Protein 5YGQ (pdb70)

Nearest PDB structures (foldseek):
  5ygq-assembly1_B  TM=1.003E+00  e=2.325E-77  Rhodopseudomonas palustris CGA009
  2zbw-assembly1_A  TM=7.488E-01  e=3.820E-41  Thermus thermophilus HB8
  5xhu-assembly1_A  TM=6.294E-01  e=6.646E-35  Bacillus subtilis
  6gar-assembly1_B  TM=6.213E-01  e=2.407E-32  Bacillus cereus ATCC 14579
  8c3m-assembly1_B  TM=6.252E-01  e=3.251E-32  Bacillus cereus ATCC 14579

Sequence (681 aa):
TETIKTDVLIVGAGPCGLFAVFELGLLDVKAHLVDILDKVGGQCAELYPEKPIYDIPGIPMVTGHGLTEALMEQIKPFNNPTFHLSEMVENVEKIGDPGFRVTTNAGKVFECTVLVVAAGGGSFLPKRPPVPGVEAYEGTSVHYAVRKMEDFRGKDILIVGGGDSALDWTLNLNPIAKSMTLVHRRDDFRGAPHSVEQMRQLVASGKLDLKIGQITELQGDNGQLTGATVKLNDNTTSQIKCDAMLPFFGLTMKLGPVANWGLDLENNLIPVDTGTFETNVPGIFAIGDINTYPGKLKLILSGFHEGALMAQKAVKYVYPDKRVVFQYTTSSTNLQKKLGVNETIKTDVLIVGAGPCGLFAVFELGLLDVKAHLVDILDKVGGQCAELYPEKPIYDIPGIPMVTGHGLTEALMEQIKPFNNPTFHLSEMVENVEKIGDPGFRVTTNAGKVFECTVLVVAAGGGSFLPKRPPVPGVEAYEGTSVHYAVRKMEDFRGKDILIVGGGDSALDWTLNLNPIAKSMTLVHRRDDFRGAPHSVEQMRQLVASGKLDLKIGQITELQGDNGQLTGATVKLNDNTTSQIKCDAMLPFFGLTMKLGPVANWGLDLENNLIPVDTGTFETNVPGIFAIGDINTYPGKLKLILSGFHEGALMAQKAVKYVYPDKRVVFQYTTSSTNLQKKLGVN

Secondary structure (DSSP, 8-state):
-PPEEEEEEEE--SHHHHHHHHHHHTTT--EEEE-SSSSSSHHHHHH-TTSEE--STT-S-EEHHHHHHHHHHHHTTS--EEE-S--EEEEEEEETTEEEEEETTS-EEEEEEEEE--TT-EEEEPPPTTT-S-GGGTTTB-SS-S-GGGGTT-EEEEE--SHHHHHHHHHHTTT-SEEEEEESSS---S-HHHHHHHHHHHHTTS-EEEEEEEEEEE-STT---EEEEEETTS-EEEEE-SEEEE---EEEE-GGGGGS----BTTBEE--TTT-B-SSTTEEE-GGGEE-TT----HHHHHHHHHHHHHHHHHHHSTTPPP----TTT-HHHHHHHT--/-PEEEEEEEE--SHHHHHHHHHHHTTT--EEEE-SSSSSSHHHHHT-TTSEE--BTTBS-EEHHHHHHHHHHHHTTS--EEE-S--EEEEEEEETTEEEEEETTS-EEEEEEEEE--TT-EEEEPPPS-TT-GGGBTTTB-S--S-GGGGTTSEEEEE--SHHHHHHHHHHTTT-SEEEEEESSS--SSTTHHHHHHHHHHHTTSSEEEEEEEEEEE-STT---EEEEEETTS-EEEEE-SEEEE---EEEE-GGGGGS----BTTBEE--TTT-B-SSTTEEE-GGGEE-TT----HHHHHHHHHHHHHHHHHHHSSSPPP----TTT-HHHHHHTT--

CATH classification: 3.50.50.60 (+1 more: 3.50.50.60)

InterPro domains:
  IPR022890 Ferredoxin--NADP reductase, type 2 [MF_01685] (6-332)
  IPR023753 FAD/NAD(P)-binding domain [PF07992] (8-294)
  IPR036188 FAD/NAD(P)-binding domain superfamily [G3DSA:3.50.50.60] (8-306)
  IPR036188 FAD/NAD(P)-binding domain superfamily [G3DSA:3.50.50.60] (128-249)
  IPR036188 FAD/NAD(P)-binding domain superfamily [SSF51905] (1-316)
  IPR050097 Ferredoxin--NADP reductase type 2 [PTHR48105] (6-317)

Solvent-accessible surface area: 30638 Å² total; per-residue (Å²): 180,158,51,50,147,20,35,0,0,0,16,8,0,13,16,13,0,0,0,0,4,1,8,0,3,16,33,47,3,124,5,30,0,2,16,46,6,95,75,24,0,7,51,1,10,52,98,49,43,146,113,42,5,23,18,0,2,3,25,37,111,20,32,0,87,22,0,5,92,20,0,52,93,7,1,142,60,21,130,19,54,49,22,63,70,16,20,6,72,76,20,87,89,88,30,146,19,6,1,93,0,29,6,84,78,59,67,22,0,43,8,39,0,0,0,0,9,15,18,37,7,16,12,52,54,96,107,5,121,11,100,5,115,44,79,14,45,45,93,2,6,20,51,69,45,140,126,84,123,52,6,157,44,73,4,0,0,0,8,3,7,35,71,58,0,0,61,58,0,33,74,0,18,109,26,16,148,50,5,7,0,0,21,113,115,82,53,18,203,16,55,113,132,14,24,105,64,0,81,97,31,48,92,67,73,130,7,77,42,41,36,3,75,10,63,94,26,53,28,121,148,7,78,4,90,4,0,16,0,63,42,91,112,113,68,89,30,114,7,133,0,34,3,3,2,1,28,58,39,68,47,63,127,41,26,14,5,59,103,20,72,18,88,52,96,138,92,36,1,26,17,77,35,6,29,1,20,15,99,40,69,0,4,0,0,0,2,28,2,1,29,14,118,36,32,23,93,14,30,3,0,0,2,3,0,0,0,2,0,0,41,60,0,2,108,51,21,79,102,145,119,213,37,103,83,65,88,3,12,79,13,96,68,14,28,169,50,14,56,62,190,226,46,50,164,18,37,0,0,0,17,9,0,12,15,12,1,0,0,0,4,1,9,0,4,17,35,57,4,138,7,29,0,2,16,46,5,97,79,24,1,6,52,2,8,48,95,49,42,146,97,42,4,20,13,0,2,3,26,54,86,20,31,0,89,22,0,6,96,20,1,50,118,7,0,166,58,24,117,22,55,52,23,63,70,15,23,6,77,68,20,98,90,97,29,147,18,6,1,96,0,23,7,80,79,58,65,29,0,55,8,38,0,0,0,0,9,15,15,36,5,16,9,58,60,95,94,3,114,8,97,59,12,124,66,16,55,68,75,2,2,31,53,43,18,204,139,64,112,78,9,153,43,65,6,0,0,0,7,5,8,30,73,59,0,0,61,56,0,35,71,0,24,124,19,13,143,45,4,9,0,0,44,131,136,83,107,15,196,25,65,106,136,21,5,86,81,0,98,124,26,46,93,62,70,133,4,68,40,44,38,3,86,12,56,88,24,52,27,120,149,12,82,2,82,4,0,15,0,88,47,92,102,112,60,77,29,118,6,136,0,51,2,1,0,3,28,76,38,64,35,47,122,39,28,19,5,56,114,17,69,18,88,50,99,140,93,38,1,28,18,76,28,7,30,2,19,14,101,34,71,0,3,0,0,0,2,30,2,1,28,15,104,39,30,21,90,14,27,4,0,0,2,2,0,0,0,2,0,0,41,47,0,7,118,48,22,73,104,155,119,203,56,78,98,66,93,5,18,82,14,97,71,9,32,162,46,13,65,56,200

Foldseek 3Di:
DDAAEFAEEEEAQALLSLLLLLLLLLLPGAYEYEALAQDGHPCLVAPWQPDWDCPPPPDRIDGSVRSRVVSCLSNVLRPYHYHYSKAWFEWDADDPGWIWIAIPVGHIYIHLFYEYAQALAHKDFDCDPLCPPDLQDPPFEDQDDDDLVSAAQWEEEEEDAEDVSLVCCLVNQVRYVAYEYEYQDPDHDYDVVSVVVVVVCVVVVSYHYAHFAWHDFDDDSSFGQWTWGQGPVSDIDIGGGRHYHYRHGIDHDNHNVVVHPAPDDPQAFEADPQAQAGPRPRYHYAANRHDDVPDDRDSNRSSVNSNRNSVRSSCSSPVVDDDDDDDPVPDVSSCVSSVND/DAAEFAEEEEAQALLSLLLLLLLLLLVGAYEYEALAQDGHPCQVAPWQPDWDCPPPPDRTDGSVRSRVVSCLSNVLRPYHYHYSKAWFEWDADDVGWIWIAIPVGHIHIHLFYEYAQALAHKDFDDAPAPPRVQLDPPFEDQDPPDLLVAAAFEEEEEDAEPVSLVCVLVNPPRYVAYEYEYQDPDHDPDDPSNVVVVVCCVVVRYHYAHFDWHHFDDPRSFGQWTWGQGPVRDIDIGGGRHYHYRPGIDHDNHNVVPHPAPDDPQAGEADPQAQAGPRPSYHYAANRHDDVPDDRDSNRSSVNSNRNSVRSSCSSPVVDDDDDDDPVPDVSSCVSSVND

Organism: Rhodopseudomonas palustris (strain ATCC BAA-98 / CGA009) (NCBI:txid258594)

Structure (mmCIF, N/CA/C/O backbone):
data_5YGQ
#
_entry.id   5YGQ
#
_cell.length_a   70.868
_cell.length_b   81.227
_cell.length_c   122.182
_cell.angle_alpha   90.00
_cell.angle_beta   90.00
_cell.angle_gamma   90.00
#
_symmetry.space_group_name_H-M   'P 21 21 21'
#
loop_
_entity.id
_entity.type
_entity.pdbx_description
1 polymer 'Ferredoxin--NADP reductase'
2 non-polymer 'FLAVIN-ADENINE DINUCLEOTIDE'
3 water water
#
loop_
_atom_site.group_PDB
_atom_site.id
_atom_site.type_symbol
_atom_site.label_atom_id
_atom_site.label_alt_id
_atom_site.label_comp_id
_atom_site.label_asym_id
_atom_site.label_entity_id
_atom_site.label_seq_id
_atom_site.pdbx_PDB_ins_code
_atom_site.Cartn_x
_atom_site.Cartn_y
_atom_site.Cartn_z
_atom_site.occupancy
_atom_site.B_iso_or_equiv
_atom_site.auth_seq_id
_atom_site.auth_comp_id
_atom_site.auth_asym_id
_atom_site.auth_atom_id
_atom_site.pdbx_PDB_model_num
ATOM 1 N N . THR A 1 2 ? 6.139 12.582 50.196 1.00 98.26 2 THR A N 1
ATOM 2 C CA . THR A 1 2 ? 4.714 12.483 50.695 1.00 97.37 2 THR A CA 1
ATOM 3 C C . THR A 1 2 ? 3.856 13.588 50.007 1.00 91.40 2 THR A C 1
ATOM 4 O O . THR A 1 2 ? 3.031 13.289 49.130 1.00 92.82 2 THR A O 1
ATOM 8 N N . GLU A 1 3 ? 4.083 14.854 50.385 1.00 85.28 3 GLU A N 1
ATOM 9 C CA . GLU A 1 3 ? 3.190 15.982 49.973 1.00 78.31 3 GLU A CA 1
ATOM 10 C C . GLU A 1 3 ? 3.320 16.241 48.459 1.00 64.74 3 GLU A C 1
ATOM 11 O O . GLU A 1 3 ? 4.424 16.206 47.922 1.00 58.85 3 GLU A O 1
ATOM 17 N N . THR A 1 4 ? 2.193 16.433 47.793 1.00 51.79 4 THR A N 1
ATOM 18 C CA . THR A 1 4 ? 2.202 16.652 46.395 1.00 52.12 4 THR A CA 1
ATOM 19 C C . THR A 1 4 ? 2.819 18.047 46.053 1.00 49.25 4 THR A C 1
ATOM 20 O O . THR A 1 4 ? 2.645 19.039 46.809 1.00 49.26 4 THR A O 1
ATOM 24 N N . ILE A 1 5 ? 3.565 18.092 44.942 1.00 43.54 5 ILE A N 1
ATOM 25 C CA . ILE A 1 5 ? 4.169 19.315 44.439 1.00 41.46 5 ILE A CA 1
ATOM 26 C C . ILE A 1 5 ? 3.186 19.940 43.471 1.00 40.56 5 ILE A C 1
ATOM 27 O O . ILE A 1 5 ? 2.825 19.331 42.479 1.00 39.22 5 ILE A O 1
ATOM 32 N N . LYS A 1 6 ? 2.731 21.143 43.804 1.00 43.83 6 LYS A N 1
ATOM 33 C CA . LYS A 1 6 ? 1.740 21.902 43.057 1.00 46.74 6 LYS A CA 1
ATOM 34 C C . LYS A 1 6 ? 2.465 22.832 42.116 1.00 44.96 6 LYS A C 1
ATOM 35 O O . LYS A 1 6 ? 3.421 23.499 42.503 1.00 43.04 6 LYS A O 1
ATOM 41 N N . THR A 1 7 ? 2.000 22.900 40.876 1.00 41.79 7 THR A N 1
ATOM 42 C CA . THR A 1 7 ? 2.598 23.789 39.892 1.00 39.39 7 THR A CA 1
ATOM 43 C C . THR A 1 7 ? 1.541 24.180 38.875 1.00 38.50 7 THR A C 1
ATOM 44 O O . THR A 1 7 ? 0.542 23.500 38.753 1.00 37.73 7 THR A O 1
ATOM 48 N N . ASP A 1 8 ? 1.759 25.276 38.147 1.00 35.77 8 ASP A N 1
ATOM 49 C CA . ASP A 1 8 ? 0.835 25.632 37.114 1.00 33.89 8 ASP A CA 1
ATOM 50 C C . ASP A 1 8 ? 0.932 24.642 36.009 1.00 33.30 8 ASP A C 1
ATOM 51 O O . ASP A 1 8 ? -0.066 24.167 35.551 1.00 34.28 8 ASP A O 1
ATOM 56 N N . VAL A 1 9 ? 2.165 24.333 35.597 1.00 32.83 9 VAL A N 1
ATOM 57 C CA . VAL A 1 9 ? 2.425 23.534 34.419 1.00 31.17 9 VAL A CA 1
ATOM 58 C C . VAL A 1 9 ? 3.459 22.467 34.764 1.00 29.99 9 VAL A C 1
ATOM 59 O O . VAL A 1 9 ? 4.463 22.776 35.383 1.00 30.71 9 VAL A O 1
ATOM 63 N N . LEU A 1 10 ? 3.195 21.239 34.350 1.00 28.76 10 LEU A N 1
ATOM 64 C CA . LEU A 1 10 ? 4.173 20.114 34.381 1.00 28.97 10 LEU A CA 1
ATOM 65 C C . LEU A 1 10 ? 4.505 19.797 32.952 1.00 28.40 10 LEU A C 1
ATOM 66 O O . LEU A 1 10 ? 3.581 19.666 32.139 1.00 26.89 10 LEU A O 1
ATOM 71 N N . ILE A 1 11 ? 5.811 19.758 32.644 1.00 28.58 11 ILE A N 1
ATOM 72 C CA . ILE A 1 11 ? 6.310 19.477 31.310 1.00 28.39 11 ILE A CA 1
ATOM 73 C C . ILE A 1 11 ? 7.000 18.137 31.346 1.00 28.76 11 ILE A C 1
ATOM 74 O O . ILE A 1 11 ? 7.918 17.959 32.121 1.00 29.47 11 ILE A O 1
ATOM 79 N N . VAL A 1 12 ? 6.569 17.229 30.467 1.00 28.66 12 VAL A N 1
ATOM 80 C CA . VAL A 1 12 ? 7.216 15.939 30.273 1.00 27.86 12 VAL A CA 1
ATOM 81 C C . VAL A 1 12 ? 8.293 16.064 29.216 1.00 27.46 12 VAL A C 1
ATOM 82 O O . VAL A 1 12 ? 7.977 16.254 28.062 1.00 28.53 12 VAL A O 1
ATOM 86 N N . GLY A 1 13 ? 9.566 16.034 29.639 1.00 26.39 13 GLY A N 1
ATOM 87 C CA . GLY A 1 13 ? 10.751 16.179 28.786 1.00 25.10 13 GLY A CA 1
ATOM 88 C C . GLY A 1 13 ? 11.453 17.520 28.997 1.00 25.82 13 GLY A C 1
ATOM 89 O O . GLY A 1 13 ? 10.813 18.547 29.219 1.00 24.06 13 GLY A O 1
ATOM 90 N N . ALA A 1 14 ? 12.778 17.498 28.888 1.00 26.32 14 ALA A N 1
ATOM 91 C CA . ALA A 1 14 ? 13.561 18.692 28.894 1.00 26.78 14 ALA A CA 1
ATOM 92 C C . ALA A 1 14 ? 14.450 18.728 27.683 1.00 27.14 14 ALA A C 1
ATOM 93 O O . ALA A 1 14 ? 15.603 19.202 27.734 1.00 27.05 14 ALA A O 1
ATOM 95 N N . GLY A 1 15 ? 13.915 18.219 26.575 1.00 28.31 15 GLY A N 1
ATOM 96 C CA . GLY A 1 15 ? 14.448 18.545 25.254 1.00 28.99 15 GLY A CA 1
ATOM 97 C C . GLY A 1 15 ? 14.342 20.037 24.898 1.00 29.06 15 GLY A C 1
ATOM 98 O O . GLY A 1 15 ? 13.690 20.823 25.625 1.00 29.98 15 GLY A O 1
ATOM 99 N N . PRO A 1 16 ? 14.971 20.439 23.785 1.00 28.57 16 PRO A N 1
ATOM 100 C CA . PRO A 1 16 ? 14.863 21.819 23.344 1.00 28.97 16 PRO A CA 1
ATOM 101 C C . PRO A 1 16 ? 13.468 22.375 23.345 1.00 29.49 16 PRO A C 1
ATOM 102 O O . PRO A 1 16 ? 13.284 23.552 23.727 1.00 31.38 16 PRO A O 1
ATOM 106 N N . CYS A 1 17 ? 12.469 21.579 23.002 1.00 28.03 17 CYS A N 1
ATOM 107 C CA . CYS A 1 17 ? 11.122 22.159 22.871 1.00 27.95 17 CYS A CA 1
ATOM 108 C C . CYS A 1 17 ? 10.452 22.334 24.256 1.00 27.32 17 CYS A C 1
ATOM 109 O O . CYS A 1 17 ? 9.738 23.315 24.477 1.00 26.71 17 CYS A O 1
ATOM 112 N N . GLY A 1 18 ? 10.694 21.386 25.175 1.00 26.06 18 GLY A N 1
ATOM 113 C CA . GLY A 1 18 ? 10.266 21.495 26.560 1.00 25.97 18 GLY A CA 1
ATOM 114 C C . GLY A 1 18 ? 10.925 22.652 27.262 1.00 28.44 18 GLY A C 1
ATOM 115 O O . GLY A 1 18 ? 10.274 23.403 28.019 1.00 29.22 18 GLY A O 1
ATOM 116 N N . LEU A 1 19 ? 12.217 22.842 27.013 1.00 29.35 19 LEU A N 1
ATOM 117 C CA . LEU A 1 19 ? 12.901 23.980 27.612 1.00 29.49 19 LEU A CA 1
ATOM 118 C C . LEU A 1 19 ? 12.349 25.305 27.103 1.00 28.45 19 LEU A C 1
ATOM 119 O O . LEU A 1 19 ? 12.066 26.188 27.894 1.00 30.24 19 LEU A O 1
ATOM 124 N N . PHE A 1 20 ? 12.158 25.449 25.811 1.00 26.48 20 PHE A N 1
ATOM 125 C CA . PHE A 1 20 ? 11.719 26.744 25.323 1.00 26.02 20 PHE A CA 1
ATOM 126 C C . PHE A 1 20 ? 10.321 27.056 25.820 1.00 26.84 20 PHE A C 1
ATOM 127 O O . PHE A 1 20 ? 10.009 28.193 26.060 1.00 27.91 20 PHE A O 1
ATOM 135 N N . ALA A 1 21 ? 9.521 26.053 26.094 1.00 25.84 21 ALA A N 1
ATOM 136 C CA . ALA A 1 21 ? 8.198 26.291 26.591 1.00 25.56 21 ALA A CA 1
ATOM 137 C C . ALA A 1 21 ? 8.185 27.029 27.934 1.00 25.97 21 ALA A C 1
ATOM 138 O O . ALA A 1 21 ? 7.296 27.846 28.160 1.00 27.22 21 ALA A O 1
ATOM 140 N N . VAL A 1 22 ? 9.204 26.806 28.758 1.00 26.00 22 VAL A N 1
ATOM 141 C CA . VAL A 1 22 ? 9.429 27.593 29.982 1.00 26.88 22 VAL A CA 1
ATOM 142 C C . VAL A 1 22 ? 9.479 29.057 29.681 1.00 28.81 22 VAL A C 1
ATOM 143 O O . VAL A 1 22 ? 8.856 29.848 30.401 1.00 35.44 22 VAL A O 1
ATOM 147 N N . PHE A 1 23 ? 10.172 29.446 28.626 1.00 28.58 23 PHE A N 1
ATOM 148 C CA . PHE A 1 23 ? 10.266 30.877 28.193 1.00 27.94 23 PHE A CA 1
ATOM 149 C C . PHE A 1 23 ? 8.933 31.506 27.878 1.00 27.40 23 PHE A C 1
ATOM 150 O O . PHE A 1 23 ? 8.567 32.609 28.338 1.00 28.68 23 PHE A O 1
ATOM 158 N N . GLU A 1 24 ? 8.213 30.851 27.013 1.00 26.55 24 GLU A N 1
ATOM 159 C CA . GLU A 1 24 ? 6.954 31.391 26.575 1.00 25.77 24 GLU A CA 1
ATOM 160 C C . GLU A 1 24 ? 5.931 31.366 27.668 1.00 27.29 24 GLU A C 1
ATOM 161 O O . GLU A 1 24 ? 5.112 32.295 27.739 1.00 28.02 24 GLU A O 1
ATOM 167 N N . LEU A 1 25 ? 5.965 30.325 28.555 1.00 27.20 25 LEU A N 1
ATOM 168 C CA . LEU A 1 25 ? 5.039 30.301 29.682 1.00 26.24 25 LEU A CA 1
ATOM 169 C C . LEU A 1 25 ? 5.440 31.441 30.638 1.00 27.49 25 LEU A C 1
ATOM 170 O O . LEU A 1 25 ? 4.575 32.107 31.197 1.00 27.40 25 LEU A O 1
ATOM 175 N N . GLY A 1 26 ? 6.743 31.640 30.826 1.00 28.73 26 GLY A N 1
ATOM 176 C CA . GLY A 1 26 ? 7.250 32.650 31.717 1.00 30.20 26 GLY A CA 1
ATOM 177 C C . GLY A 1 26 ? 6.907 34.068 31.330 1.00 31.94 26 GLY A C 1
ATOM 178 O O . GLY A 1 26 ? 6.626 34.895 32.170 1.00 34.94 26 GLY A O 1
ATOM 179 N N . LEU A 1 27 ? 6.880 34.366 30.048 1.00 33.92 27 LEU A N 1
ATOM 180 C CA . LEU A 1 27 ? 6.451 35.723 29.605 1.00 33.18 27 LEU A CA 1
ATOM 181 C C . LEU A 1 27 ? 5.031 36.046 30.025 1.00 35.34 27 LEU A C 1
ATOM 182 O O . LEU A 1 27 ? 4.621 37.225 30.011 1.00 34.79 27 LEU A O 1
ATOM 187 N N . LEU A 1 28 ? 4.281 34.998 30.388 1.00 32.73 28 LEU A N 1
ATOM 188 C CA . LEU A 1 28 ? 2.921 35.142 30.810 1.00 32.44 28 LEU A CA 1
ATOM 189 C C . LEU A 1 28 ? 2.694 34.764 32.271 1.00 32.42 28 LEU A C 1
ATOM 190 O O . LEU A 1 28 ? 1.556 34.486 32.656 1.00 32.00 28 LEU A O 1
ATOM 195 N N . ASP A 1 29 ? 3.775 34.780 33.053 1.00 32.36 29 ASP A N 1
ATOM 196 C CA . ASP A 1 29 ? 3.774 34.489 34.487 1.00 32.70 29 ASP A CA 1
ATOM 197 C C . ASP A 1 29 ? 3.281 33.100 34.856 1.00 31.79 29 ASP A C 1
ATOM 198 O O . ASP A 1 29 ? 2.664 32.906 35.904 1.00 29.58 29 ASP A O 1
ATOM 203 N N . VAL A 1 30 ? 3.510 32.144 33.969 1.00 32.13 30 VAL A N 1
ATOM 204 C CA . VAL A 1 30 ? 3.133 30.742 34.206 1.00 31.84 30 VAL A CA 1
ATOM 205 C C . VAL A 1 30 ? 4.383 29.994 34.584 1.00 32.99 30 VAL A C 1
ATOM 206 O O . VAL A 1 30 ? 5.368 30.018 33.841 1.00 34.90 30 VAL A O 1
ATOM 210 N N . LYS A 1 31 ? 4.391 29.366 35.744 1.00 34.93 31 LYS A N 1
ATOM 211 C CA . LYS A 1 31 ? 5.602 28.659 36.182 1.00 38.56 31 LYS A CA 1
ATOM 212 C C . LYS A 1 31 ? 5.545 27.177 35.785 1.00 36.57 31 LYS A C 1
ATOM 213 O O . LYS A 1 31 ? 4.486 26.673 35.478 1.00 33.81 31 LYS A O 1
ATOM 219 N N . ALA A 1 32 ? 6.703 26.523 35.734 1.00 36.75 32 ALA A N 1
ATOM 220 C CA . ALA A 1 32 ? 6.786 25.146 35.270 1.00 34.14 32 ALA A CA 1
ATOM 221 C C . ALA A 1 32 ? 7.765 24.247 36.037 1.00 32.90 32 ALA A C 1
ATOM 222 O O . ALA A 1 32 ? 8.839 24.672 36.457 1.00 33.03 32 ALA A O 1
ATOM 224 N N . HIS A 1 33 ? 7.375 23.001 36.205 1.00 31.69 33 HIS A N 1
ATOM 225 C CA . HIS A 1 33 ? 8.329 21.956 36.606 1.00 34.16 33 HIS A CA 1
ATOM 226 C C . HIS A 1 33 ? 8.583 21.136 35.378 1.00 31.07 33 HIS A C 1
ATOM 227 O O . HIS A 1 33 ? 7.704 20.977 34.570 1.00 31.08 33 HIS A O 1
ATOM 234 N N . LEU A 1 34 ? 9.791 20.669 35.197 1.00 30.12 34 LEU A N 1
ATOM 235 C CA . LEU A 1 34 ? 10.057 19.725 34.114 1.00 30.12 34 LEU A CA 1
ATOM 236 C C . LEU A 1 34 ? 10.584 18.409 34.697 1.00 29.87 34 LEU A C 1
ATOM 237 O O . LEU A 1 34 ? 11.290 18.416 35.684 1.00 28.04 34 LEU A O 1
ATOM 242 N N . VAL A 1 35 ? 10.249 17.305 34.048 1.00 32.21 35 VAL A N 1
ATOM 243 C CA . VAL A 1 35 ? 10.684 15.970 34.473 1.00 34.15 35 VAL A CA 1
ATOM 244 C C . VAL A 1 35 ? 11.257 15.252 33.269 1.00 34.12 35 VAL A C 1
ATOM 245 O O . VAL A 1 35 ? 10.604 15.169 32.270 1.00 34.97 35 VAL A O 1
ATOM 249 N N . ASP A 1 36 ? 12.466 14.716 33.383 1.00 34.75 36 ASP A N 1
ATOM 250 C CA . ASP A 1 36 ? 13.035 13.860 32.352 1.00 35.05 36 ASP A CA 1
ATOM 251 C C . ASP A 1 36 ? 13.692 12.663 33.030 1.00 34.80 36 ASP A C 1
ATOM 252 O O . ASP A 1 36 ? 14.365 12.792 34.018 1.00 33.04 36 ASP A O 1
ATOM 257 N N . ILE A 1 37 ? 13.493 11.492 32.452 1.00 36.77 37 ILE A N 1
ATOM 258 C CA . ILE A 1 37 ? 14.230 10.265 32.832 1.00 37.83 37 ILE A CA 1
ATOM 259 C C . ILE A 1 37 ? 15.749 10.326 32.553 1.00 39.50 37 ILE A C 1
ATOM 260 O O . ILE A 1 37 ? 16.504 9.597 33.200 1.00 39.45 37 ILE A O 1
ATOM 265 N N . LEU A 1 38 ? 16.192 11.163 31.606 1.00 38.19 38 LEU A N 1
ATOM 266 C CA . LEU A 1 38 ? 17.627 11.383 31.416 1.00 38.82 38 LEU A CA 1
ATOM 267 C C . LEU A 1 38 ? 18.221 12.111 32.585 1.00 39.70 38 LEU A C 1
ATOM 268 O O . LEU A 1 38 ? 17.570 12.904 33.243 1.00 39.26 38 LEU A O 1
ATOM 273 N N . ASP A 1 39 ? 19.516 11.955 32.763 1.00 44.21 39 ASP A N 1
ATOM 274 C CA . ASP A 1 39 ? 20.190 12.619 33.891 1.00 46.41 39 ASP A CA 1
ATOM 275 C C . ASP A 1 39 ? 20.671 14.018 33.530 1.00 44.12 39 ASP A C 1
ATOM 276 O O . ASP A 1 39 ? 21.514 14.570 34.209 1.00 43.91 39 ASP A O 1
ATOM 281 N N . LYS A 1 40 ? 20.203 14.564 32.408 1.00 42.44 40 LYS A N 1
ATOM 282 C CA . LYS A 1 40 ? 20.628 15.864 31.964 1.00 38.54 40 LYS A CA 1
ATOM 283 C C . LYS A 1 40 ? 19.505 16.470 31.128 1.00 38.80 40 LYS A C 1
ATOM 284 O O . LYS A 1 40 ? 18.697 15.771 30.515 1.00 39.14 40 LYS A O 1
ATOM 290 N N . VAL A 1 41 ? 19.483 17.789 31.096 1.00 37.76 41 VAL A N 1
ATOM 291 C CA . VAL A 1 41 ? 18.629 18.558 30.193 1.00 34.65 41 VAL A CA 1
ATOM 292 C C . VAL A 1 41 ? 19.147 18.523 28.801 1.00 32.65 41 VAL A C 1
ATOM 293 O O . VAL A 1 41 ? 20.366 18.294 28.577 1.00 35.21 41 VAL A O 1
ATOM 297 N N . GLY A 1 42 ? 18.238 18.780 27.860 1.00 29.19 42 GLY A N 1
ATOM 298 C CA . GLY A 1 42 ? 18.572 18.901 26.456 1.00 27.00 42 GLY A CA 1
ATOM 299 C C . GLY A 1 42 ? 18.118 17.801 25.544 1.00 27.74 42 GLY A C 1
ATOM 300 O O . GLY A 1 42 ? 18.370 17.867 24.373 1.00 26.78 42 GLY A O 1
ATOM 301 N N . GLY A 1 43 ? 17.588 16.694 26.086 1.00 30.87 43 GLY A N 1
ATOM 302 C CA . GLY A 1 43 ? 17.047 15.605 25.288 1.00 29.73 43 GLY A CA 1
ATOM 303 C C . GLY A 1 43 ? 18.016 15.114 24.232 1.00 31.49 43 GLY A C 1
ATOM 304 O O . GLY A 1 43 ? 19.196 14.966 24.490 1.00 32.67 43 GLY A O 1
ATOM 305 N N . GLN A 1 44 ? 17.504 14.918 23.024 1.00 33.89 44 GLN A N 1
ATOM 306 C CA . GLN A 1 44 ? 18.285 14.356 21.933 1.00 34.12 44 GLN A CA 1
ATOM 307 C C . GLN A 1 44 ? 19.524 15.185 21.677 1.00 35.12 44 GLN A C 1
ATOM 308 O O . GLN A 1 44 ? 20.600 14.598 21.407 1.00 32.52 44 GLN A O 1
ATOM 314 N N . CYS A 1 45 ? 19.389 16.540 21.733 1.00 34.02 45 CYS A N 1
ATOM 315 C CA . CYS A 1 45 ? 20.518 17.383 21.372 1.00 34.34 45 CYS A CA 1
ATOM 316 C C . CYS A 1 45 ? 21.667 17.085 22.329 1.00 35.77 45 CYS A C 1
ATOM 317 O O . CYS A 1 45 ? 22.830 16.928 21.931 1.00 32.58 45 CYS A O 1
ATOM 320 N N . ALA A 1 46 ? 21.312 16.963 23.593 1.00 39.96 46 ALA A N 1
ATOM 321 C CA . ALA A 1 46 ? 22.299 16.675 24.636 1.00 42.67 46 ALA A CA 1
ATOM 322 C C . ALA A 1 46 ? 22.723 15.188 24.721 1.00 41.89 46 ALA A C 1
ATOM 323 O O . ALA A 1 46 ? 23.870 14.911 25.045 1.00 46.50 46 ALA A O 1
ATOM 325 N N . GLU A 1 47 ? 21.853 14.244 24.418 1.00 42.26 47 GLU A N 1
ATOM 326 C CA . GLU A 1 47 ? 22.209 12.786 24.570 1.00 41.64 47 GLU A CA 1
ATOM 327 C C . GLU A 1 47 ? 22.823 12.149 23.360 1.00 39.07 47 GLU A C 1
ATOM 328 O O . GLU A 1 47 ? 23.763 11.407 23.472 1.00 38.53 47 GLU A O 1
ATOM 334 N N . LEU A 1 48 ? 22.305 12.498 22.196 1.00 39.86 48 LEU A N 1
ATOM 335 C CA . LEU A 1 48 ? 22.691 11.905 20.912 1.00 40.01 48 LEU A CA 1
ATOM 336 C C . LEU A 1 48 ? 23.644 12.739 20.056 1.00 39.42 48 LEU A C 1
ATOM 337 O O . LEU A 1 48 ? 24.378 12.157 19.282 1.00 39.45 48 LEU A O 1
ATOM 342 N N . TYR A 1 49 ? 23.580 14.083 20.103 1.00 39.36 49 TYR A N 1
ATOM 343 C CA . TYR A 1 49 ? 24.496 14.896 19.291 1.00 38.69 49 TYR A CA 1
ATOM 344 C C . TYR A 1 49 ? 25.047 16.199 19.903 1.00 39.79 49 TYR A C 1
ATOM 345 O O . TYR A 1 49 ? 25.175 17.226 19.219 1.00 38.18 49 TYR A O 1
ATOM 354 N N . PRO A 1 50 ? 25.542 16.100 21.138 1.00 40.27 50 PRO A N 1
ATOM 355 C CA . PRO A 1 50 ? 26.025 17.266 21.824 1.00 40.32 50 PRO A CA 1
ATOM 356 C C . PRO A 1 50 ? 27.143 17.987 21.106 1.00 42.48 50 PRO A C 1
ATOM 357 O O . PRO A 1 50 ? 27.197 19.269 21.160 1.00 39.90 50 PRO A O 1
ATOM 361 N N . GLU A 1 51 ? 28.036 17.207 20.480 1.00 42.00 51 GLU A N 1
ATOM 362 C CA . GLU A 1 51 ? 29.251 17.769 19.866 1.00 45.47 51 GLU A CA 1
ATOM 363 C C . GLU A 1 51 ? 29.103 18.038 18.371 1.00 43.01 51 GLU A C 1
ATOM 364 O O . GLU A 1 51 ? 30.012 18.586 17.772 1.00 40.79 51 GLU A O 1
ATOM 370 N N . LYS A 1 52 ? 27.931 17.743 17.819 1.00 41.66 52 LYS A N 1
ATOM 371 C CA . LYS A 1 52 ? 27.666 17.962 16.408 1.00 43.45 52 LYS A CA 1
ATOM 372 C C . LYS A 1 52 ? 27.071 19.365 16.139 1.00 43.23 52 LYS A C 1
ATOM 373 O O . LYS A 1 52 ? 26.243 19.856 16.882 1.00 42.65 52 LYS A O 1
ATOM 379 N N . PRO A 1 53 ? 27.509 20.018 15.062 1.00 42.50 53 PRO A N 1
ATOM 380 C CA . PRO A 1 53 ? 26.948 21.276 14.617 1.00 42.66 53 PRO A CA 1
ATOM 381 C C . PRO A 1 53 ? 25.553 21.156 14.046 1.00 41.44 53 PRO A C 1
ATOM 382 O O . PRO A 1 53 ? 25.334 20.291 13.227 1.00 40.70 53 PRO A O 1
ATOM 386 N N . ILE A 1 54 ? 24.634 22.040 14.486 1.00 38.60 54 ILE A N 1
ATOM 387 C CA . ILE A 1 54 ? 23.271 22.193 13.903 1.00 35.14 54 ILE A CA 1
ATOM 388 C C . ILE A 1 54 ? 23.291 23.474 13.065 1.00 35.02 54 ILE A C 1
ATOM 389 O O . ILE A 1 54 ? 23.887 24.422 13.480 1.00 36.32 54 ILE A O 1
ATOM 394 N N . TYR A 1 55 ? 22.626 23.503 11.920 1.00 34.25 55 TYR A N 1
ATOM 395 C CA . TYR A 1 55 ? 22.639 24.645 11.028 1.00 33.80 55 TYR A CA 1
ATOM 396 C C . TYR A 1 55 ? 21.282 25.311 10.790 1.00 32.92 55 TYR A C 1
ATOM 397 O O . TYR A 1 55 ? 21.217 26.387 10.123 1.00 32.42 55 TYR A O 1
ATOM 406 N N . ASP A 1 56 ? 20.201 24.749 11.351 1.00 30.63 56 ASP A N 1
ATOM 407 C CA . ASP A 1 56 ? 18.850 25.267 11.078 1.00 29.18 56 ASP A CA 1
ATOM 408 C C . ASP A 1 56 ? 18.077 25.682 12.300 1.00 27.53 56 ASP A C 1
ATOM 409 O O . ASP A 1 56 ? 16.848 25.578 12.352 1.00 25.18 56 ASP A O 1
ATOM 414 N N . ILE A 1 57 ? 18.810 26.168 13.302 1.00 28.16 57 ILE A N 1
ATOM 415 C CA . ILE A 1 57 ? 18.177 27.021 14.314 1.00 26.97 57 ILE A CA 1
ATOM 416 C C . ILE A 1 57 ? 18.101 28.447 13.712 1.00 26.37 57 ILE A C 1
ATOM 417 O O . ILE A 1 57 ? 19.138 29.071 13.453 1.00 25.65 57 ILE A O 1
ATOM 422 N N . PRO A 1 58 ? 16.895 28.952 13.500 1.00 25.26 58 PRO A N 1
ATOM 423 C CA . PRO A 1 58 ? 16.824 30.260 12.847 1.00 26.86 58 PRO A CA 1
ATOM 424 C C . PRO A 1 58 ? 17.622 31.310 13.572 1.00 28.07 58 PRO A C 1
ATOM 425 O O . PRO A 1 58 ? 17.446 31.439 14.795 1.00 29.14 58 PRO A O 1
ATOM 429 N N . GLY A 1 59 ? 18.490 32.009 12.847 1.00 28.61 59 GLY A N 1
ATOM 430 C CA . GLY A 1 59 ? 19.263 33.131 13.363 1.00 30.27 59 GLY A CA 1
ATOM 431 C C . GLY A 1 59 ? 20.623 32.794 13.937 1.00 31.49 59 GLY A C 1
ATOM 432 O O . GLY A 1 59 ? 21.338 33.708 14.389 1.00 29.10 59 GLY A O 1
ATOM 433 N N . ILE A 1 60 ? 20.947 31.475 14.002 1.00 32.66 60 ILE A N 1
ATOM 434 C CA . ILE A 1 60 ? 22.249 30.999 14.472 1.00 32.95 60 ILE A CA 1
ATOM 435 C C . ILE A 1 60 ? 22.878 30.238 13.314 1.00 33.99 60 ILE A C 1
ATOM 436 O O . ILE A 1 60 ? 22.505 29.125 13.059 1.00 35.17 60 ILE A O 1
ATOM 441 N N . PRO A 1 61 ? 23.873 30.810 12.655 1.00 35.09 61 PRO A N 1
ATOM 442 C CA . PRO A 1 61 ? 24.586 30.148 11.585 1.00 34.71 61 PRO A CA 1
ATOM 443 C C . PRO A 1 61 ? 25.023 28.743 11.899 1.00 37.81 61 PRO A C 1
ATOM 444 O O . PRO A 1 61 ? 24.945 27.863 11.020 1.00 37.84 61 PRO A O 1
ATOM 448 N N . MET A 1 62 ? 25.497 28.511 13.113 1.00 38.53 62 MET A N 1
ATOM 449 C CA . MET A 1 62 ? 25.901 27.175 13.524 1.00 40.29 62 MET A CA 1
ATOM 450 C C . MET A 1 62 ? 26.015 27.118 15.070 1.00 38.46 62 MET A C 1
ATOM 451 O O . MET A 1 62 ? 26.645 27.958 15.711 1.00 36.61 62 MET A O 1
ATOM 456 N N . VAL A 1 63 ? 25.332 26.153 15.650 1.00 37.50 63 VAL A N 1
ATOM 457 C CA . VAL A 1 63 ? 25.410 25.887 17.083 1.00 38.98 63 VAL A CA 1
ATOM 458 C C . VAL A 1 63 ? 25.401 24.401 17.287 1.00 36.90 63 VAL A C 1
ATOM 459 O O . VAL A 1 63 ? 24.859 23.624 16.512 1.00 38.07 63 VAL A O 1
ATOM 463 N N . THR A 1 64 ? 26.035 23.993 18.343 1.00 38.16 64 THR A N 1
ATOM 464 C CA . THR A 1 64 ? 26.194 22.586 18.626 1.00 38.00 64 THR A CA 1
ATOM 465 C C . THR A 1 64 ? 24.991 22.128 19.472 1.00 38.77 64 THR A C 1
ATOM 466 O O . THR A 1 64 ? 24.262 22.963 20.107 1.00 36.31 64 THR A O 1
ATOM 470 N N . GLY A 1 65 ? 24.760 20.816 19.489 1.00 37.92 65 GLY A N 1
ATOM 471 C CA . GLY A 1 65 ? 23.725 20.228 20.375 1.00 35.54 65 GLY A CA 1
ATOM 472 C C . GLY A 1 65 ? 23.806 20.693 21.821 1.00 34.13 65 GLY A C 1
ATOM 473 O O . GLY A 1 65 ? 22.803 21.009 22.468 1.00 35.57 65 GLY A O 1
ATOM 474 N N . HIS A 1 66 ? 25.022 20.722 22.317 1.00 34.30 66 HIS A N 1
ATOM 475 C CA . HIS A 1 66 ? 25.338 21.206 23.662 1.00 35.50 66 HIS A CA 1
ATOM 476 C C . HIS A 1 66 ? 25.213 22.693 23.808 1.00 35.28 66 HIS A C 1
ATOM 477 O O . HIS A 1 66 ? 24.685 23.183 24.797 1.00 35.65 66 HIS A O 1
ATOM 484 N N . GLY A 1 67 ? 25.631 23.418 22.784 1.00 36.84 67 GLY A N 1
ATOM 485 C CA . GLY A 1 67 ? 25.579 24.878 22.765 1.00 34.87 67 GLY A CA 1
ATOM 486 C C . GLY A 1 67 ? 24.133 25.349 22.766 1.00 35.45 67 GLY A C 1
ATOM 487 O O . GLY A 1 67 ? 23.781 26.310 23.457 1.00 36.98 67 GLY A O 1
ATOM 488 N N . LEU A 1 68 ? 23.277 24.659 22.006 1.00 34.22 68 LEU A N 1
ATOM 489 C CA . LEU A 1 68 ? 21.887 25.018 21.963 1.00 33.55 68 LEU A CA 1
ATOM 490 C C . LEU A 1 68 ? 21.253 24.798 23.291 1.00 32.29 68 LEU A C 1
ATOM 491 O O . LEU A 1 68 ? 20.552 25.684 23.755 1.00 30.97 68 LEU A O 1
ATOM 496 N N . THR A 1 69 ? 21.531 23.637 23.904 1.00 31.21 69 THR A N 1
ATOM 497 C CA . THR A 1 69 ? 21.055 23.300 25.240 1.00 33.13 69 THR A CA 1
ATOM 498 C C . THR A 1 69 ? 21.487 24.324 26.259 1.00 33.45 69 THR A C 1
ATOM 499 O O . THR A 1 69 ? 20.682 24.811 27.065 1.00 32.17 69 THR A O 1
ATOM 503 N N . GLU A 1 70 ? 22.754 24.713 26.179 1.00 35.40 70 GLU A N 1
ATOM 504 C CA . GLU A 1 70 ? 23.276 25.710 27.097 1.00 37.23 70 GLU A CA 1
ATOM 505 C C . GLU A 1 70 ? 22.627 27.088 26.853 1.00 35.62 70 GLU A C 1
ATOM 506 O O . GLU A 1 70 ? 22.258 27.749 27.829 1.00 32.98 70 GLU A O 1
ATOM 512 N N . ALA A 1 71 ? 22.402 27.451 25.568 1.00 33.61 71 ALA A N 1
ATOM 513 C CA . ALA A 1 71 ? 21.749 28.733 25.232 1.00 32.67 71 ALA A CA 1
ATOM 514 C C . ALA A 1 71 ? 20.295 28.774 25.714 1.00 33.78 71 ALA A C 1
ATOM 515 O O . ALA A 1 71 ? 19.833 29.783 26.263 1.00 36.07 71 ALA A O 1
ATOM 517 N N . LEU A 1 72 ? 19.556 27.679 25.548 1.00 33.71 72 LEU A N 1
ATOM 518 C CA . LEU A 1 72 ? 18.187 27.648 26.027 1.00 32.67 72 LEU A CA 1
ATOM 519 C C . LEU A 1 72 ? 18.130 27.778 27.537 1.00 32.93 72 LEU A C 1
ATOM 520 O O . LEU A 1 72 ? 17.251 28.477 28.026 1.00 34.07 72 LEU A O 1
ATOM 525 N N . MET A 1 73 ? 19.072 27.180 28.252 1.00 32.55 73 MET A N 1
ATOM 526 C CA . MET A 1 73 ? 19.047 27.251 29.711 1.00 31.98 73 MET A CA 1
ATOM 527 C C . MET A 1 73 ? 19.327 28.659 30.123 1.00 31.62 73 MET A C 1
ATOM 528 O O . MET A 1 73 ? 18.663 29.175 30.990 1.00 31.97 73 MET A O 1
ATOM 533 N N . GLU A 1 74 ? 20.232 29.343 29.467 1.00 33.94 74 GLU A N 1
ATOM 534 C CA . GLU A 1 74 ? 20.301 30.807 29.673 1.00 35.72 74 GLU A CA 1
ATOM 535 C C . GLU A 1 74 ? 18.975 31.540 29.492 1.00 34.20 74 GLU A C 1
ATOM 536 O O . GLU A 1 74 ? 18.545 32.316 30.337 1.00 38.47 74 GLU A O 1
ATOM 542 N N . GLN A 1 75 ? 18.340 31.337 28.366 1.00 32.02 75 GLN A N 1
ATOM 543 C CA . GLN A 1 75 ? 17.135 32.100 27.997 1.00 30.34 75 GLN A CA 1
ATOM 544 C C . GLN A 1 75 ? 16.034 31.910 29.014 1.00 28.95 75 GLN A C 1
ATOM 545 O O . GLN A 1 75 ? 15.289 32.798 29.253 1.00 28.10 75 GLN A O 1
ATOM 551 N N . ILE A 1 76 ? 15.930 30.716 29.596 1.00 29.67 76 ILE A N 1
ATOM 552 C CA . ILE A 1 76 ? 14.840 30.424 30.501 1.00 30.00 76 ILE A CA 1
ATOM 553 C C . ILE A 1 76 ? 15.150 30.655 31.949 1.00 32.11 76 ILE A C 1
ATOM 554 O O . ILE A 1 76 ? 14.266 30.623 32.740 1.00 32.49 76 ILE A O 1
ATOM 559 N N . LYS A 1 77 ? 16.411 30.843 32.285 1.00 35.70 77 LYS A N 1
ATOM 560 C CA . LYS A 1 77 ? 16.889 31.184 33.624 1.00 39.27 77 LYS A CA 1
ATOM 561 C C . LYS A 1 77 ? 16.106 32.250 34.393 1.00 37.97 77 LYS A C 1
ATOM 562 O O . LYS A 1 77 ? 16.007 32.141 35.581 1.00 40.92 77 LYS A O 1
ATOM 568 N N . PRO A 1 78 ? 15.601 33.301 33.737 1.00 35.06 78 PRO A N 1
ATOM 569 C CA . PRO A 1 78 ? 14.838 34.295 34.492 1.00 34.65 78 PRO A CA 1
ATOM 570 C C . PRO A 1 78 ? 13.516 33.819 35.140 1.00 33.85 78 PRO A C 1
ATOM 571 O O . PRO A 1 78 ? 13.049 34.312 36.111 1.00 32.92 78 PRO A O 1
ATOM 575 N N . PHE A 1 79 ? 12.920 32.818 34.547 1.00 37.71 79 PHE A N 1
ATOM 576 C CA . PHE A 1 79 ? 11.675 32.153 35.034 1.00 38.19 79 PHE A CA 1
ATOM 577 C C . PHE A 1 79 ? 12.422 31.127 35.815 1.00 36.95 79 PHE A C 1
ATOM 578 O O . PHE A 1 79 ? 13.586 30.958 35.541 1.00 43.36 79 PHE A O 1
ATOM 586 N N A ASN A 1 80 ? 11.906 30.547 36.874 0.50 36.53 80 ASN A N 1
ATOM 587 N N B ASN A 1 80 ? 11.867 30.530 36.829 0.50 36.92 80 ASN A N 1
ATOM 588 C CA A ASN A 1 80 ? 12.844 29.703 37.717 0.50 37.08 80 ASN A CA 1
ATOM 589 C CA B ASN A 1 80 ? 12.760 29.743 37.692 0.50 38.09 80 ASN A CA 1
ATOM 590 C C A ASN A 1 80 ? 12.327 28.297 37.619 0.50 36.68 80 ASN A C 1
ATOM 591 C C B ASN A 1 80 ? 12.296 28.311 37.615 0.50 37.25 80 ASN A C 1
ATOM 592 O O A ASN A 1 80 ? 11.690 27.821 38.549 0.50 37.82 80 ASN A O 1
ATOM 593 O O B ASN A 1 80 ? 11.685 27.821 38.551 0.50 38.40 80 ASN A O 1
ATOM 602 N N . PRO A 1 81 ? 12.546 27.649 36.463 1.00 36.38 81 PRO A N 1
ATOM 603 C CA . PRO A 1 81 ? 12.014 26.280 36.291 1.00 35.19 81 PRO A CA 1
ATOM 604 C C . PRO A 1 81 ? 12.628 25.342 37.283 1.00 33.58 81 PRO A C 1
ATOM 605 O O . PRO A 1 81 ? 13.786 25.495 37.615 1.00 33.25 81 PRO A O 1
ATOM 609 N N . THR A 1 82 ? 11.844 24.378 37.724 1.00 34.85 82 THR A N 1
ATOM 610 C CA . THR A 1 82 ? 12.341 23.304 38.598 1.00 36.65 82 THR A CA 1
ATOM 611 C C . THR A 1 82 ? 12.425 22.005 37.764 1.00 36.20 82 THR A C 1
ATOM 612 O O . THR A 1 82 ? 11.434 21.577 37.183 1.00 36.14 82 THR A O 1
ATOM 616 N N . PHE A 1 83 ? 13.639 21.456 37.658 1.00 37.67 83 PHE A N 1
ATOM 617 C CA . PHE A 1 83 ? 13.910 20.206 36.962 1.00 37.78 83 PHE A CA 1
ATOM 618 C C . PHE A 1 83 ? 13.950 19.017 37.935 1.00 37.28 83 PHE A C 1
ATOM 619 O O . PHE A 1 83 ? 14.515 19.114 38.998 1.00 36.94 83 PHE A O 1
ATOM 627 N N . HIS A 1 84 ? 13.381 17.894 37.515 1.00 36.70 84 HIS A N 1
ATOM 628 C CA . HIS A 1 84 ? 13.527 16.600 38.160 1.00 35.19 84 HIS A CA 1
ATOM 629 C C . HIS A 1 84 ? 14.089 15.605 37.191 1.00 34.01 84 HIS A C 1
ATOM 630 O O . HIS A 1 84 ? 13.359 14.972 36.451 1.00 36.27 84 HIS A O 1
ATOM 637 N N . LEU A 1 85 ? 15.392 15.453 37.211 1.00 33.14 85 LEU A N 1
ATOM 638 C CA . LEU A 1 85 ? 16.068 14.555 36.298 1.00 33.75 85 LEU A CA 1
ATOM 639 C C . LEU A 1 85 ? 16.155 13.124 36.846 1.00 36.16 85 LEU A C 1
ATOM 640 O O . LEU A 1 85 ? 15.751 12.837 37.980 1.00 33.05 85 LEU A O 1
ATOM 645 N N . SER A 1 86 ? 16.575 12.208 35.952 1.00 39.11 86 SER A N 1
ATOM 646 C CA . SER A 1 86 ? 16.653 10.786 36.232 1.00 39.40 86 SER A CA 1
ATOM 647 C C . SER A 1 86 ? 15.351 10.304 36.813 1.00 41.97 86 SER A C 1
ATOM 648 O O . SER A 1 86 ? 15.360 9.495 37.719 1.00 47.31 86 SER A O 1
ATOM 651 N N . GLU A 1 87 ? 14.229 10.794 36.297 1.00 40.27 87 GLU A N 1
ATOM 652 C CA . GLU A 1 87 ? 12.905 10.464 36.815 1.00 40.23 87 GLU A CA 1
ATOM 653 C C . GLU A 1 87 ? 11.912 10.405 35.664 1.00 40.18 87 GLU A C 1
ATOM 654 O O . GLU A 1 87 ? 11.990 11.173 34.706 1.00 45.81 87 GLU A O 1
ATOM 660 N N . MET A 1 88 ? 10.933 9.568 35.811 1.00 40.20 88 MET A N 1
ATOM 661 C CA . MET A 1 88 ? 10.086 9.218 34.737 1.00 42.80 88 MET A CA 1
ATOM 662 C C . MET A 1 88 ? 8.669 9.520 35.159 1.00 43.87 88 MET A C 1
ATOM 663 O O . MET A 1 88 ? 8.251 9.152 36.256 1.00 45.36 88 MET A O 1
ATOM 668 N N . VAL A 1 89 ? 7.922 10.105 34.239 1.00 41.96 89 VAL A N 1
ATOM 669 C CA . VAL A 1 89 ? 6.534 10.359 34.431 1.00 40.45 89 VAL A CA 1
ATOM 670 C C . VAL A 1 89 ? 5.812 9.112 34.011 1.00 40.49 89 VAL A C 1
ATOM 671 O O . VAL A 1 89 ? 5.966 8.640 32.880 1.00 39.92 89 VAL A O 1
ATOM 675 N N . GLU A 1 90 ? 5.052 8.534 34.942 1.00 41.69 90 GLU A N 1
ATOM 676 C CA . GLU A 1 90 ? 4.396 7.246 34.713 1.00 41.14 90 GLU A CA 1
ATOM 677 C C . GLU A 1 90 ? 2.903 7.317 34.477 1.00 40.99 90 GLU A C 1
ATOM 678 O O . GLU A 1 90 ? 2.369 6.693 33.560 1.00 44.22 90 GLU A O 1
ATOM 684 N N . ASN A 1 91 ? 2.192 8.067 35.300 1.00 44.45 91 ASN A N 1
ATOM 685 C CA . ASN A 1 91 ? 0.763 8.123 35.214 1.00 45.99 91 ASN A CA 1
ATOM 686 C C . ASN A 1 91 ? 0.265 9.540 35.205 1.00 46.05 91 ASN A C 1
ATOM 687 O O . ASN A 1 91 ? 0.856 10.390 35.864 1.00 43.62 91 ASN A O 1
ATOM 692 N N . VAL A 1 92 ? -0.840 9.782 34.489 1.00 43.32 92 VAL A N 1
ATOM 693 C CA . VAL A 1 92 ? -1.511 11.044 34.546 1.00 42.18 92 VAL A CA 1
ATOM 694 C C . VAL A 1 92 ? -2.959 10.771 34.751 1.00 43.95 92 VAL A C 1
ATOM 695 O O . VAL A 1 92 ? -3.508 9.860 34.149 1.00 44.20 92 VAL A O 1
ATOM 699 N N . GLU A 1 93 ? -3.589 11.618 35.550 1.00 44.87 93 GLU A N 1
ATOM 700 C CA . GLU A 1 93 ? -4.963 11.455 35.893 1.00 48.98 93 GLU A CA 1
ATOM 701 C C . GLU A 1 93 ? -5.619 12.852 35.960 1.00 48.53 93 GLU A C 1
ATOM 702 O O . GLU A 1 93 ? -5.123 13.710 36.642 1.00 47.18 93 GLU A O 1
ATOM 708 N N . LYS A 1 94 ? -6.730 13.033 35.246 1.00 49.95 94 LYS A N 1
ATOM 709 C CA . LYS A 1 94 ? -7.520 14.254 35.281 1.00 50.72 94 LYS A CA 1
ATOM 710 C C . LYS A 1 94 ? -8.246 14.351 36.639 1.00 47.93 94 LYS A C 1
ATOM 711 O O . LYS A 1 94 ? -8.923 13.426 37.063 1.00 50.53 94 LYS A O 1
ATOM 717 N N . ILE A 1 95 ? -8.048 15.470 37.325 1.00 45.46 95 ILE A N 1
ATOM 718 C CA . ILE A 1 95 ? -8.703 15.777 38.583 1.00 42.64 95 ILE A CA 1
ATOM 719 C C . ILE A 1 95 ? -9.324 17.153 38.698 1.00 42.70 95 ILE A C 1
ATOM 720 O O . ILE A 1 95 ? -9.994 17.392 39.664 1.00 48.07 95 ILE A O 1
ATOM 725 N N . GLY A 1 96 ? -9.058 18.083 37.783 1.00 42.98 96 GLY A N 1
ATOM 726 C CA . GLY A 1 96 ? -9.752 19.379 37.717 1.00 40.82 96 GLY A CA 1
ATOM 727 C C . GLY A 1 96 ? -10.341 19.610 36.328 1.00 43.09 96 GLY A C 1
ATOM 728 O O . GLY A 1 96 ? -10.436 18.670 35.489 1.00 40.72 96 GLY A O 1
ATOM 729 N N . ASP A 1 97 ? -10.660 20.880 36.043 1.00 45.62 97 ASP A N 1
ATOM 730 C CA . ASP A 1 97 ? -11.238 21.307 34.758 1.00 46.18 97 ASP A CA 1
ATOM 731 C C . ASP A 1 97 ? -10.531 22.499 34.178 1.00 42.72 97 ASP A C 1
ATOM 732 O O . ASP A 1 97 ? -11.152 23.536 34.012 1.00 44.87 97 ASP A O 1
ATOM 737 N N . PRO A 1 98 ? -9.265 22.393 33.804 1.00 39.78 98 PRO A N 1
ATOM 738 C CA . PRO A 1 98 ? -8.485 21.178 33.791 1.00 38.32 98 PRO A CA 1
ATOM 739 C C . PRO A 1 98 ? -7.612 21.105 35.000 1.00 38.02 98 PRO A C 1
ATOM 740 O O . PRO A 1 98 ? -7.550 22.049 35.747 1.00 41.66 98 PRO A O 1
ATOM 744 N N . GLY A 1 99 ? -6.976 19.958 35.212 1.00 37.46 99 GLY A N 1
ATOM 745 C CA . GLY A 1 99 ? -6.093 19.746 36.350 1.00 37.81 99 GLY A CA 1
ATOM 746 C C . GLY A 1 99 ? -5.681 18.295 36.368 1.00 38.65 99 GLY A C 1
ATOM 747 O O . GLY A 1 99 ? -6.451 17.442 35.967 1.00 41.28 99 GLY A O 1
ATOM 748 N N . PHE A 1 100 ? -4.445 18.004 36.743 1.00 38.01 100 PHE A N 1
ATOM 749 C CA . PHE A 1 100 ? -3.909 16.699 36.565 1.00 36.97 100 PHE A CA 1
ATOM 750 C C . PHE A 1 100 ? -3.059 16.346 37.722 1.00 38.44 100 PHE A C 1
ATOM 751 O O . PHE A 1 100 ? -2.342 17.200 38.263 1.00 37.54 100 PHE A O 1
ATOM 759 N N . ARG A 1 101 ? -3.151 15.068 38.083 1.00 38.32 101 ARG A N 1
ATOM 760 C CA . ARG A 1 101 ? -2.309 14.471 39.055 1.00 42.48 101 ARG A CA 1
ATOM 761 C C . ARG A 1 101 ? -1.417 13.547 38.214 1.00 40.26 101 ARG A C 1
ATOM 762 O O . ARG A 1 101 ? -1.922 12.727 37.451 1.00 40.34 101 ARG A O 1
ATOM 770 N N . VAL A 1 102 ? -0.108 13.659 38.447 1.00 36.83 102 VAL A N 1
ATOM 771 C CA . VAL A 1 102 ? 0.917 13.122 37.644 1.00 36.93 102 VAL A CA 1
ATOM 772 C C . VAL A 1 102 ? 1.912 12.564 38.619 1.00 37.07 102 VAL A C 1
ATOM 773 O O . VAL A 1 102 ? 2.394 13.297 39.480 1.00 36.69 102 VAL A O 1
ATOM 777 N N . THR A 1 103 ? 2.236 11.271 38.480 1.00 38.01 103 THR A N 1
ATOM 778 C CA . THR A 1 103 ? 3.043 10.549 39.476 1.00 36.76 103 THR A CA 1
ATOM 779 C C . THR A 1 103 ? 4.258 10.005 38.738 1.00 35.15 103 THR A C 1
ATOM 780 O O . THR A 1 103 ? 4.139 9.547 37.619 1.00 32.92 103 THR A O 1
ATOM 784 N N . THR A 1 104 ? 5.446 10.170 39.317 1.00 36.65 104 THR A N 1
ATOM 785 C CA . THR A 1 104 ? 6.680 9.665 38.742 1.00 37.17 104 THR A CA 1
ATOM 786 C C . THR A 1 104 ? 6.990 8.213 39.208 1.00 40.19 104 THR A C 1
ATOM 787 O O . THR A 1 104 ? 6.435 7.753 40.177 1.00 38.27 104 THR A O 1
ATOM 791 N N . ASN A 1 105 ? 7.951 7.575 38.546 1.00 41.45 105 ASN A N 1
ATOM 792 C CA . ASN A 1 105 ? 8.368 6.204 38.853 1.00 44.68 105 ASN A CA 1
ATOM 793 C C . ASN A 1 105 ? 8.960 6.031 40.244 1.00 46.32 105 ASN A C 1
ATOM 794 O O . ASN A 1 105 ? 9.031 4.915 40.751 1.00 41.81 105 ASN A O 1
ATOM 799 N N . ALA A 1 106 ? 9.383 7.144 40.847 1.00 46.88 106 ALA A N 1
ATOM 800 C CA . ALA A 1 106 ? 9.867 7.143 42.213 1.00 46.60 106 ALA A CA 1
ATOM 801 C C . ALA A 1 106 ? 8.764 7.646 43.135 1.00 47.03 106 ALA A C 1
ATOM 802 O O . ALA A 1 106 ? 9.047 8.176 44.198 1.00 51.30 106 ALA A O 1
ATOM 804 N N . GLY A 1 107 ? 7.501 7.449 42.779 1.00 46.91 107 GLY A N 1
ATOM 805 C CA . GLY A 1 107 ? 6.392 7.878 43.651 1.00 45.93 107 GLY A CA 1
ATOM 806 C C . GLY A 1 107 ? 6.251 9.363 43.985 1.00 46.93 107 GLY A C 1
ATOM 807 O O . GLY A 1 107 ? 5.437 9.720 44.823 1.00 48.52 107 GLY A O 1
ATOM 808 N N . LYS A 1 108 ? 6.995 10.245 43.316 1.00 46.10 108 LYS A N 1
ATOM 809 C CA . LYS A 1 108 ? 6.750 11.713 43.415 1.00 43.67 108 LYS A CA 1
ATOM 810 C C . LYS A 1 108 ? 5.423 12.078 42.756 1.00 41.90 108 LYS A C 1
ATOM 811 O O . LYS A 1 108 ? 5.076 11.475 41.740 1.00 43.94 108 LYS A O 1
ATOM 817 N N . VAL A 1 109 ? 4.691 13.022 43.316 1.00 38.56 109 VAL A N 1
ATOM 818 C CA . VAL A 1 109 ? 3.381 13.369 42.804 1.00 39.67 109 VAL A CA 1
ATOM 819 C C . VAL A 1 109 ? 3.261 14.875 42.502 1.00 41.14 109 VAL A C 1
ATOM 820 O O . VAL A 1 109 ? 3.642 15.694 43.331 1.00 45.93 109 VAL A O 1
ATOM 824 N N . PHE A 1 110 ? 2.703 15.234 41.334 1.00 37.56 110 PHE A N 1
ATOM 825 C CA . PHE A 1 110 ? 2.530 16.606 40.967 1.00 35.31 110 PHE A CA 1
ATOM 826 C C . PHE A 1 110 ? 1.082 16.831 40.792 1.00 35.41 110 PHE A C 1
ATOM 827 O O . PHE A 1 110 ? 0.355 15.942 40.341 1.00 33.96 110 PHE A O 1
ATOM 835 N N . GLU A 1 111 ? 0.653 18.040 41.133 1.00 35.42 111 GLU A N 1
ATOM 836 C CA . GLU A 1 111 ? -0.670 18.486 40.751 1.00 37.86 111 GLU A CA 1
ATOM 837 C C . GLU A 1 111 ? -0.480 19.749 39.977 1.00 36.66 111 GLU A C 1
ATOM 838 O O . GLU A 1 111 ? 0.247 20.628 40.444 1.00 40.54 111 GLU A O 1
ATOM 844 N N . CYS A 1 112 ? -1.055 19.803 38.782 1.00 32.72 112 CYS A N 1
ATOM 845 C CA . CYS A 1 112 ? -0.845 20.907 37.913 1.00 33.23 112 CYS A CA 1
ATOM 846 C C . CYS A 1 112 ? -2.137 21.197 37.223 1.00 32.76 112 CYS A C 1
ATOM 847 O O . CYS A 1 112 ? -3.031 20.370 37.213 1.00 32.35 112 CYS A O 1
ATOM 850 N N . THR A 1 113 ? -2.277 22.422 36.741 1.00 31.78 113 THR A N 1
ATOM 851 C CA . THR A 1 113 ? -3.490 22.880 36.055 1.00 31.75 113 THR A CA 1
ATOM 852 C C . THR A 1 113 ? -3.396 22.383 34.617 1.00 31.64 113 THR A C 1
ATOM 853 O O . THR A 1 113 ? -4.370 21.862 34.043 1.00 33.49 113 THR A O 1
ATOM 857 N N . VAL A 1 114 ? -2.187 22.475 34.074 1.00 29.60 114 VAL A N 1
ATOM 858 C CA . VAL A 1 114 ? -1.942 22.144 32.679 1.00 29.86 114 VAL A CA 1
ATOM 859 C C . VAL A 1 114 ? -0.798 21.186 32.569 1.00 28.43 114 VAL A C 1
ATOM 860 O O . VAL A 1 114 ? 0.244 21.370 33.286 1.00 27.83 114 VAL A O 1
ATOM 864 N N . LEU A 1 115 ? -0.963 20.218 31.662 1.00 26.36 115 LEU A N 1
ATOM 865 C CA . LEU A 1 115 ? 0.119 19.277 31.350 1.00 26.41 115 LEU A CA 1
ATOM 866 C C . LEU A 1 115 ? 0.622 19.533 29.946 1.00 25.20 115 LEU A C 1
ATOM 867 O O . LEU A 1 115 ? -0.185 19.692 29.040 1.00 24.12 115 LEU A O 1
ATOM 872 N N . VAL A 1 116 ? 1.944 19.611 29.781 1.00 24.95 116 VAL A N 1
ATOM 873 C CA . VAL A 1 116 ? 2.551 19.795 28.470 1.00 25.10 116 VAL A CA 1
ATOM 874 C C . VAL A 1 116 ? 3.422 18.579 28.186 1.00 25.93 116 VAL A C 1
ATOM 875 O O . VAL A 1 116 ? 4.473 18.397 28.859 1.00 25.49 116 VAL A O 1
ATOM 879 N N . VAL A 1 117 ? 2.989 17.753 27.210 1.00 23.92 117 VAL A N 1
ATOM 880 C CA . VAL A 1 117 ? 3.787 16.589 26.822 1.00 25.10 117 VAL A CA 1
ATOM 881 C C . VAL A 1 117 ? 4.827 17.053 25.825 1.00 24.42 117 VAL A C 1
ATOM 882 O O . VAL A 1 117 ? 4.496 17.347 24.683 1.00 24.53 117 VAL A O 1
ATOM 886 N N . ALA A 1 118 ? 6.076 17.120 26.246 1.00 24.78 118 ALA A N 1
ATOM 887 C CA . ALA A 1 118 ? 7.189 17.342 25.330 1.00 25.41 118 ALA A CA 1
ATOM 888 C C . ALA A 1 118 ? 8.122 16.155 25.255 1.00 25.81 118 ALA A C 1
ATOM 889 O O . ALA A 1 118 ? 9.352 16.310 25.256 1.00 26.88 118 ALA A O 1
ATOM 891 N N . ALA A 1 119 ? 7.527 14.951 25.109 1.00 26.61 119 ALA A N 1
ATOM 892 C CA . ALA A 1 119 ? 8.264 13.654 25.216 1.00 27.95 119 ALA A CA 1
ATOM 893 C C . ALA A 1 119 ? 9.147 13.273 24.011 1.00 29.42 119 ALA A C 1
ATOM 894 O O . ALA A 1 119 ? 9.922 12.330 24.093 1.00 31.32 119 ALA A O 1
ATOM 896 N N . GLY A 1 120 ? 9.018 14.000 22.914 1.00 29.89 120 GLY A N 1
ATOM 897 C CA . GLY A 1 120 ? 9.902 13.887 21.836 1.00 31.37 120 GLY A CA 1
ATOM 898 C C . GLY A 1 120 ? 9.829 12.575 21.113 1.00 30.39 120 GLY A C 1
ATOM 899 O O . GLY A 1 120 ? 8.755 12.152 20.669 1.00 31.60 120 GLY A O 1
ATOM 900 N N . GLY A 1 121 ? 10.986 11.961 20.984 1.00 30.19 121 GLY A N 1
ATOM 901 C CA . GLY A 1 121 ? 11.110 10.606 20.386 1.00 33.53 121 GLY A CA 1
ATOM 902 C C . GLY A 1 121 ? 10.638 9.520 21.294 1.00 32.35 121 GLY A C 1
ATOM 903 O O . GLY A 1 121 ? 10.485 8.371 20.877 1.00 36.76 121 GLY A O 1
ATOM 904 N N . GLY A 1 122 ? 10.341 9.894 22.525 1.00 31.74 122 GLY A N 1
ATOM 905 C CA . GLY A 1 122 ? 9.938 8.959 23.556 1.00 31.75 122 GLY A CA 1
ATOM 906 C C . GLY A 1 122 ? 10.930 9.008 24.703 1.00 31.34 122 GLY A C 1
ATOM 907 O O . GLY A 1 122 ? 11.929 9.744 24.645 1.00 31.70 122 GLY A O 1
ATOM 908 N N . SER A 1 123 ? 10.610 8.291 25.773 1.00 31.36 123 SER A N 1
ATOM 909 C CA . SER A 1 123 ? 11.540 8.120 26.915 1.00 33.46 123 SER A CA 1
ATOM 910 C C . SER A 1 123 ? 12.803 7.403 26.498 1.00 32.02 123 SER A C 1
ATOM 911 O O . SER A 1 123 ? 12.773 6.379 25.781 1.00 30.58 123 SER A O 1
ATOM 914 N N . PHE A 1 124 ? 13.915 7.966 26.926 1.00 31.71 124 PHE A N 1
ATOM 915 C CA . PHE A 1 124 ? 15.203 7.321 26.767 1.00 32.25 124 PHE A CA 1
ATOM 916 C C . PHE A 1 124 ? 15.278 6.188 27.801 1.00 33.88 124 PHE A C 1
ATOM 917 O O . PHE A 1 124 ? 15.094 6.434 29.020 1.00 32.13 124 PHE A O 1
ATOM 925 N N . LEU A 1 125 ? 15.619 4.993 27.330 1.00 34.35 125 LEU A N 1
ATOM 926 C CA . LEU A 1 125 ? 15.750 3.811 28.187 1.00 36.55 125 LEU A CA 1
ATOM 927 C C . LEU A 1 125 ? 16.936 2.932 27.791 1.00 37.80 125 LEU A C 1
ATOM 928 O O . LEU A 1 125 ? 17.338 2.923 26.632 1.00 39.72 125 LEU A O 1
ATOM 933 N N . PRO A 1 126 ? 17.510 2.188 28.748 1.00 41.39 126 PRO A N 1
ATOM 934 C CA . PRO A 1 126 ? 18.635 1.233 28.550 1.00 41.25 126 PRO A CA 1
ATOM 935 C C . PRO A 1 126 ? 18.357 0.226 27.502 1.00 38.91 126 PRO A C 1
ATOM 936 O O . PRO A 1 126 ? 17.264 -0.290 27.482 1.00 36.84 126 PRO A O 1
ATOM 940 N N . LYS A 1 127 ? 19.257 0.035 26.547 1.00 41.63 127 LYS A N 1
ATOM 941 C CA . LYS A 1 127 ? 18.974 -0.980 25.561 1.00 47.05 127 LYS A CA 1
ATOM 942 C C . LYS A 1 127 ? 19.378 -2.360 26.037 1.00 48.63 127 LYS A C 1
ATOM 943 O O . LYS A 1 127 ? 20.294 -2.542 26.859 1.00 45.06 127 LYS A O 1
ATOM 949 N N . ARG A 1 128 ? 18.555 -3.318 25.602 1.00 57.68 128 ARG A N 1
ATOM 950 C CA . ARG A 1 128 ? 18.771 -4.755 25.828 1.00 60.74 128 ARG A CA 1
ATOM 951 C C . ARG A 1 128 ? 20.034 -5.104 25.133 1.00 61.64 128 ARG A C 1
ATOM 952 O O . ARG A 1 128 ? 20.245 -4.618 23.983 1.00 64.97 128 ARG A O 1
ATOM 960 N N . PRO A 1 129 ? 20.903 -5.869 25.818 1.00 58.23 129 PRO A N 1
ATOM 961 C CA . PRO A 1 129 ? 21.947 -6.530 25.061 1.00 58.21 129 PRO A CA 1
ATOM 962 C C . PRO A 1 129 ? 21.371 -7.824 24.436 1.00 61.63 129 PRO A C 1
ATOM 963 O O . PRO A 1 129 ? 20.478 -8.470 25.046 1.00 60.21 129 PRO A O 1
ATOM 967 N N . PRO A 1 130 ? 21.889 -8.216 23.243 1.00 63.11 130 PRO A N 1
ATOM 968 C CA . PRO A 1 130 ? 21.577 -9.540 22.652 1.00 62.28 130 PRO A CA 1
ATOM 969 C C . PRO A 1 130 ? 22.198 -10.834 23.322 1.00 61.19 130 PRO A C 1
ATOM 970 O O . PRO A 1 130 ? 22.979 -11.512 22.699 1.00 60.59 130 PRO A O 1
ATOM 974 N N . VAL A 1 131 ? 21.859 -11.200 24.553 1.00 66.05 131 VAL A N 1
ATOM 975 C CA . VAL A 1 131 ? 22.512 -12.422 25.171 1.00 74.76 131 VAL A CA 1
ATOM 976 C C . VAL A 1 131 ? 22.166 -13.928 24.722 1.00 84.36 131 VAL A C 1
ATOM 977 O O . VAL A 1 131 ? 23.084 -14.737 24.690 1.00 90.12 131 VAL A O 1
ATOM 981 N N . PRO A 1 132 ? 20.940 -14.366 24.419 1.00 99.39 132 PRO A N 1
ATOM 982 C CA . PRO A 1 132 ? 19.728 -13.615 24.573 1.00 106.38 132 PRO A CA 1
ATOM 983 C C . PRO A 1 132 ? 19.621 -13.209 26.025 1.00 110.38 132 PRO A C 1
ATOM 984 O O . PRO A 1 132 ? 19.790 -14.058 26.914 1.00 113.45 132 PRO A O 1
ATOM 988 N N . GLY A 1 133 ? 19.378 -11.918 26.242 1.00 111.19 133 GLY A N 1
ATOM 989 C CA . GLY A 1 133 ? 19.302 -11.326 27.570 1.00 107.05 133 GLY A CA 1
ATOM 990 C C . GLY A 1 133 ? 17.868 -11.019 27.985 1.00 110.68 133 GLY A C 1
ATOM 991 O O . GLY A 1 133 ? 17.679 -10.343 29.001 1.00 121.50 133 GLY A O 1
ATOM 992 N N . VAL A 1 134 ? 16.867 -11.539 27.231 1.00 106.51 134 VAL A N 1
ATOM 993 C CA . VAL A 1 134 ? 15.403 -11.281 27.443 1.00 93.82 134 VAL A CA 1
ATOM 994 C C . VAL A 1 134 ? 14.977 -12.210 28.579 1.00 83.70 134 VAL A C 1
ATOM 995 O O . VAL A 1 134 ? 14.517 -13.339 28.344 1.00 89.55 134 VAL A O 1
ATOM 999 N N . GLU A 1 135 ? 15.237 -11.771 29.815 1.00 71.01 135 GLU A N 1
ATOM 1000 C CA . GLU A 1 135 ? 15.667 -12.717 30.796 1.00 69.85 135 GLU A CA 1
ATOM 1001 C C . GLU A 1 135 ? 14.915 -12.868 32.095 1.00 66.92 135 GLU A C 1
ATOM 1002 O O . GLU A 1 135 ? 14.415 -11.914 32.710 1.00 59.42 135 GLU A O 1
ATOM 1008 N N . ALA A 1 136 ? 14.887 -14.134 32.482 1.00 63.45 136 ALA A N 1
ATOM 1009 C CA . ALA A 1 136 ? 14.629 -14.569 33.845 1.00 72.00 136 ALA A CA 1
ATOM 1010 C C . ALA A 1 136 ? 15.301 -13.688 34.907 1.00 73.62 136 ALA A C 1
ATOM 1011 O O . ALA A 1 136 ? 14.715 -13.410 35.968 1.00 73.44 136 ALA A O 1
ATOM 1013 N N . TYR A 1 137 ? 16.509 -13.207 34.589 1.00 75.46 137 TYR A N 1
ATOM 1014 C CA . TYR A 1 137 ? 17.368 -12.569 35.568 1.00 70.26 137 TYR A CA 1
ATOM 1015 C C . TYR A 1 137 ? 17.040 -11.129 35.803 1.00 67.55 137 TYR A C 1
ATOM 1016 O O . TYR A 1 137 ? 17.574 -10.564 36.739 1.00 66.06 137 TYR A O 1
ATOM 1025 N N . GLU A 1 138 ? 16.142 -10.554 34.999 1.00 65.85 138 GLU A N 1
ATOM 1026 C CA . GLU A 1 138 ? 15.907 -9.093 34.994 1.00 61.35 138 GLU A CA 1
ATOM 1027 C C . GLU A 1 138 ? 15.346 -8.413 36.236 1.00 64.39 138 GLU A C 1
ATOM 1028 O O . GLU A 1 138 ? 15.621 -7.237 36.467 1.00 63.34 138 GLU A O 1
ATOM 1034 N N . GLY A 1 139 ? 14.503 -9.084 36.996 1.00 68.21 139 GLY A N 1
ATOM 1035 C CA . GLY A 1 139 ? 13.965 -8.440 38.192 1.00 74.49 139 GLY A CA 1
ATOM 1036 C C . GLY A 1 139 ? 15.023 -8.299 39.272 1.00 77.16 139 GLY A C 1
ATOM 1037 O O . GLY A 1 139 ? 15.071 -7.294 40.002 1.00 76.35 139 GLY A O 1
ATOM 1038 N N . THR A 1 140 ? 15.888 -9.312 39.325 1.00 79.84 140 THR A N 1
ATOM 1039 C CA . THR A 1 140 ? 16.598 -9.703 40.536 1.00 76.94 140 THR A CA 1
ATOM 1040 C C . THR A 1 140 ? 18.167 -9.693 40.446 1.00 72.07 140 THR A C 1
ATOM 1041 O O . THR A 1 140 ? 18.837 -9.213 41.371 1.00 70.08 140 THR A O 1
ATOM 1045 N N . SER A 1 141 ? 18.753 -10.142 39.336 1.00 70.74 141 SER A N 1
ATOM 1046 C CA . SER A 1 141 ? 20.239 -10.121 39.174 1.00 68.64 141 SER A CA 1
ATOM 1047 C C . SER A 1 141 ? 20.812 -9.509 37.857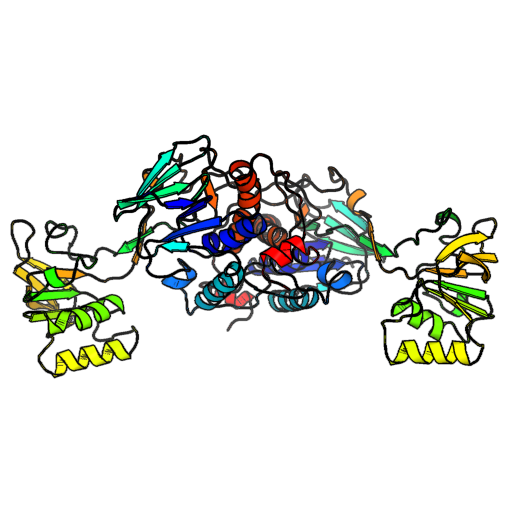 1.00 66.65 141 SER A C 1
ATOM 1048 O O . SER A 1 141 ? 22.016 -9.372 37.766 1.00 65.53 141 SER A O 1
ATOM 1051 N N . VAL A 1 142 ? 19.977 -9.192 36.849 1.00 66.42 142 VAL A N 1
ATOM 1052 C CA . VAL A 1 142 ? 20.347 -8.315 35.702 1.00 61.86 142 VAL A CA 1
ATOM 1053 C C . VAL A 1 142 ? 19.676 -6.953 35.930 1.00 62.18 142 VAL A C 1
ATOM 1054 O O . VAL A 1 142 ? 18.458 -6.840 36.087 1.00 65.96 142 VAL A O 1
ATOM 1058 N N . HIS A 1 143 ? 20.489 -5.922 36.001 1.00 62.14 143 HIS A N 1
ATOM 1059 C CA . HIS A 1 143 ? 20.010 -4.597 36.322 1.00 60.54 143 HIS A CA 1
ATOM 1060 C C . HIS A 1 143 ? 20.513 -3.657 35.245 1.00 56.36 143 HIS A C 1
ATOM 1061 O O . HIS A 1 143 ? 21.610 -3.811 34.738 1.00 53.11 143 HIS A O 1
ATOM 1068 N N . TYR A 1 144 ? 19.691 -2.682 34.898 1.00 55.32 144 TYR A N 1
ATOM 1069 C CA . TYR A 1 144 ? 20.056 -1.638 33.962 1.00 51.72 144 TYR A CA 1
ATOM 1070 C C . TYR A 1 144 ? 20.345 -0.323 34.674 1.00 57.48 144 TYR A C 1
ATOM 1071 O O . TYR A 1 144 ? 20.870 0.637 34.068 1.00 55.63 144 TYR A O 1
ATOM 1080 N N . ALA A 1 145 ? 20.040 -0.296 35.968 1.00 64.41 145 ALA A N 1
ATOM 1081 C CA . ALA A 1 145 ? 20.325 0.860 36.797 1.00 71.77 145 ALA A CA 1
ATOM 1082 C C . ALA A 1 145 ? 20.647 0.374 38.200 1.00 74.30 145 ALA A C 1
ATOM 1083 O O . ALA A 1 145 ? 20.333 -0.783 38.584 1.00 67.93 145 ALA A O 1
ATOM 1085 N N . VAL A 1 146 ? 21.332 1.257 38.927 1.00 80.47 146 VAL A N 1
ATOM 1086 C CA . VAL A 1 146 ? 21.720 0.979 40.306 1.00 88.52 146 VAL A CA 1
ATOM 1087 C C . VAL A 1 146 ? 20.573 1.208 41.270 1.00 94.19 146 VAL A C 1
ATOM 1088 O O . VAL A 1 146 ? 19.887 2.238 41.207 1.00 90.43 146 VAL A O 1
ATOM 1092 N N . ARG A 1 147 ? 20.410 0.273 42.198 1.00 99.41 147 ARG A N 1
ATOM 1093 C CA . ARG A 1 147 ? 19.403 0.447 43.227 1.00 99.98 147 ARG A CA 1
ATOM 1094 C C . ARG A 1 147 ? 19.987 1.434 44.292 1.00 97.31 147 ARG A C 1
ATOM 1095 O O . ARG A 1 147 ? 19.954 2.644 44.080 1.00 90.94 147 ARG A O 1
ATOM 1103 N N . LYS A 1 148 ? 20.495 0.950 45.423 1.00 102.26 148 LYS A N 1
ATOM 1104 C CA . LYS A 1 148 ? 21.478 1.686 46.221 1.00 104.35 148 LYS A CA 1
ATOM 1105 C C . LYS A 1 148 ? 22.713 0.778 46.093 1.00 107.09 148 LYS A C 1
ATOM 1106 O O . LYS A 1 148 ? 22.572 -0.439 45.833 1.00 114.70 148 LYS A O 1
ATOM 1112 N N . MET A 1 149 ? 23.908 1.339 46.263 1.00 102.34 149 MET A N 1
ATOM 1113 C CA . MET A 1 149 ? 25.154 0.554 46.105 1.00 100.80 149 MET A CA 1
ATOM 1114 C C . MET A 1 149 ? 25.395 -0.514 47.178 1.00 102.79 149 MET A C 1
ATOM 1115 O O . MET A 1 149 ? 26.213 -1.379 46.948 1.00 100.68 149 MET A O 1
ATOM 1120 N N . GLU A 1 150 ? 24.714 -0.448 48.329 1.00 106.08 150 GLU A N 1
ATOM 1121 C CA . GLU A 1 150 ? 24.779 -1.524 49.360 1.00 112.11 150 GLU A CA 1
ATOM 1122 C C . GLU A 1 150 ? 24.364 -2.879 48.800 1.00 103.38 150 GLU A C 1
ATOM 1123 O O . GLU A 1 150 ? 24.849 -3.894 49.278 1.00 101.38 150 GLU A O 1
ATOM 1129 N N . ASP A 1 151 ? 23.423 -2.863 47.840 1.00 97.35 151 ASP A N 1
ATOM 1130 C CA . ASP A 1 151 ? 22.928 -4.059 47.147 1.00 93.30 151 ASP A CA 1
ATOM 1131 C C . ASP A 1 151 ? 24.080 -4.905 46.572 1.00 86.01 151 ASP A C 1
ATOM 1132 O O . ASP A 1 151 ? 23.932 -6.140 46.455 1.00 84.15 151 ASP A O 1
ATOM 1137 N N . PHE A 1 152 ? 25.179 -4.226 46.174 1.00 79.58 152 PHE A N 1
ATOM 1138 C CA . PHE A 1 152 ? 26.395 -4.843 45.567 1.00 78.77 152 PHE A CA 1
ATOM 1139 C C . PHE A 1 152 ? 27.701 -4.978 46.429 1.00 77.96 152 PHE A C 1
ATOM 1140 O O . PHE A 1 152 ? 28.762 -5.375 45.894 1.00 79.18 152 PHE A O 1
ATOM 1148 N N . ARG A 1 153 ? 27.650 -4.694 47.736 1.00 77.25 153 ARG A N 1
ATOM 1149 C CA . ARG A 1 153 ? 28.763 -5.070 48.641 1.00 74.25 153 ARG A CA 1
ATOM 1150 C C . ARG A 1 153 ? 29.132 -6.508 48.475 1.00 70.40 153 ARG A C 1
ATOM 1151 O O . ARG A 1 153 ? 28.242 -7.356 48.421 1.00 69.38 153 ARG A O 1
ATOM 1159 N N . GLY A 1 154 ? 30.434 -6.782 48.357 1.00 68.43 154 GLY A N 1
ATOM 1160 C CA . GLY A 1 154 ? 30.924 -8.166 48.384 1.00 66.70 154 GLY A CA 1
ATOM 1161 C C . GLY A 1 154 ? 30.169 -9.113 47.457 1.00 60.99 154 GLY A C 1
ATOM 1162 O O . GLY A 1 154 ? 29.944 -10.259 47.783 1.00 63.84 154 GLY A O 1
ATOM 1163 N N . LYS A 1 155 ? 29.772 -8.614 46.301 1.00 63.94 155 LYS A N 1
ATOM 1164 C CA . LYS A 1 155 ? 29.145 -9.408 45.254 1.00 67.51 155 LYS A CA 1
ATOM 1165 C C . LYS A 1 155 ? 30.223 -9.542 44.167 1.00 65.81 155 LYS A C 1
ATOM 1166 O O . LYS A 1 155 ? 31.131 -8.687 44.098 1.00 57.33 155 LYS A O 1
ATOM 1172 N N . ASP A 1 156 ? 30.140 -10.631 43.383 1.00 63.11 156 ASP A N 1
ATOM 1173 C CA . ASP A 1 156 ? 30.869 -10.780 42.129 1.00 63.55 156 ASP A CA 1
ATOM 1174 C C . ASP A 1 156 ? 30.040 -10.128 40.983 1.00 61.95 156 ASP A C 1
ATOM 1175 O O . ASP A 1 156 ? 28.903 -10.518 40.714 1.00 62.19 156 ASP A O 1
ATOM 1180 N N . ILE A 1 157 ? 30.624 -9.133 40.330 1.00 56.27 157 ILE A N 1
ATOM 1181 C CA . ILE A 1 157 ? 29.886 -8.246 39.447 1.00 54.42 157 ILE A CA 1
ATOM 1182 C C . ILE A 1 157 ? 30.455 -8.407 38.033 1.00 51.25 157 ILE A C 1
ATOM 1183 O O . ILE A 1 157 ? 31.671 -8.370 37.831 1.00 47.86 157 ILE A O 1
ATOM 1188 N N . LEU A 1 158 ? 29.550 -8.665 37.097 1.00 49.41 158 LEU A N 1
ATOM 1189 C CA . LEU A 1 158 ? 29.807 -8.681 35.668 1.00 45.54 158 LEU A CA 1
ATOM 1190 C C . LEU A 1 158 ? 29.239 -7.374 35.059 1.00 45.73 158 LEU A C 1
ATOM 1191 O O . LEU A 1 158 ? 28.037 -7.136 35.129 1.00 47.44 158 LEU A O 1
ATOM 1196 N N . ILE A 1 159 ? 30.086 -6.488 34.555 1.00 43.41 159 ILE A N 1
ATOM 1197 C CA . ILE A 1 159 ? 29.599 -5.286 33.878 1.00 42.47 159 ILE A CA 1
ATOM 1198 C C . ILE A 1 159 ? 29.906 -5.449 32.435 1.00 40.73 159 ILE A C 1
ATOM 1199 O O . ILE A 1 159 ? 31.014 -5.870 32.115 1.00 40.53 159 ILE A O 1
ATOM 1204 N N . VAL A 1 160 ? 28.919 -5.198 31.584 1.00 39.59 160 VAL A N 1
ATOM 1205 C CA . VAL A 1 160 ? 29.097 -5.282 30.144 1.00 40.43 160 VAL A CA 1
ATOM 1206 C C . VAL A 1 160 ? 28.886 -3.946 29.496 1.00 41.78 160 VAL A C 1
ATOM 1207 O O . VAL A 1 160 ? 27.848 -3.301 29.678 1.00 40.28 160 VAL A O 1
ATOM 1211 N N . GLY A 1 161 ? 29.890 -3.532 28.738 1.00 46.04 161 GLY A N 1
ATOM 1212 C CA . GLY A 1 161 ? 29.840 -2.284 28.003 1.00 46.71 161 GLY A CA 1
ATOM 1213 C C . GLY A 1 161 ? 31.161 -1.543 28.019 1.00 51.25 161 GLY A C 1
ATOM 1214 O O . GLY A 1 161 ? 32.127 -1.975 28.677 1.00 55.04 161 GLY A O 1
ATOM 1215 N N . GLY A 1 162 ? 31.205 -0.417 27.296 1.00 52.10 162 GLY A N 1
ATOM 1216 C CA . GLY A 1 162 ? 32.429 0.324 27.171 1.00 53.79 162 GLY A CA 1
ATOM 1217 C C . GLY A 1 162 ? 32.362 1.801 27.000 1.00 55.14 162 GLY A C 1
ATOM 1218 O O . GLY A 1 162 ? 33.357 2.384 26.560 1.00 59.02 162 GLY A O 1
ATOM 1219 N N . GLY A 1 163 ? 31.213 2.400 27.324 1.00 57.30 163 GLY A N 1
ATOM 1220 C CA . GLY A 1 163 ? 31.022 3.857 27.293 1.00 57.65 163 GLY A CA 1
ATOM 1221 C C . GLY A 1 163 ? 31.155 4.363 28.713 1.00 59.90 163 GLY A C 1
ATOM 1222 O O . GLY A 1 163 ? 31.479 3.590 29.646 1.00 58.62 163 GLY A O 1
ATOM 1223 N N . ASP A 1 164 ? 30.882 5.648 28.878 1.00 59.10 164 ASP A N 1
ATOM 1224 C CA . ASP A 1 164 ? 30.976 6.320 30.176 1.00 59.97 164 ASP A CA 1
ATOM 1225 C C . ASP A 1 164 ? 30.236 5.605 31.297 1.00 57.77 164 ASP A C 1
ATOM 1226 O O . ASP A 1 164 ? 30.766 5.491 32.417 1.00 57.40 164 ASP A O 1
ATOM 1231 N N . SER A 1 165 ? 28.992 5.194 31.056 1.00 55.38 165 SER A N 1
ATOM 1232 C CA . SER A 1 165 ? 28.223 4.610 32.162 1.00 58.34 165 SER A CA 1
ATOM 1233 C C . SER A 1 165 ? 28.904 3.367 32.693 1.00 55.63 165 SER A C 1
ATOM 1234 O O . SER A 1 165 ? 29.108 3.270 33.888 1.00 51.10 165 SER A O 1
ATOM 1237 N N . ALA A 1 166 ? 29.208 2.426 31.786 1.00 54.90 166 ALA A N 1
ATOM 1238 C CA . ALA A 1 166 ? 29.877 1.135 32.134 1.00 54.31 166 ALA A CA 1
ATOM 1239 C C . ALA A 1 166 ? 31.119 1.397 32.978 1.00 54.50 166 ALA A C 1
ATOM 1240 O O . ALA A 1 166 ? 31.303 0.854 34.054 1.00 54.14 166 ALA A O 1
ATOM 1242 N N . LEU A 1 167 ? 31.930 2.313 32.473 1.00 57.25 167 LEU A N 1
ATOM 1243 C CA . LEU A 1 167 ? 33.167 2.702 33.120 1.00 59.80 167 LEU A CA 1
ATOM 1244 C C . LEU A 1 167 ? 32.887 3.387 34.457 1.00 58.95 167 LEU A C 1
ATOM 1245 O O . LEU A 1 167 ? 33.482 2.998 35.457 1.00 61.24 167 LEU A O 1
ATOM 1250 N N . ASP A 1 168 ? 31.950 4.335 34.498 1.00 55.86 168 ASP A N 1
ATOM 1251 C CA . ASP A 1 168 ? 31.594 4.955 35.793 1.00 57.39 168 ASP A CA 1
ATOM 1252 C C . ASP A 1 168 ? 31.189 3.886 36.831 1.00 53.37 168 ASP A C 1
ATOM 1253 O O . ASP A 1 168 ? 31.675 3.918 37.938 1.00 54.55 168 ASP A O 1
ATOM 1258 N N . TRP A 1 169 ? 30.371 2.926 36.456 1.00 55.87 169 TRP A N 1
ATOM 1259 C CA . TRP A 1 169 ? 29.877 1.928 37.426 1.00 62.50 169 TRP A CA 1
ATOM 1260 C C . TRP A 1 169 ? 30.917 0.914 37.836 1.00 60.72 169 TRP A C 1
ATOM 1261 O O . TRP A 1 169 ? 30.912 0.508 38.974 1.00 64.75 169 TRP A O 1
ATOM 1272 N N . THR A 1 170 ? 31.820 0.542 36.931 1.00 61.98 170 THR A N 1
ATOM 1273 C CA . THR A 1 170 ? 32.938 -0.347 37.275 1.00 64.52 170 THR A CA 1
ATOM 1274 C C . THR A 1 170 ? 33.769 0.302 38.381 1.00 63.30 170 THR A C 1
ATOM 1275 O O . THR A 1 170 ? 33.988 -0.309 39.435 1.00 58.25 170 THR A O 1
ATOM 1279 N N . LEU A 1 171 ? 34.216 1.543 38.104 1.00 66.05 171 LEU A N 1
ATOM 1280 C CA . LEU A 1 171 ? 35.076 2.348 39.011 1.00 68.57 171 LEU A CA 1
ATOM 1281 C C . LEU A 1 171 ? 34.393 2.634 40.340 1.00 66.98 171 LEU A C 1
ATOM 1282 O O . LEU A 1 171 ? 35.036 2.547 41.366 1.00 64.41 171 LEU A O 1
ATOM 1287 N N . ASN A 1 172 ? 33.094 2.966 40.319 1.00 69.23 172 ASN A N 1
ATOM 1288 C CA . ASN A 1 172 ? 32.350 3.256 41.563 1.00 69.22 172 ASN A CA 1
ATOM 1289 C C . ASN A 1 172 ? 32.028 1.977 42.353 1.00 67.48 172 ASN A C 1
ATOM 1290 O O . ASN A 1 172 ? 32.002 2.020 43.575 1.00 67.91 172 ASN A O 1
ATOM 1295 N N . LEU A 1 173 ? 31.824 0.843 41.668 1.00 65.23 173 LEU A N 1
ATOM 1296 C CA . LEU A 1 173 ? 31.498 -0.411 42.354 1.00 62.58 173 LEU A CA 1
ATOM 1297 C C . LEU A 1 173 ? 32.699 -1.270 42.688 1.00 61.46 173 LEU A C 1
ATOM 1298 O O . LEU A 1 173 ? 32.556 -2.230 43.454 1.00 60.38 173 LEU A O 1
ATOM 1303 N N . ASN A 1 174 ? 33.871 -0.951 42.150 1.00 59.23 174 ASN A N 1
ATOM 1304 C CA . ASN A 1 174 ? 35.033 -1.834 42.378 1.00 62.40 174 ASN A CA 1
ATOM 1305 C C . ASN A 1 174 ? 35.581 -1.893 43.811 1.00 62.37 174 ASN A C 1
ATOM 1306 O O . ASN A 1 174 ? 36.025 -2.996 44.210 1.00 60.07 174 ASN A O 1
ATOM 1311 N N . PRO A 1 175 ? 35.617 -0.730 44.544 1.00 64.38 175 PRO A N 1
ATOM 1312 C CA . PRO A 1 175 ? 36.140 -0.781 45.924 1.00 64.64 175 PRO A CA 1
ATOM 1313 C C . PRO A 1 175 ? 35.334 -1.732 46.808 1.00 66.19 175 PRO A C 1
ATOM 1314 O O . PRO A 1 175 ? 35.938 -2.492 47.569 1.00 62.16 175 PRO A O 1
ATOM 1318 N N . ILE A 1 176 ? 34.005 -1.750 46.648 1.00 67.72 176 ILE A N 1
ATOM 1319 C CA . ILE A 1 176 ? 33.117 -2.636 47.446 1.00 64.12 176 ILE A CA 1
ATOM 1320 C C . ILE A 1 176 ? 32.915 -4.059 46.925 1.00 64.35 176 ILE A C 1
ATOM 1321 O O . ILE A 1 176 ? 32.403 -4.914 47.676 1.00 61.96 176 ILE A O 1
ATOM 1326 N N . ALA A 1 177 ? 33.225 -4.313 45.652 1.00 61.40 177 ALA A N 1
ATOM 1327 C CA . ALA A 1 177 ? 32.853 -5.583 45.082 1.00 60.60 177 ALA A CA 1
ATOM 1328 C C . ALA A 1 177 ? 33.756 -6.640 45.694 1.00 59.71 177 ALA A C 1
ATOM 1329 O O . ALA A 1 177 ? 34.893 -6.368 46.041 1.00 56.97 177 ALA A O 1
ATOM 1331 N N . LYS A 1 178 ? 33.237 -7.855 45.807 1.00 62.43 178 LYS A N 1
ATOM 1332 C CA . LYS A 1 178 ? 34.066 -9.023 46.108 1.00 62.19 178 LYS A CA 1
ATOM 1333 C C . LYS A 1 178 ? 35.029 -9.262 44.921 1.00 60.98 178 LYS A C 1
ATOM 1334 O O . LYS A 1 178 ? 36.228 -9.368 45.115 1.00 60.21 178 LYS A O 1
ATOM 1340 N N . SER A 1 179 ? 34.467 -9.403 43.715 1.00 59.36 179 SER A N 1
ATOM 1341 C CA . SER A 1 179 ? 35.213 -9.445 42.419 1.00 56.45 179 SER A CA 1
ATOM 1342 C C . SER A 1 179 ? 34.397 -8.744 41.310 1.00 52.57 179 SER A C 1
ATOM 1343 O O . SER A 1 179 ? 33.220 -8.442 41.495 1.00 47.91 179 SER A O 1
ATOM 1346 N N . MET A 1 180 ? 35.059 -8.454 40.193 1.00 49.14 180 MET A N 1
ATOM 1347 C CA . MET A 1 180 ? 34.456 -7.779 39.058 1.00 49.77 180 MET A CA 1
ATOM 1348 C C . MET A 1 180 ? 35.124 -8.207 37.717 1.00 48.55 180 MET A C 1
ATOM 1349 O O . MET A 1 180 ? 36.359 -8.270 37.609 1.00 47.67 180 MET A O 1
ATOM 1354 N N . THR A 1 181 ? 34.287 -8.453 36.722 1.00 42.47 181 THR A N 1
ATOM 1355 C CA . THR A 1 181 ? 34.696 -8.585 35.361 1.00 42.89 181 THR A CA 1
ATOM 1356 C C . THR A 1 181 ? 34.050 -7.511 34.502 1.00 39.80 181 THR A C 1
ATOM 1357 O O . THR A 1 181 ? 32.871 -7.274 34.573 1.00 37.25 181 THR A O 1
ATOM 1361 N N . LEU A 1 182 ? 34.838 -6.882 33.670 1.00 39.83 182 LEU A N 1
ATOM 1362 C CA . LEU A 1 182 ? 34.324 -6.019 32.646 1.00 40.83 182 LEU A CA 1
ATOM 1363 C C . LEU A 1 182 ? 34.459 -6.707 31.293 1.00 41.17 182 LEU A C 1
ATOM 1364 O O . LEU A 1 182 ? 35.523 -7.177 30.954 1.00 45.85 182 LEU A O 1
ATOM 1369 N N . VAL A 1 183 ? 33.389 -6.770 30.526 1.00 43.77 183 VAL A N 1
ATOM 1370 C CA . VAL A 1 183 ? 33.428 -7.283 29.131 1.00 46.76 183 VAL A CA 1
ATOM 1371 C C . VAL A 1 183 ? 32.861 -6.229 28.151 1.00 46.83 183 VAL A C 1
ATOM 1372 O O . VAL A 1 183 ? 31.795 -5.644 28.355 1.00 42.91 183 VAL A O 1
ATOM 1376 N N . HIS A 1 184 ? 33.658 -5.970 27.122 1.00 49.79 184 HIS A N 1
ATOM 1377 C CA . HIS A 1 184 ? 33.292 -5.120 25.992 1.00 54.55 184 HIS A CA 1
ATOM 1378 C C . HIS A 1 184 ? 33.795 -5.807 24.711 1.00 56.20 184 HIS A C 1
ATOM 1379 O O . HIS A 1 184 ? 34.779 -6.584 24.763 1.00 50.88 184 HIS A O 1
ATOM 1386 N N . ARG A 1 185 ? 33.057 -5.607 23.613 1.00 61.18 185 ARG A N 1
ATOM 1387 C CA . ARG A 1 185 ? 33.378 -6.221 22.277 1.00 65.82 185 ARG A CA 1
ATOM 1388 C C . ARG A 1 185 ? 34.729 -5.838 21.689 1.00 65.14 185 ARG A C 1
ATOM 1389 O O . ARG A 1 185 ? 35.293 -6.645 20.962 1.00 63.10 185 ARG A O 1
ATOM 1397 N N . ARG A 1 186 ? 35.246 -4.647 22.031 1.00 65.33 186 ARG A N 1
ATOM 1398 C CA . ARG A 1 186 ? 36.560 -4.203 21.594 1.00 67.16 186 ARG A CA 1
ATOM 1399 C C . ARG A 1 186 ? 37.404 -3.636 22.733 1.00 61.82 186 ARG A C 1
ATOM 1400 O O . ARG A 1 186 ? 36.876 -3.036 23.641 1.00 57.25 186 ARG A O 1
ATOM 1408 N N . ASP A 1 187 ? 38.727 -3.783 22.632 1.00 64.16 187 ASP A N 1
ATOM 1409 C CA . ASP A 1 187 ? 39.682 -3.293 23.632 1.00 66.78 187 ASP A CA 1
ATOM 1410 C C . ASP A 1 187 ? 40.014 -1.838 23.343 1.00 66.19 187 ASP A C 1
ATOM 1411 O O . ASP A 1 187 ? 41.175 -1.429 23.288 1.00 67.39 187 ASP A O 1
ATOM 1416 N N . ASP A 1 188 ? 38.964 -1.046 23.211 1.00 68.30 188 ASP A N 1
ATOM 1417 C CA . ASP A 1 188 ? 39.091 0.346 22.824 1.00 67.84 188 ASP A CA 1
ATOM 1418 C C . ASP A 1 188 ? 37.992 1.057 23.546 1.00 67.01 188 ASP A C 1
ATOM 1419 O O . ASP A 1 188 ? 36.825 0.699 23.389 1.00 68.52 188 ASP A O 1
ATOM 1424 N N . PHE A 1 189 ? 38.352 2.082 24.301 1.00 71.23 189 PHE A N 1
ATOM 1425 C CA . PHE A 1 189 ? 37.381 2.790 25.106 1.00 72.59 189 PHE A CA 1
ATOM 1426 C C . PHE A 1 189 ? 37.352 4.267 24.702 1.00 75.18 189 PHE A C 1
ATOM 1427 O O . PHE A 1 189 ? 38.340 5.010 24.830 1.00 73.74 189 PHE A O 1
ATOM 1435 N N . ARG A 1 190 ? 36.176 4.638 24.184 1.00 77.16 190 ARG A N 1
ATOM 1436 C CA . ARG A 1 190 ? 35.907 5.862 23.451 1.00 77.06 190 ARG A CA 1
ATOM 1437 C C . ARG A 1 190 ? 35.297 6.931 24.393 1.00 77.41 190 ARG A C 1
ATOM 1438 O O . ARG A 1 190 ? 35.281 8.097 24.029 1.00 78.29 190 ARG A O 1
ATOM 1446 N N . GLY A 1 191 ? 34.820 6.557 25.592 1.00 79.39 191 GLY A N 1
ATOM 1447 C CA . GLY A 1 191 ? 34.321 7.528 26.580 1.00 77.75 191 GLY A CA 1
ATOM 1448 C C . GLY A 1 191 ? 35.453 8.357 27.153 1.00 78.34 191 GLY A C 1
ATOM 1449 O O . GLY A 1 191 ? 36.603 8.200 26.733 1.00 72.78 191 GLY A O 1
ATOM 1450 N N . ALA A 1 192 ? 35.119 9.216 28.131 1.00 82.74 192 ALA A N 1
ATOM 1451 C CA . ALA A 1 192 ? 36.023 10.255 28.685 1.00 82.37 192 ALA A CA 1
ATOM 1452 C C . ALA A 1 192 ? 37.320 9.602 29.203 1.00 85.96 192 ALA A C 1
ATOM 1453 O O . ALA A 1 192 ? 37.241 8.660 30.022 1.00 78.73 192 ALA A O 1
ATOM 1455 N N . PRO A 1 193 ? 38.502 10.038 28.659 1.00 87.42 193 PRO A N 1
ATOM 1456 C CA . PRO A 1 193 ? 39.800 9.300 28.831 1.00 87.29 193 PRO A CA 1
ATOM 1457 C C . PRO A 1 193 ? 40.380 9.211 30.297 1.00 82.36 193 PRO A C 1
ATOM 1458 O O . PRO A 1 193 ? 41.252 8.364 30.580 1.00 69.12 193 PRO A O 1
ATOM 1462 N N . HIS A 1 194 ? 39.889 10.059 31.204 1.00 79.57 194 HIS A N 1
ATOM 1463 C CA . HIS A 1 194 ? 40.185 9.892 32.626 1.00 79.18 194 HIS A CA 1
ATOM 1464 C C . HIS A 1 194 ? 39.616 8.572 33.172 1.00 68.36 194 HIS A C 1
ATOM 1465 O O . HIS A 1 194 ? 40.278 7.884 33.933 1.00 59.45 194 HIS A O 1
ATOM 1472 N N . SER A 1 195 ? 38.388 8.248 32.774 1.00 63.57 195 SER A N 1
ATOM 1473 C CA . SER A 1 195 ? 37.703 7.013 33.193 1.00 64.52 195 SER A CA 1
ATOM 1474 C C . SER A 1 195 ? 38.432 5.749 32.670 1.00 61.77 195 SER A C 1
ATOM 1475 O O . SER A 1 195 ? 38.739 4.792 33.430 1.00 52.37 195 SER A O 1
ATOM 1478 N N . VAL A 1 196 ? 38.684 5.800 31.360 1.00 59.86 196 VAL A N 1
ATOM 1479 C CA . VAL A 1 196 ? 39.374 4.757 30.617 1.00 61.34 196 VAL A CA 1
ATOM 1480 C C . VAL A 1 196 ? 40.686 4.357 31.301 1.00 61.92 196 VAL A C 1
ATOM 1481 O O . VAL A 1 196 ? 40.993 3.158 31.419 1.00 72.53 196 VAL A O 1
ATOM 1485 N N . GLU A 1 197 ? 41.430 5.335 31.789 1.00 57.98 197 GLU A N 1
ATOM 1486 C CA . GLU A 1 197 ? 42.728 5.081 32.371 1.00 59.70 197 GLU A CA 1
ATOM 1487 C C . GLU A 1 197 ? 42.716 4.616 33.830 1.00 56.98 197 GLU A C 1
ATOM 1488 O O . GLU A 1 197 ? 43.601 3.844 34.211 1.00 55.21 197 GLU A O 1
ATOM 1494 N N . GLN A 1 198 ? 41.761 5.090 34.630 1.00 55.81 198 GLN A N 1
ATOM 1495 C CA . GLN A 1 198 ? 41.548 4.580 35.980 1.00 56.45 198 GLN A CA 1
ATOM 1496 C C . GLN A 1 198 ? 41.097 3.132 35.924 1.00 59.64 198 GLN A C 1
ATOM 1497 O O . GLN A 1 198 ? 41.441 2.332 36.805 1.00 55.60 198 GLN A O 1
ATOM 1503 N N . MET A 1 199 ? 40.296 2.817 34.889 1.00 59.64 199 MET A N 1
ATOM 1504 C CA . MET A 1 199 ? 39.841 1.454 34.646 1.00 57.71 199 MET A CA 1
ATOM 1505 C C . MET A 1 199 ? 41.044 0.537 34.370 1.00 58.10 199 MET A C 1
ATOM 1506 O O . MET A 1 199 ? 41.167 -0.540 34.992 1.00 60.70 199 MET A O 1
ATOM 1511 N N . ARG A 1 200 ? 41.927 0.970 33.455 1.00 56.06 200 ARG A N 1
ATOM 1512 C CA . ARG A 1 200 ? 43.138 0.208 33.086 1.00 52.56 200 ARG A CA 1
ATOM 1513 C C . ARG A 1 200 ? 44.112 0.113 34.232 1.00 51.36 200 ARG A C 1
ATOM 1514 O O . ARG A 1 200 ? 44.908 -0.823 34.240 1.00 50.48 200 ARG A O 1
ATOM 1522 N N . GLN A 1 201 ? 44.104 1.117 35.127 1.00 50.98 201 GLN A N 1
ATOM 1523 C CA . GLN A 1 201 ? 44.779 1.020 36.435 1.00 53.32 201 GLN A CA 1
ATOM 1524 C C . GLN A 1 201 ? 44.256 -0.156 37.282 1.00 53.72 201 GLN A C 1
ATOM 1525 O O . GLN A 1 201 ? 45.078 -0.905 37.856 1.00 55.63 201 GLN A O 1
ATOM 1531 N N . LEU A 1 202 ? 42.939 -0.334 37.325 1.00 50.70 202 LEU A N 1
ATOM 1532 C CA . LEU A 1 202 ? 42.328 -1.471 38.003 1.00 57.07 202 LEU A CA 1
ATOM 1533 C C . LEU A 1 202 ? 42.680 -2.859 37.388 1.00 62.93 202 LEU A C 1
ATOM 1534 O O . LEU A 1 202 ? 43.017 -3.807 38.147 1.00 66.52 202 LEU A O 1
ATOM 1539 N N . VAL A 1 203 ? 42.640 -2.972 36.043 1.00 61.77 203 VAL A N 1
ATOM 1540 C CA . VAL A 1 203 ? 43.129 -4.189 35.329 1.00 59.25 203 VAL A CA 1
ATOM 1541 C C . VAL A 1 203 ? 44.601 -4.518 35.710 1.00 57.43 203 VAL A C 1
ATOM 1542 O O . VAL A 1 203 ? 44.905 -5.616 36.229 1.00 56.09 203 VAL A O 1
ATOM 1546 N N . ALA A 1 204 ? 45.482 -3.541 35.474 1.00 52.09 204 ALA A N 1
ATOM 1547 C CA . ALA A 1 204 ? 46.905 -3.661 35.743 1.00 50.40 204 ALA A CA 1
ATOM 1548 C C . ALA A 1 204 ? 47.242 -3.931 37.229 1.00 50.59 204 ALA A C 1
ATOM 1549 O O . ALA A 1 204 ? 48.214 -4.637 37.541 1.00 53.43 204 ALA A O 1
ATOM 1551 N N . SER A 1 205 ? 46.417 -3.443 38.145 1.00 51.12 205 SER A N 1
ATOM 1552 C CA . SER A 1 205 ? 46.631 -3.719 39.574 1.00 52.96 205 SER A CA 1
ATOM 1553 C C . SER A 1 205 ? 46.042 -5.095 40.048 1.00 54.31 205 SER A C 1
ATOM 1554 O O . SER A 1 205 ? 46.026 -5.361 41.223 1.00 55.91 205 SER A O 1
ATOM 1557 N N . GLY A 1 206 ? 45.581 -5.959 39.149 1.00 56.61 206 GLY A N 1
ATOM 1558 C CA . GLY A 1 206 ? 44.911 -7.199 39.570 1.00 61.23 206 GLY A CA 1
ATOM 1559 C C . GLY A 1 206 ? 43.519 -7.073 40.219 1.00 63.16 206 GLY A C 1
ATOM 1560 O O . GLY A 1 206 ? 42.956 -8.078 40.678 1.00 62.38 206 GLY A O 1
ATOM 1561 N N . LYS A 1 207 ? 42.926 -5.867 40.215 1.00 63.72 207 LYS A N 1
ATOM 1562 C CA . LYS A 1 207 ? 41.603 -5.634 40.825 1.00 63.49 207 LYS A CA 1
ATOM 1563 C C . LYS A 1 207 ? 40.419 -5.842 39.859 1.00 58.98 207 LYS A C 1
ATOM 1564 O O . LYS A 1 207 ? 39.268 -5.935 40.292 1.00 57.86 207 LYS A O 1
ATOM 1570 N N . LEU A 1 208 ? 40.688 -5.861 38.560 1.00 55.54 208 LEU A N 1
ATOM 1571 C CA . LEU A 1 208 ? 39.626 -5.992 37.537 1.00 52.52 208 LEU A CA 1
ATOM 1572 C C . LEU A 1 208 ? 40.030 -7.009 36.479 1.00 48.78 208 LEU A C 1
ATOM 1573 O O . LEU A 1 208 ? 41.137 -6.940 35.987 1.00 46.69 208 LEU A O 1
ATOM 1578 N N . ASP A 1 209 ? 39.159 -7.972 36.189 1.00 47.63 209 ASP A N 1
ATOM 1579 C CA . ASP A 1 209 ? 39.277 -8.852 35.023 1.00 48.30 209 ASP A CA 1
ATOM 1580 C C . ASP A 1 209 ? 38.692 -8.217 33.779 1.00 44.78 209 ASP A C 1
ATOM 1581 O O . ASP A 1 209 ? 37.541 -7.879 33.774 1.00 42.10 209 ASP A O 1
ATOM 1586 N N . LEU A 1 210 ? 39.481 -8.109 32.711 1.00 45.45 210 LEU A N 1
ATOM 1587 C CA . LEU A 1 210 ? 38.991 -7.627 31.420 1.00 47.08 210 LEU A CA 1
ATOM 1588 C C . LEU A 1 210 ? 38.881 -8.753 30.399 1.00 45.99 210 LEU A C 1
ATOM 1589 O O . LEU A 1 210 ? 39.806 -9.527 30.239 1.00 48.70 210 LEU A O 1
ATOM 1594 N N . LYS A 1 211 ? 37.764 -8.837 29.700 1.00 46.55 211 LYS A N 1
ATOM 1595 C CA . LYS A 1 211 ? 37.577 -9.879 28.709 1.00 51.04 211 LYS A CA 1
ATOM 1596 C C . LYS A 1 211 ? 37.011 -9.189 27.495 1.00 55.74 211 LYS A C 1
ATOM 1597 O O . LYS A 1 211 ? 36.018 -8.498 27.581 1.00 54.43 211 LYS A O 1
ATOM 1603 N N . ILE A 1 212 ? 37.665 -9.365 26.361 1.00 59.96 212 ILE A N 1
ATOM 1604 C CA . ILE A 1 212 ? 37.228 -8.727 25.142 1.00 63.88 212 ILE A CA 1
ATOM 1605 C C . ILE A 1 212 ? 36.352 -9.705 24.332 1.00 65.73 212 ILE A C 1
ATOM 1606 O O . ILE A 1 212 ? 36.838 -10.742 23.868 1.00 64.47 212 ILE A O 1
ATOM 1611 N N . GLY A 1 213 ? 35.067 -9.353 24.183 1.00 66.86 213 GLY A N 1
ATOM 1612 C CA . GLY A 1 213 ? 34.122 -10.156 23.427 1.00 64.82 213 GLY A CA 1
ATOM 1613 C C . GLY A 1 213 ? 32.672 -9.862 23.735 1.00 64.66 213 GLY A C 1
ATOM 1614 O O . GLY A 1 213 ? 32.314 -8.709 23.998 1.00 61.44 213 GLY A O 1
ATOM 1615 N N . GLN A 1 214 ? 31.858 -10.921 23.692 1.00 65.67 214 GLN A N 1
ATOM 1616 C CA . GLN A 1 214 ? 30.385 -10.854 23.835 1.00 71.19 214 GLN A CA 1
ATOM 1617 C C . GLN A 1 214 ? 29.854 -12.013 24.690 1.00 66.86 214 GLN A C 1
ATOM 1618 O O . GLN A 1 214 ? 30.313 -13.153 24.592 1.00 71.96 214 GLN A O 1
ATOM 1624 N N . ILE A 1 215 ? 28.871 -11.723 25.521 1.00 65.93 215 ILE A N 1
ATOM 1625 C CA . ILE A 1 215 ? 28.319 -12.724 26.431 1.00 67.40 215 ILE A CA 1
ATOM 1626 C C . ILE A 1 215 ? 27.373 -13.620 25.624 1.00 67.40 215 ILE A C 1
ATOM 1627 O O . ILE A 1 215 ? 26.475 -13.076 24.977 1.00 69.26 215 ILE A O 1
ATOM 1632 N N . THR A 1 216 ? 27.568 -14.952 25.636 1.00 65.82 216 THR A N 1
ATOM 1633 C CA . THR A 1 216 ? 26.717 -15.879 24.828 1.00 67.11 216 THR A CA 1
ATOM 1634 C C . THR A 1 216 ? 25.693 -16.713 25.622 1.00 66.88 216 THR A C 1
ATOM 1635 O O . THR A 1 216 ? 24.725 -17.194 25.044 1.00 66.55 216 THR A O 1
ATOM 1639 N N . GLU A 1 217 ? 25.887 -16.844 26.930 1.00 67.85 217 GLU A N 1
ATOM 1640 C CA . GLU A 1 217 ? 25.117 -17.762 27.756 1.00 71.74 217 GLU A CA 1
ATOM 1641 C C . GLU A 1 217 ? 25.182 -17.286 29.183 1.00 65.93 217 GLU A C 1
ATOM 1642 O O . GLU A 1 217 ? 26.183 -16.693 29.590 1.00 57.11 217 GLU A O 1
ATOM 1648 N N . LEU A 1 218 ? 24.104 -17.530 29.926 1.00 67.20 218 LEU A N 1
ATOM 1649 C CA . LEU A 1 218 ? 24.063 -17.223 31.375 1.00 66.24 218 LEU A CA 1
ATOM 1650 C C . LEU A 1 218 ? 23.821 -18.466 32.244 1.00 60.63 218 LEU A C 1
ATOM 1651 O O . LEU A 1 218 ? 23.216 -19.435 31.754 1.00 57.09 218 LEU A O 1
ATOM 1656 N N . GLN A 1 219 ? 24.347 -18.434 33.486 1.00 58.08 219 GLN A N 1
ATOM 1657 C CA . GLN A 1 219 ? 24.211 -19.519 34.477 1.00 62.56 219 GLN A CA 1
ATOM 1658 C C . GLN A 1 219 ? 23.386 -19.075 35.666 1.00 65.77 219 GLN A C 1
ATOM 1659 O O . GLN A 1 219 ? 23.744 -18.093 36.345 1.00 59.51 219 GLN A O 1
ATOM 1665 N N . GLY A 1 220 ? 22.328 -19.832 35.969 1.00 72.01 220 GLY A N 1
ATOM 1666 C CA . GLY A 1 220 ? 21.491 -19.569 37.159 1.00 76.84 220 GLY A CA 1
ATOM 1667 C C . GLY A 1 220 ? 20.027 -19.964 37.027 1.00 77.11 220 GLY A C 1
ATOM 1668 O O . GLY A 1 220 ? 19.347 -19.539 36.102 1.00 82.29 220 GLY A O 1
ATOM 1669 N N . ASP A 1 221 ? 19.532 -20.762 37.966 1.00 83.26 221 ASP A N 1
ATOM 1670 C CA . ASP A 1 221 ? 18.082 -21.044 38.085 1.00 88.97 221 ASP A CA 1
ATOM 1671 C C . ASP A 1 221 ? 17.425 -19.939 38.937 1.00 89.85 221 ASP A C 1
ATOM 1672 O O . ASP A 1 221 ? 18.126 -19.089 39.527 1.00 88.92 221 ASP A O 1
ATOM 1677 N N . ASN A 1 222 ? 16.089 -19.938 38.987 1.00 88.39 222 ASN A N 1
ATOM 1678 C CA . ASN A 1 222 ? 15.294 -18.938 39.786 1.00 86.11 222 ASN A CA 1
ATOM 1679 C C . ASN A 1 222 ? 15.569 -17.427 39.480 1.00 82.30 222 ASN A C 1
ATOM 1680 O O . ASN A 1 222 ? 15.292 -16.544 40.318 1.00 78.75 222 ASN A O 1
ATOM 1685 N N . GLY A 1 223 ? 16.081 -17.127 38.279 1.00 79.46 223 GLY A N 1
ATOM 1686 C CA . GLY A 1 223 ? 16.509 -15.752 37.906 1.00 78.44 223 GLY A CA 1
ATOM 1687 C C . GLY A 1 223 ? 17.665 -15.127 38.702 1.00 76.12 223 GLY A C 1
ATOM 1688 O O . GLY A 1 223 ? 17.775 -13.881 38.766 1.00 71.17 223 GLY A O 1
ATOM 1689 N N . GLN A 1 224 ? 18.524 -15.974 39.298 1.00 75.05 224 GLN A N 1
ATOM 1690 C CA . GLN A 1 224 ? 19.680 -15.522 40.094 1.00 72.10 224 GLN A CA 1
ATOM 1691 C C . GLN A 1 224 ? 20.949 -16.020 39.424 1.00 72.09 224 GLN A C 1
ATOM 1692 O O . GLN A 1 224 ? 21.124 -17.239 39.222 1.00 77.54 224 GLN A O 1
ATOM 1698 N N . LEU A 1 225 ? 21.826 -15.065 39.091 1.00 67.54 225 LEU A N 1
ATOM 1699 C CA . LEU A 1 225 ? 23.096 -15.347 38.402 1.00 65.20 225 LEU A CA 1
ATOM 1700 C C . LEU A 1 225 ? 24.124 -15.978 39.324 1.00 64.67 225 LEU A C 1
ATOM 1701 O O . LEU A 1 225 ? 24.229 -15.640 40.514 1.00 65.89 225 LEU A O 1
ATOM 1706 N N . THR A 1 226 ? 24.846 -16.915 38.734 1.00 66.54 226 THR A N 1
ATOM 1707 C CA . THR A 1 226 ? 26.063 -17.501 39.316 1.00 69.74 226 THR A CA 1
ATOM 1708 C C . THR A 1 226 ? 27.261 -17.421 38.366 1.00 66.15 226 THR A C 1
ATOM 1709 O O . THR A 1 226 ? 28.394 -17.454 38.827 1.00 68.82 226 THR A O 1
ATOM 1713 N N . GLY A 1 227 ? 27.033 -17.318 37.061 1.00 61.80 227 GLY A N 1
ATOM 1714 C CA . GLY A 1 227 ? 28.119 -17.067 36.139 1.00 57.66 227 GLY A CA 1
ATOM 1715 C C . GLY A 1 227 ? 27.626 -16.771 34.752 1.00 53.94 227 GLY A C 1
ATOM 1716 O O . GLY A 1 227 ? 26.430 -16.613 34.532 1.00 51.27 227 GLY A O 1
ATOM 1717 N N . ALA A 1 228 ? 28.566 -16.714 33.819 1.00 51.13 228 ALA A N 1
ATOM 1718 C CA . ALA A 1 228 ? 28.274 -16.281 32.476 1.00 52.72 228 ALA A CA 1
ATOM 1719 C C . ALA A 1 228 ? 29.387 -16.781 31.592 1.00 52.39 228 ALA A C 1
ATOM 1720 O O . ALA A 1 228 ? 30.552 -16.885 32.088 1.00 48.41 228 ALA A O 1
ATOM 1722 N N . THR A 1 229 ? 29.036 -17.077 30.317 1.00 51.96 229 THR A N 1
ATOM 1723 C CA . THR A 1 229 ? 30.022 -17.456 29.284 1.00 56.76 229 THR A CA 1
ATOM 1724 C C . THR A 1 229 ? 30.245 -16.285 28.336 1.00 58.59 229 THR A C 1
ATOM 1725 O O . THR A 1 229 ? 29.292 -15.697 27.810 1.00 61.69 229 THR A O 1
ATOM 1729 N N . VAL A 1 230 ? 31.517 -15.940 28.153 1.00 60.34 230 VAL A N 1
ATOM 1730 C CA . VAL A 1 230 ? 31.937 -14.963 27.153 1.00 61.15 230 VAL A CA 1
ATOM 1731 C C . VAL A 1 230 ? 32.669 -15.688 26.029 1.00 64.97 230 VAL A C 1
ATOM 1732 O O . VAL A 1 230 ? 33.459 -16.585 26.268 1.00 59.20 230 VAL A O 1
ATOM 1736 N N . LYS A 1 231 ? 32.374 -15.263 24.808 1.00 66.89 231 LYS A N 1
ATOM 1737 C CA . LYS A 1 231 ? 33.115 -15.644 23.652 1.00 68.36 231 LYS A CA 1
ATOM 1738 C C . LYS A 1 231 ? 34.044 -14.515 23.284 1.00 62.15 231 LYS A C 1
ATOM 1739 O O . LYS A 1 231 ? 33.589 -13.428 22.911 1.00 59.52 231 LYS A O 1
ATOM 1745 N N . LEU A 1 232 ? 35.334 -14.827 23.316 1.00 61.75 232 LEU A N 1
ATOM 1746 C CA . LEU A 1 232 ? 36.403 -13.906 22.967 1.00 66.87 232 LEU A CA 1
ATOM 1747 C C . LEU A 1 232 ? 36.536 -13.789 21.431 1.00 67.33 232 LEU A C 1
ATOM 1748 O O . LEU A 1 232 ? 35.972 -14.562 20.682 1.00 61.49 232 LEU A O 1
ATOM 1753 N N . ASN A 1 233 ? 37.327 -12.839 20.956 1.00 72.90 233 ASN A N 1
ATOM 1754 C CA . ASN A 1 233 ? 37.423 -12.589 19.504 1.00 76.30 233 ASN A CA 1
ATOM 1755 C C . ASN A 1 233 ? 38.245 -13.663 18.701 1.00 78.83 233 ASN A C 1
ATOM 1756 O O . ASN A 1 233 ? 38.549 -13.485 17.527 1.00 69.59 233 ASN A O 1
ATOM 1761 N N . ASP A 1 234 ? 38.573 -14.766 19.382 1.00 82.43 234 ASP A N 1
ATOM 1762 C CA . ASP A 1 234 ? 39.240 -15.918 18.825 1.00 82.59 234 ASP A CA 1
ATOM 1763 C C . ASP A 1 234 ? 38.303 -17.094 18.709 1.00 83.09 234 ASP A C 1
ATOM 1764 O O . ASP A 1 234 ? 38.758 -18.222 18.623 1.00 83.32 234 ASP A O 1
ATOM 1769 N N . ASN A 1 235 ? 37.000 -16.829 18.776 1.00 83.70 235 ASN A N 1
ATOM 1770 C CA . ASN A 1 235 ? 35.964 -17.836 19.081 1.00 84.01 235 ASN A CA 1
ATOM 1771 C C . ASN A 1 235 ? 36.229 -18.735 20.312 1.00 78.68 235 ASN A C 1
ATOM 1772 O O . ASN A 1 235 ? 35.578 -19.763 20.485 1.00 68.13 235 ASN A O 1
ATOM 1777 N N . THR A 1 236 ? 37.118 -18.291 21.197 1.00 80.91 236 THR A N 1
ATOM 1778 C CA . THR A 1 236 ? 37.456 -19.031 22.403 1.00 83.94 236 THR A CA 1
ATOM 1779 C C . THR A 1 236 ? 36.414 -18.601 23.424 1.00 81.43 236 THR A C 1
ATOM 1780 O O . THR A 1 236 ? 36.034 -17.437 23.429 1.00 80.08 236 THR A O 1
ATOM 1784 N N . THR A 1 237 ? 35.936 -19.527 24.257 1.00 77.19 237 THR A N 1
ATOM 1785 C CA . THR A 1 237 ? 35.057 -19.137 25.362 1.00 74.10 237 THR A CA 1
ATOM 1786 C C . THR A 1 237 ? 35.795 -19.143 26.686 1.00 72.08 237 THR A C 1
ATOM 1787 O O . THR A 1 237 ? 36.927 -19.603 26.773 1.00 69.99 237 THR A O 1
ATOM 1791 N N . SER A 1 238 ? 35.140 -18.611 27.711 1.00 69.78 238 SER A N 1
ATOM 1792 C CA . SER A 1 238 ? 35.763 -18.461 29.014 1.00 68.49 238 SER A CA 1
ATOM 1793 C C . SER A 1 238 ? 34.632 -18.236 30.030 1.00 67.08 238 SER A C 1
ATOM 1794 O O . SER A 1 238 ? 33.605 -17.684 29.673 1.00 66.46 238 SER A O 1
ATOM 1797 N N . GLN A 1 239 ? 34.808 -18.699 31.269 1.00 66.58 239 GLN A N 1
ATOM 1798 C CA . GLN A 1 239 ? 33.778 -18.615 32.314 1.00 61.97 239 GLN A CA 1
ATOM 1799 C C . GLN A 1 239 ? 34.033 -17.444 33.317 1.00 59.31 239 GLN A C 1
ATOM 1800 O O . GLN A 1 239 ? 35.171 -17.075 33.582 1.00 55.64 239 GLN A O 1
ATOM 1806 N N . ILE A 1 240 ? 32.948 -16.834 33.809 1.00 54.33 240 ILE A N 1
ATOM 1807 C CA . ILE A 1 240 ? 33.018 -15.657 34.671 1.00 50.52 240 ILE A CA 1
ATOM 1808 C C . ILE A 1 240 ? 32.083 -15.957 35.822 1.00 49.13 240 ILE A C 1
ATOM 1809 O O . ILE A 1 240 ? 30.975 -16.414 35.610 1.00 45.65 240 ILE A O 1
ATOM 1814 N N . LYS A 1 241 ? 32.547 -15.699 37.039 1.00 55.74 241 LYS A N 1
ATOM 1815 C CA . LYS A 1 241 ? 31.724 -15.795 38.275 1.00 62.03 241 LYS A CA 1
ATOM 1816 C C . LYS A 1 241 ? 31.052 -14.428 38.543 1.00 63.94 241 LYS A C 1
ATOM 1817 O O . LYS A 1 241 ? 31.743 -13.378 38.637 1.00 63.00 241 LYS A O 1
ATOM 1823 N N . CYS A 1 242 ? 29.720 -14.444 38.669 1.00 62.11 242 CYS A N 1
ATOM 1824 C CA . CYS A 1 242 ? 28.953 -13.213 38.866 1.00 60.36 242 CYS A CA 1
ATOM 1825 C C . CYS A 1 242 ? 27.647 -13.507 39.584 1.00 60.12 242 CYS A C 1
ATOM 1826 O O . CYS A 1 242 ? 26.889 -14.389 39.180 1.00 57.77 242 CYS A O 1
ATOM 1829 N N . ASP A 1 243 ? 27.438 -12.766 40.669 1.00 62.93 243 ASP A N 1
ATOM 1830 C CA . ASP A 1 243 ? 26.138 -12.604 41.320 1.00 66.90 243 ASP A CA 1
ATOM 1831 C C . ASP A 1 243 ? 25.215 -11.597 40.581 1.00 65.90 243 ASP A C 1
ATOM 1832 O O . ASP A 1 243 ? 23.991 -11.647 40.719 1.00 66.91 243 ASP A O 1
ATOM 1837 N N . ALA A 1 244 ? 25.795 -10.655 39.844 1.00 61.65 244 ALA A N 1
ATOM 1838 C CA . ALA A 1 244 ? 25.035 -9.578 39.215 1.00 58.62 244 ALA A CA 1
ATOM 1839 C C . ALA A 1 244 ? 25.713 -9.164 37.892 1.00 60.48 244 ALA A C 1
ATOM 1840 O O . ALA A 1 244 ? 26.953 -9.047 37.828 1.00 58.56 244 ALA A O 1
ATOM 1842 N N . MET A 1 245 ? 24.882 -9.036 36.850 1.00 61.03 245 MET A N 1
ATOM 1843 C CA . MET A 1 245 ? 25.265 -8.573 35.518 1.00 57.26 245 MET A CA 1
ATOM 1844 C C . MET A 1 245 ? 24.575 -7.234 35.269 1.00 55.03 245 MET A C 1
ATOM 1845 O O . MET A 1 245 ? 23.356 -7.151 35.345 1.00 57.90 245 MET A O 1
ATOM 1850 N N . LEU A 1 246 ? 25.353 -6.203 34.950 1.00 50.02 246 LEU A N 1
ATOM 1851 C CA . LEU A 1 246 ? 24.839 -4.865 34.711 1.00 45.80 246 LEU A CA 1
ATOM 1852 C C . LEU A 1 246 ? 25.209 -4.465 33.279 1.00 42.66 246 LEU A C 1
ATOM 1853 O O . LEU A 1 246 ? 26.363 -4.093 33.043 1.00 43.41 246 LEU A O 1
ATOM 1858 N N . PRO A 1 247 ? 24.259 -4.571 32.307 1.00 40.67 247 PRO A N 1
ATOM 1859 C CA . PRO A 1 247 ? 24.522 -4.086 30.942 1.00 41.28 247 PRO A CA 1
ATOM 1860 C C . PRO A 1 247 ? 24.348 -2.565 30.822 1.00 41.74 247 PRO A C 1
ATOM 1861 O O . PRO A 1 247 ? 23.355 -2.019 31.276 1.00 42.09 247 PRO A O 1
ATOM 1865 N N . PHE A 1 248 ? 25.332 -1.918 30.215 1.00 43.23 248 PHE A N 1
ATOM 1866 C CA . PHE A 1 248 ? 25.271 -0.488 29.854 1.00 44.72 248 PHE A CA 1
ATOM 1867 C C . PHE A 1 248 ? 25.692 -0.341 28.395 1.00 46.67 248 PHE A C 1
ATOM 1868 O O . PHE A 1 248 ? 26.813 0.046 28.082 1.00 47.22 248 PHE A O 1
ATOM 1876 N N . PHE A 1 249 ? 24.764 -0.715 27.522 1.00 49.15 249 PHE A N 1
ATOM 1877 C CA . PHE A 1 249 ? 24.892 -0.676 26.055 1.00 51.65 249 PHE A CA 1
ATOM 1878 C C . PHE A 1 249 ? 24.384 0.637 25.488 1.00 51.23 249 PHE A C 1
ATOM 1879 O O . PHE A 1 249 ? 24.219 0.755 24.294 1.00 58.93 249 PHE A O 1
ATOM 1887 N N . GLY A 1 250 ? 24.126 1.611 26.330 1.00 51.10 250 GLY A N 1
ATOM 1888 C CA . GLY A 1 250 ? 23.516 2.838 25.902 1.00 54.25 250 GLY A CA 1
ATOM 1889 C C . GLY A 1 250 ? 21.984 2.909 25.942 1.00 56.19 250 GLY A C 1
ATOM 1890 O O . GLY A 1 250 ? 21.298 1.971 26.419 1.00 50.38 250 GLY A O 1
ATOM 1891 N N . LEU A 1 251 ? 21.483 4.071 25.479 1.00 51.54 251 LEU A N 1
ATOM 1892 C CA . LEU A 1 251 ? 20.110 4.442 25.599 1.00 47.74 251 LEU A CA 1
ATOM 1893 C C . LEU A 1 251 ? 19.458 4.374 24.256 1.00 48.91 251 LEU A C 1
ATOM 1894 O O . LEU A 1 251 ? 20.105 4.315 23.229 1.00 51.01 251 LEU A O 1
ATOM 1899 N N . THR A 1 252 ? 18.140 4.271 24.295 1.00 50.83 252 THR A N 1
ATOM 1900 C CA . THR A 1 252 ? 17.303 4.186 23.113 1.00 46.66 252 THR A CA 1
ATOM 1901 C C . THR A 1 252 ? 15.943 4.762 23.461 1.00 42.19 252 THR A C 1
ATOM 1902 O O . THR A 1 252 ? 15.575 4.803 24.613 1.00 45.43 252 THR A O 1
ATOM 1906 N N . MET A 1 253 ? 15.211 5.232 22.487 1.00 40.15 253 MET A N 1
ATOM 1907 C CA . MET A 1 253 ? 13.974 5.928 22.751 1.00 40.08 253 MET A CA 1
ATOM 1908 C C . MET A 1 253 ? 12.865 4.991 22.380 1.00 36.61 253 MET A C 1
ATOM 1909 O O . MET A 1 253 ? 12.788 4.566 21.227 1.00 31.77 253 MET A O 1
ATOM 1914 N N . LYS A 1 254 ? 11.969 4.784 23.343 1.00 35.81 254 LYS A N 1
ATOM 1915 C CA . LYS A 1 254 ? 10.756 4.051 23.135 1.00 37.22 254 LYS A CA 1
ATOM 1916 C C . LYS A 1 254 ? 9.602 4.966 23.528 1.00 36.18 254 LYS A C 1
ATOM 1917 O O . LYS A 1 254 ? 9.785 5.889 24.330 1.00 37.70 254 LYS A O 1
ATOM 1923 N N . LEU A 1 255 ? 8.416 4.711 22.983 1.00 33.97 255 LEU A N 1
ATOM 1924 C CA . LEU A 1 255 ? 7.239 5.521 23.298 1.00 33.94 255 LEU A CA 1
ATOM 1925 C C . LEU A 1 255 ? 7.003 5.665 24.799 1.00 35.63 255 LEU A C 1
ATOM 1926 O O . LEU A 1 255 ? 6.727 6.757 25.284 1.00 36.65 255 LEU A O 1
ATOM 1931 N N . GLY A 1 256 ? 7.152 4.532 25.521 1.00 35.62 256 GLY A N 1
ATOM 1932 C CA . GLY A 1 256 ? 7.024 4.479 26.970 1.00 31.37 256 GLY A CA 1
ATOM 1933 C C . GLY A 1 256 ? 5.649 4.891 27.467 1.00 30.29 256 GLY A C 1
ATOM 1934 O O . GLY A 1 256 ? 4.646 4.684 26.782 1.00 28.76 256 GLY A O 1
ATOM 1935 N N . PRO A 1 257 ? 5.600 5.491 28.662 1.00 30.02 257 PRO A N 1
ATOM 1936 C CA . PRO A 1 257 ? 4.389 5.855 29.395 1.00 30.23 257 PRO A CA 1
ATOM 1937 C C . PRO A 1 257 ? 3.347 6.709 28.674 1.00 33.34 257 PRO A C 1
ATOM 1938 O O . PRO A 1 257 ? 2.166 6.648 29.038 1.00 37.94 257 PRO A O 1
ATOM 1942 N N . VAL A 1 258 ? 3.745 7.462 27.639 1.00 31.96 258 VAL A N 1
ATOM 1943 C CA . VAL A 1 258 ? 2.799 8.185 26.830 1.00 32.10 258 VAL A CA 1
ATOM 1944 C C . VAL A 1 258 ? 1.645 7.296 26.306 1.00 34.03 258 VAL A C 1
ATOM 1945 O O . VAL A 1 258 ? 0.472 7.739 26.167 1.00 35.04 258 VAL A O 1
ATOM 1949 N N . ALA A 1 259 ? 1.985 6.035 26.014 1.00 36.11 259 ALA A N 1
ATOM 1950 C CA . ALA A 1 259 ? 0.999 4.979 25.629 1.00 36.09 259 ALA A CA 1
ATOM 1951 C C . ALA A 1 259 ? -0.082 4.628 26.707 1.00 34.43 259 ALA A C 1
ATOM 1952 O O . ALA A 1 259 ? -1.202 4.249 26.338 1.00 31.33 259 ALA A O 1
ATOM 1954 N N . ASN A 1 260 ? 0.162 4.966 27.973 1.00 32.80 260 ASN A N 1
ATOM 1955 C CA . ASN A 1 260 ? -0.757 4.567 29.016 1.00 35.19 260 ASN A CA 1
ATOM 1956 C C . ASN A 1 260 ? -1.621 5.672 29.639 1.00 36.79 260 ASN A C 1
ATOM 1957 O O . ASN A 1 260 ? -2.035 5.517 30.817 1.00 37.51 260 ASN A O 1
ATOM 1962 N N . TRP A 1 261 ? -1.869 6.756 28.898 1.00 35.60 261 TRP A N 1
ATOM 1963 C CA . TRP A 1 261 ? -2.510 7.946 29.449 1.00 35.88 261 TRP A CA 1
ATOM 1964 C C . TRP A 1 261 ? -3.804 8.216 28.727 1.00 39.41 261 TRP A C 1
ATOM 1965 O O . TRP A 1 261 ? -4.303 9.343 28.706 1.00 39.48 261 TRP A O 1
ATOM 1976 N N . GLY A 1 262 ? -4.340 7.180 28.089 1.00 41.03 262 GLY A N 1
ATOM 1977 C CA . GLY A 1 262 ? -5.568 7.324 27.355 1.00 41.61 262 GLY A CA 1
ATOM 1978 C C . GLY A 1 262 ? -5.586 8.368 26.272 1.00 39.63 262 GLY A C 1
ATOM 1979 O O . GLY A 1 262 ? -6.653 8.779 25.927 1.00 41.88 262 GLY A O 1
ATOM 1980 N N . LEU A 1 263 ? -4.455 8.810 25.724 1.00 40.36 263 LEU A N 1
ATOM 1981 C CA . LEU A 1 263 ? -4.510 9.779 24.615 1.00 39.35 263 LEU A CA 1
ATOM 1982 C C . LEU A 1 263 ? -4.788 8.990 23.324 1.00 41.91 263 LEU A C 1
ATOM 1983 O O . LEU A 1 263 ? -4.268 7.857 23.111 1.00 44.54 263 LEU A O 1
ATOM 1988 N N . ASP A 1 264 ? -5.608 9.574 22.468 1.00 41.19 264 ASP A N 1
ATOM 1989 C CA . ASP A 1 264 ? -5.868 9.038 21.135 1.00 41.67 264 ASP A CA 1
ATOM 1990 C C . ASP A 1 264 ? -4.674 9.210 20.190 1.00 41.76 264 ASP A C 1
ATOM 1991 O O . ASP A 1 264 ? -4.657 10.151 19.422 1.00 48.86 264 ASP A O 1
ATOM 1996 N N . LEU A 1 265 ? -3.703 8.310 20.231 1.00 39.02 265 LEU A N 1
ATOM 1997 C CA . LEU A 1 265 ? -2.506 8.359 19.380 1.00 36.93 265 LEU A CA 1
ATOM 1998 C C . LEU A 1 265 ? -2.747 8.002 17.890 1.00 38.63 265 LEU A C 1
ATOM 1999 O O . LEU A 1 265 ? -3.680 7.302 17.527 1.00 35.26 265 LEU A O 1
ATOM 2004 N N . GLU A 1 266 ? -1.901 8.551 17.023 1.00 40.36 266 GLU A N 1
ATOM 2005 C CA . GLU A 1 266 ? -1.912 8.186 15.612 1.00 40.04 266 GLU A CA 1
ATOM 2006 C C . GLU A 1 266 ? -0.489 7.993 15.178 1.00 38.70 266 GLU A C 1
ATOM 2007 O O . GLU A 1 266 ? 0.299 8.938 15.257 1.00 39.03 266 GLU A O 1
ATOM 2013 N N . ASN A 1 267 ? -0.139 6.754 14.822 1.00 36.30 267 ASN A N 1
ATOM 2014 C CA . ASN A 1 267 ? 1.245 6.366 14.570 1.00 36.83 267 ASN A CA 1
ATOM 2015 C C . ASN A 1 267 ? 2.215 6.799 15.683 1.00 35.54 267 ASN A C 1
ATOM 2016 O O . ASN A 1 267 ? 3.297 7.274 15.407 1.00 36.64 267 ASN A O 1
ATOM 2021 N N . ASN A 1 268 ? 1.804 6.620 16.938 1.00 35.59 268 ASN A N 1
ATOM 2022 C CA . ASN A 1 268 ? 2.604 6.894 18.171 1.00 33.40 268 ASN A CA 1
ATOM 2023 C C . ASN A 1 268 ? 2.925 8.363 18.354 1.00 33.14 268 ASN A C 1
ATOM 2024 O O . ASN A 1 268 ? 3.917 8.740 18.991 1.00 31.54 268 ASN A O 1
ATOM 2029 N N . LEU A 1 269 ? 2.067 9.182 17.748 1.00 31.65 269 LEU A N 1
ATOM 2030 C CA . LEU A 1 269 ? 2.175 10.607 17.845 1.00 31.23 269 LEU A CA 1
ATOM 2031 C C . LEU A 1 269 ? 0.831 11.175 18.372 1.00 30.55 269 LEU A C 1
ATOM 2032 O O . LEU A 1 269 ? -0.227 10.600 18.144 1.00 27.97 269 LEU A O 1
ATOM 2037 N N . ILE A 1 270 ? 0.908 12.273 19.138 1.00 31.08 270 ILE A N 1
ATOM 2038 C CA . ILE A 1 270 ? -0.302 12.811 19.722 1.00 31.92 270 ILE A CA 1
ATOM 2039 C C . ILE A 1 270 ? -0.870 13.841 18.741 1.00 32.36 270 ILE A C 1
ATOM 2040 O O . ILE A 1 270 ? -0.220 14.866 18.533 1.00 32.65 270 ILE A O 1
ATOM 2045 N N . PRO A 1 271 ? -2.065 13.601 18.178 1.00 30.23 271 PRO A N 1
ATOM 2046 C CA . PRO A 1 271 ? -2.701 14.627 17.381 1.00 30.67 271 PRO A CA 1
ATOM 2047 C C . PRO A 1 271 ? -3.066 15.869 18.181 1.00 31.48 271 PRO A C 1
ATOM 2048 O O . PRO A 1 271 ? -3.337 15.834 19.346 1.00 30.96 271 PRO A O 1
ATOM 2052 N N . VAL A 1 272 ? -3.057 16.992 17.493 1.00 35.32 272 VAL A N 1
ATOM 2053 C CA . VAL A 1 272 ? -3.004 18.307 18.167 1.00 35.59 272 VAL A CA 1
ATOM 2054 C C . VAL A 1 272 ? -3.612 19.390 17.266 1.00 33.60 272 VAL A C 1
ATOM 2055 O O . VAL A 1 272 ? -3.501 19.372 16.040 1.00 29.48 272 VAL A O 1
ATOM 2059 N N . ASP A 1 273 ? -4.301 20.305 17.920 1.00 35.64 273 ASP A N 1
ATOM 2060 C CA . ASP A 1 273 ? -4.909 21.502 17.281 1.00 35.18 273 ASP A CA 1
ATOM 2061 C C . ASP A 1 273 ? -3.780 22.394 16.842 1.00 34.23 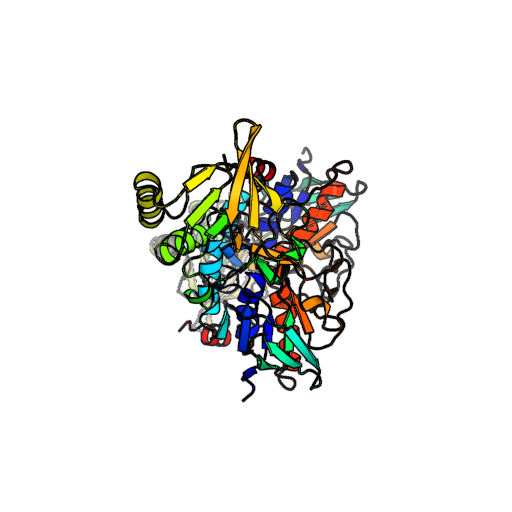273 ASP A C 1
ATOM 2062 O O . ASP A 1 273 ? -2.839 22.626 17.619 1.00 31.84 273 ASP A O 1
ATOM 2067 N N . THR A 1 274 ? -3.881 22.932 15.633 1.00 31.68 274 THR A N 1
ATOM 2068 C CA . THR A 1 274 ? -2.827 23.727 15.088 1.00 31.87 274 THR A CA 1
ATOM 2069 C C . THR A 1 274 ? -2.726 25.190 15.571 1.00 30.79 274 THR A C 1
ATOM 2070 O O . THR A 1 274 ? -1.828 25.942 15.172 1.00 30.33 274 THR A O 1
ATOM 2074 N N . GLY A 1 275 ? -3.699 25.610 16.341 1.00 28.15 275 GLY A N 1
ATOM 2075 C CA . GLY A 1 275 ? -3.792 26.967 16.855 1.00 27.40 275 GLY A CA 1
ATOM 2076 C C . GLY A 1 275 ? -3.340 27.114 18.262 1.00 27.56 275 GLY A C 1
ATOM 2077 O O . GLY A 1 275 ? -2.953 28.204 18.656 1.00 24.10 275 GLY A O 1
ATOM 2078 N N . THR A 1 276 ? -3.409 25.997 19.007 1.00 27.70 276 THR A N 1
ATOM 2079 C CA . THR A 1 276 ? -3.098 25.950 20.441 1.00 29.11 276 THR A CA 1
ATOM 2080 C C . THR A 1 276 ? -2.196 24.767 20.886 1.00 29.55 276 THR A C 1
ATOM 2081 O O . THR A 1 276 ? -1.807 24.701 22.025 1.00 27.07 276 THR A O 1
ATOM 2085 N N . PHE A 1 277 ? -1.953 23.814 19.975 1.00 28.66 277 PHE A N 1
ATOM 2086 C CA . PHE A 1 277 ? -1.210 22.633 20.272 1.00 29.12 277 PHE A CA 1
ATOM 2087 C C . PHE A 1 277 ? -1.717 21.859 21.476 1.00 29.56 277 PHE A C 1
ATOM 2088 O O . PHE A 1 277 ? -1.002 21.148 22.185 1.00 28.88 277 PHE A O 1
ATOM 2096 N N . GLU A 1 278 ? -3.022 21.939 21.609 1.00 30.50 278 GLU A N 1
ATOM 2097 C CA . GLU A 1 278 ? -3.720 21.200 22.604 1.00 32.65 278 GLU A CA 1
ATOM 2098 C C . GLU A 1 278 ? -4.166 19.866 21.982 1.00 30.92 278 GLU A C 1
ATOM 2099 O O . GLU A 1 278 ? -4.450 19.771 20.781 1.00 28.11 278 GLU A O 1
ATOM 2105 N N . THR A 1 279 ? -4.318 18.909 22.854 1.00 30.23 279 THR A N 1
ATOM 2106 C CA . THR A 1 279 ? -4.849 17.631 22.491 1.00 33.00 279 THR A CA 1
ATOM 2107 C C . THR A 1 279 ? -6.368 17.625 22.571 1.00 35.29 279 THR A C 1
ATOM 2108 O O . THR A 1 279 ? -6.977 18.596 22.907 1.00 35.92 279 THR A O 1
ATOM 2112 N N . ASN A 1 280 ? -6.932 16.475 22.231 1.00 39.24 280 ASN A N 1
ATOM 2113 C CA . ASN A 1 280 ? -8.230 15.919 22.685 1.00 40.03 280 ASN A CA 1
ATOM 2114 C C . ASN A 1 280 ? -8.685 16.150 24.128 1.00 38.44 280 ASN A C 1
ATOM 2115 O O . ASN A 1 280 ? -9.869 16.050 24.395 1.00 38.96 280 ASN A O 1
ATOM 2120 N N . VAL A 1 281 ? -7.745 16.197 25.060 1.00 35.88 281 VAL A N 1
ATOM 2121 C CA . VAL A 1 281 ? -8.062 16.327 26.465 1.00 36.24 281 VAL A CA 1
ATOM 2122 C C . VAL A 1 281 ? -7.731 17.759 26.866 1.00 36.74 281 VAL A C 1
ATOM 2123 O O . VAL A 1 281 ? -6.566 18.152 26.895 1.00 37.68 281 VAL A O 1
ATOM 2127 N N . PRO A 1 282 ? -8.750 18.577 27.092 1.00 37.16 282 PRO A N 1
ATOM 2128 C CA . PRO A 1 282 ? -8.431 19.980 27.461 1.00 35.79 282 PRO A CA 1
ATOM 2129 C C . PRO A 1 282 ? -7.506 20.064 28.671 1.00 33.73 282 PRO A C 1
ATOM 2130 O O . PRO A 1 282 ? -7.657 19.317 29.639 1.00 32.52 282 PRO A O 1
ATOM 2134 N N . GLY A 1 283 ? -6.475 20.896 28.539 1.00 32.60 283 GLY A N 1
ATOM 2135 C CA . GLY A 1 283 ? -5.441 21.048 29.561 1.00 31.42 283 GLY A CA 1
ATOM 2136 C C . GLY A 1 283 ? -4.208 20.265 29.311 1.00 30.20 283 GLY A C 1
ATOM 2137 O O . GLY A 1 283 ? -3.224 20.420 30.040 1.00 30.12 283 GLY A O 1
ATOM 2138 N N . ILE A 1 284 ? -4.273 19.369 28.319 1.00 30.66 284 ILE A N 1
ATOM 2139 C CA . ILE A 1 284 ? -3.125 18.613 27.894 1.00 29.36 284 ILE A CA 1
ATOM 2140 C C . ILE A 1 284 ? -2.747 19.091 26.529 1.00 28.27 284 ILE A C 1
ATOM 2141 O O . ILE A 1 284 ? -3.573 19.065 25.601 1.00 26.62 284 ILE A O 1
ATOM 2146 N N . PHE A 1 285 ? -1.480 19.482 26.424 1.00 26.94 285 PHE A N 1
ATOM 2147 C CA . PHE A 1 285 ? -0.883 19.948 25.199 1.00 28.35 285 PHE A CA 1
ATOM 2148 C C . PHE A 1 285 ? 0.254 19.037 24.841 1.00 27.31 285 PHE A C 1
ATOM 2149 O O . PHE A 1 285 ? 0.743 18.260 25.703 1.00 29.10 285 PHE A O 1
ATOM 2157 N N . ALA A 1 286 ? 0.676 19.122 23.580 1.00 24.90 286 ALA A N 1
ATOM 2158 C CA . ALA A 1 286 ? 1.800 18.372 23.134 1.00 23.96 286 ALA A CA 1
ATOM 2159 C C . ALA A 1 286 ? 2.524 19.191 22.128 1.00 23.76 286 ALA A C 1
ATOM 2160 O O . ALA A 1 286 ? 1.916 19.654 21.146 1.00 22.18 286 ALA A O 1
ATOM 2162 N N . ILE A 1 287 ? 3.813 19.372 22.385 1.00 22.82 287 ILE A N 1
ATOM 2163 C CA . ILE A 1 287 ? 4.638 20.154 21.533 1.00 23.56 287 ILE A CA 1
ATOM 2164 C C . ILE A 1 287 ? 5.912 19.353 21.277 1.00 23.33 287 ILE A C 1
ATOM 2165 O O . ILE A 1 287 ? 6.270 18.472 22.059 1.00 26.65 287 ILE A O 1
ATOM 2170 N N . GLY A 1 288 ? 6.584 19.673 20.183 1.00 22.57 288 GLY A N 1
ATOM 2171 C CA . GLY A 1 288 ? 7.800 19.021 19.815 1.00 23.78 288 GLY A CA 1
ATOM 2172 C C . GLY A 1 288 ? 7.544 17.724 19.020 1.00 24.67 288 GLY A C 1
ATOM 2173 O O . GLY A 1 288 ? 6.449 17.498 18.498 1.00 24.00 288 GLY A O 1
ATOM 2174 N N . ASP A 1 289 ? 8.575 16.913 18.936 1.00 25.35 289 ASP A N 1
ATOM 2175 C CA . ASP A 1 289 ? 8.521 15.747 18.079 1.00 28.51 289 ASP A CA 1
ATOM 2176 C C . ASP A 1 289 ? 7.493 14.715 18.496 1.00 26.94 289 ASP A C 1
ATOM 2177 O O . ASP A 1 289 ? 7.266 13.829 17.734 1.00 28.32 289 ASP A O 1
ATOM 2182 N N . ILE A 1 290 ? 6.855 14.849 19.644 1.00 26.33 290 ILE A N 1
ATOM 2183 C CA . ILE A 1 290 ? 5.823 13.872 20.088 1.00 25.57 290 ILE A CA 1
ATOM 2184 C C . ILE A 1 290 ? 4.536 14.073 19.413 1.00 25.50 290 ILE A C 1
ATOM 2185 O O . ILE A 1 290 ? 3.661 13.222 19.504 1.00 29.49 290 ILE A O 1
ATOM 2190 N N . ASN A 1 291 ? 4.381 15.135 18.649 1.00 26.59 291 ASN A N 1
ATOM 2191 C CA . ASN A 1 291 ? 3.033 15.490 18.188 1.00 26.25 291 ASN A CA 1
ATOM 2192 C C . ASN A 1 291 ? 2.794 15.221 16.695 1.00 26.47 291 ASN A C 1
ATOM 2193 O O . ASN A 1 291 ? 3.691 14.729 15.971 1.00 25.70 291 ASN A O 1
ATOM 2198 N N . THR A 1 292 ? 1.553 15.454 16.264 1.00 25.59 292 THR A N 1
ATOM 2199 C CA . THR A 1 292 ? 1.275 15.465 14.863 1.00 25.50 292 THR A CA 1
ATOM 2200 C C . THR A 1 292 ? 0.094 16.356 14.481 1.00 25.67 292 THR A C 1
ATOM 2201 O O . THR A 1 292 ? -0.804 16.629 15.283 1.00 26.61 292 THR A O 1
ATOM 2205 N N . TYR A 1 293 ? 0.143 16.765 13.230 1.00 25.10 293 TYR A N 1
ATOM 2206 C CA . TYR A 1 293 ? -0.860 17.527 12.605 1.00 26.28 293 TYR A CA 1
ATOM 2207 C C . TYR A 1 293 ? -0.502 17.599 11.123 1.00 27.12 293 TYR A C 1
ATOM 2208 O O . TYR A 1 293 ? 0.664 17.338 10.722 1.00 26.03 293 TYR A O 1
ATOM 2217 N N . PRO A 1 294 ? -1.476 17.954 10.308 1.00 28.16 294 PRO A N 1
ATOM 2218 C CA . PRO A 1 294 ? -1.096 18.040 8.843 1.00 29.59 294 PRO A CA 1
ATOM 2219 C C . PRO A 1 294 ? 0.039 19.084 8.588 1.00 29.38 294 PRO A C 1
ATOM 2220 O O . PRO A 1 294 ? -0.106 20.274 8.942 1.00 28.61 294 PRO A O 1
ATOM 2224 N N . GLY A 1 295 ? 1.141 18.581 8.025 1.00 29.45 295 GLY A N 1
ATOM 2225 C CA . GLY A 1 295 ? 2.377 19.320 7.699 1.00 30.53 295 GLY A CA 1
ATOM 2226 C C . GLY A 1 295 ? 3.533 19.224 8.696 1.00 31.16 295 GLY A C 1
ATOM 2227 O O . GLY A 1 295 ? 4.617 19.780 8.430 1.00 31.67 295 GLY A O 1
ATOM 2228 N N . LYS A 1 296 ? 3.289 18.574 9.842 1.00 29.80 296 LYS A N 1
ATOM 2229 C CA . LYS A 1 296 ? 4.267 18.479 10.902 1.00 30.49 296 LYS A CA 1
ATOM 2230 C C . LYS A 1 296 ? 5.593 18.039 10.361 1.00 32.32 296 LYS A C 1
ATOM 2231 O O . LYS A 1 296 ? 5.692 17.147 9.526 1.00 39.29 296 LYS A O 1
ATOM 2237 N N . LEU A 1 297 ? 6.636 18.672 10.860 1.00 33.06 297 LEU A N 1
ATOM 2238 C CA . LEU A 1 297 ? 8.033 18.356 10.546 1.00 31.32 297 LEU A CA 1
ATOM 2239 C C . LEU A 1 297 ? 8.708 18.231 11.881 1.00 30.86 297 LEU A C 1
ATOM 2240 O O . LEU A 1 297 ? 8.537 19.118 12.736 1.00 32.30 297 LEU A O 1
ATOM 2245 N N . LYS A 1 298 ? 9.475 17.182 12.072 1.00 31.13 298 LYS A N 1
ATOM 2246 C CA . LYS A 1 298 ? 10.223 16.959 13.286 1.00 31.61 298 LYS A CA 1
ATOM 2247 C C . LYS A 1 298 ? 11.420 17.863 13.339 1.00 30.29 298 LYS A C 1
ATOM 2248 O O . LYS A 1 298 ? 12.562 17.419 13.279 1.00 31.15 298 LYS A O 1
ATOM 2254 N N . LEU A 1 299 ? 11.151 19.148 13.496 1.00 30.35 299 LEU A N 1
ATOM 2255 C CA . LEU A 1 299 ? 12.227 20.146 13.550 1.00 30.31 299 LEU A CA 1
ATOM 2256 C C . LEU A 1 299 ? 12.201 20.814 14.916 1.00 28.98 299 LEU A C 1
ATOM 2257 O O . LEU A 1 299 ? 11.125 21.062 15.497 1.00 28.65 299 LEU A O 1
ATOM 2262 N N . ILE A 1 300 ? 13.369 21.187 15.387 1.00 28.56 300 ILE A N 1
ATOM 2263 C CA . ILE A 1 300 ? 13.448 21.925 16.640 1.00 28.02 300 ILE A CA 1
ATOM 2264 C C . ILE A 1 300 ? 12.633 23.209 16.522 1.00 26.42 300 ILE A C 1
ATOM 2265 O O . ILE A 1 300 ? 11.785 23.522 17.359 1.00 25.27 300 ILE A O 1
ATOM 2270 N N . LEU A 1 301 ? 12.826 23.881 15.416 1.00 27.06 301 LEU A N 1
ATOM 2271 C CA . LEU A 1 301 ? 12.228 25.239 15.207 1.00 26.92 301 LEU A CA 1
ATOM 2272 C C . LEU A 1 301 ? 10.749 25.237 15.195 1.00 26.46 301 LEU A C 1
ATOM 2273 O O . LEU A 1 301 ? 10.144 26.219 15.650 1.00 24.56 301 LEU A O 1
ATOM 2278 N N . SER A 1 302 ? 10.159 24.071 14.831 1.00 26.20 302 SER A N 1
ATOM 2279 C CA . SER A 1 302 ? 8.674 23.947 14.919 1.00 25.87 302 SER A CA 1
ATOM 2280 C C . SER A 1 302 ? 8.178 23.783 16.298 1.00 24.13 302 SER A C 1
ATOM 2281 O O . SER A 1 302 ? 7.125 24.339 16.632 1.00 23.18 302 SER A O 1
ATOM 2284 N N . GLY A 1 303 ? 8.901 22.995 17.077 1.00 23.94 303 GLY A N 1
ATOM 2285 C CA . GLY A 1 303 ? 8.589 22.837 18.529 1.00 25.08 303 GLY A CA 1
ATOM 2286 C C . GLY A 1 303 ? 8.593 24.185 19.330 1.00 23.52 303 GLY A C 1
ATOM 2287 O O . GLY A 1 303 ? 7.766 24.430 20.141 1.00 23.44 303 GLY A O 1
ATOM 2288 N N . PHE A 1 304 ? 9.493 25.064 18.981 1.00 23.16 304 PHE A N 1
ATOM 2289 C CA . PHE A 1 304 ? 9.466 26.454 19.442 1.00 23.43 304 PHE A CA 1
ATOM 2290 C C . PHE A 1 304 ? 8.190 27.175 19.149 1.00 24.27 304 PHE A C 1
ATOM 2291 O O . PHE A 1 304 ? 7.589 27.689 20.063 1.00 25.49 304 PHE A O 1
ATOM 2299 N N . HIS A 1 305 ? 7.759 27.208 17.883 1.00 25.25 305 HIS A N 1
ATOM 2300 C CA . HIS A 1 305 ? 6.457 27.793 17.473 1.00 24.95 305 HIS A CA 1
ATOM 2301 C C . HIS A 1 305 ? 5.338 27.252 18.301 1.00 24.45 305 HIS A C 1
ATOM 2302 O O . HIS A 1 305 ? 4.500 27.980 18.827 1.00 23.67 305 HIS A O 1
ATOM 2309 N N . GLU A 1 306 ? 5.366 25.940 18.421 1.00 25.98 306 GLU A N 1
ATOM 2310 C CA . GLU A 1 306 ? 4.343 25.154 19.080 1.00 25.88 306 GLU A CA 1
ATOM 2311 C C . GLU A 1 306 ? 4.249 25.556 20.539 1.00 25.17 306 GLU A C 1
ATOM 2312 O O . GLU A 1 306 ? 3.139 25.717 21.067 1.00 23.94 306 GLU A O 1
ATOM 2318 N N . GLY A 1 307 ? 5.410 25.724 21.166 1.00 24.90 307 GLY A N 1
ATOM 2319 C CA . GLY A 1 307 ? 5.482 26.151 22.563 1.00 25.50 307 GLY A CA 1
ATOM 2320 C C . GLY A 1 307 ? 4.907 27.553 22.778 1.00 26.02 307 GLY A C 1
ATOM 2321 O O . GLY A 1 307 ? 4.174 27.802 23.734 1.00 26.75 307 GLY A O 1
ATOM 2322 N N . ALA A 1 308 ? 5.239 28.471 21.886 1.00 26.60 308 ALA A N 1
ATOM 2323 C CA . ALA A 1 308 ? 4.657 29.797 21.911 1.00 26.76 308 ALA A CA 1
ATOM 2324 C C . ALA A 1 308 ? 3.136 29.770 21.814 1.00 27.52 308 ALA A C 1
ATOM 2325 O O . ALA A 1 308 ? 2.456 30.440 22.617 1.00 29.62 308 ALA A O 1
ATOM 2327 N N . LEU A 1 309 ? 2.575 29.009 20.870 1.00 27.34 309 LEU A N 1
ATOM 2328 C CA . LEU A 1 309 ? 1.104 29.011 20.723 1.00 26.96 309 LEU A CA 1
ATOM 2329 C C . LEU A 1 309 ? 0.414 28.281 21.869 1.00 26.91 309 LEU A C 1
ATOM 2330 O O . LEU A 1 309 ? -0.650 28.731 22.371 1.00 26.71 309 LEU A O 1
ATOM 2335 N N . MET A 1 310 ? 1.004 27.177 22.288 1.00 26.47 310 MET A N 1
ATOM 2336 C CA . MET A 1 310 ? 0.553 26.490 23.514 1.00 26.93 310 MET A CA 1
ATOM 2337 C C . MET A 1 310 ? 0.500 27.419 24.716 1.00 27.81 310 MET A C 1
ATOM 2338 O O . MET A 1 310 ? -0.442 27.365 25.478 1.00 28.24 310 MET A O 1
ATOM 2343 N N . ALA A 1 311 ? 1.527 28.235 24.919 1.00 28.48 311 ALA A N 1
ATOM 2344 C CA . ALA A 1 311 ? 1.528 29.113 26.085 1.00 28.34 311 ALA A CA 1
ATOM 2345 C C . ALA A 1 311 ? 0.297 29.982 26.116 1.00 28.58 311 ALA A C 1
ATOM 2346 O O . ALA A 1 311 ? -0.336 30.121 27.169 1.00 26.82 311 ALA A O 1
ATOM 2348 N N . GLN A 1 312 ? -0.044 30.570 24.972 1.00 29.76 312 GLN A N 1
ATOM 2349 C CA . GLN A 1 312 ? -1.231 31.463 24.847 1.00 31.57 312 GLN A CA 1
ATOM 2350 C C . GLN A 1 312 ? -2.530 30.809 25.347 1.00 32.03 312 GLN A C 1
ATOM 2351 O O . GLN A 1 312 ? -3.407 31.455 25.873 1.00 30.80 312 GLN A O 1
ATOM 2357 N N . LYS A 1 313 ? -2.680 29.519 25.083 1.00 33.12 313 LYS A N 1
ATOM 2358 C CA . LYS A 1 313 ? -3.853 28.770 25.539 1.00 34.22 313 LYS A CA 1
ATOM 2359 C C . LYS A 1 313 ? -3.724 28.357 26.964 1.00 33.07 313 LYS A C 1
ATOM 2360 O O . LYS A 1 313 ? -4.673 28.526 27.750 1.00 32.74 313 LYS A O 1
ATOM 2366 N N . ALA A 1 314 ? -2.552 27.886 27.336 1.00 30.85 314 ALA A N 1
ATOM 2367 C CA . ALA A 1 314 ? -2.373 27.497 28.698 1.00 32.07 314 ALA A CA 1
ATOM 2368 C C . ALA A 1 314 ? -2.578 28.609 29.715 1.00 30.23 314 ALA A C 1
ATOM 2369 O O . ALA A 1 314 ? -2.954 28.303 30.823 1.00 32.78 314 ALA A O 1
ATOM 2371 N N . VAL A 1 315 ? -2.245 29.855 29.426 1.00 30.65 315 VAL A N 1
ATOM 2372 C CA . VAL A 1 315 ? -2.480 30.910 30.399 1.00 30.08 315 VAL A CA 1
ATOM 2373 C C . VAL A 1 315 ? -3.946 31.021 30.753 1.00 31.21 315 VAL A C 1
ATOM 2374 O O . VAL A 1 315 ? -4.249 31.299 31.920 1.00 32.54 315 VAL A O 1
ATOM 2378 N N . LYS A 1 316 ? -4.867 30.851 29.793 1.00 31.90 316 LYS A N 1
ATOM 2379 C CA . LYS A 1 316 ? -6.322 30.988 30.071 1.00 31.92 316 LYS A CA 1
ATOM 2380 C C . LYS A 1 316 ? -6.811 29.962 31.076 1.00 32.86 316 LYS A C 1
ATOM 2381 O O . LYS A 1 316 ? -7.713 30.256 31.865 1.00 35.99 316 LYS A O 1
ATOM 2387 N N . TYR A 1 317 ? -6.174 28.795 31.137 1.00 29.65 317 TYR A N 1
ATOM 2388 C CA . TYR A 1 317 ? -6.496 27.880 32.188 1.00 30.36 317 TYR A CA 1
ATOM 2389 C C . TYR A 1 317 ? -5.918 28.251 33.566 1.00 30.02 317 TYR A C 1
ATOM 2390 O O . TYR A 1 317 ? -6.578 28.031 34.599 1.00 30.21 317 TYR A O 1
ATOM 2399 N N . VAL A 1 318 ? -4.678 28.727 33.572 1.00 30.55 318 VAL A N 1
ATOM 2400 C CA . VAL A 1 318 ? -3.955 29.068 34.816 1.00 31.29 318 VAL A CA 1
ATOM 2401 C C . VAL A 1 318 ? -4.469 30.360 35.429 1.00 31.71 318 VAL A C 1
ATOM 2402 O O . VAL A 1 318 ? -4.569 30.478 36.654 1.00 30.87 318 VAL A O 1
ATOM 2406 N N . TYR A 1 319 ? -4.698 31.336 34.563 1.00 31.33 319 TYR A N 1
ATOM 2407 C CA . TYR A 1 319 ? -5.295 32.584 34.974 1.00 33.41 319 TYR A CA 1
ATOM 2408 C C . TYR A 1 319 ? -6.537 32.889 34.183 1.00 33.40 319 TYR A C 1
ATOM 2409 O O . TYR A 1 319 ? -6.439 33.646 33.267 1.00 33.94 319 TYR A O 1
ATOM 2418 N N . PRO A 1 320 ? -7.708 32.357 34.582 1.00 34.51 320 PRO A N 1
ATOM 2419 C CA . PRO A 1 320 ? -8.897 32.509 33.743 1.00 35.12 320 PRO A CA 1
ATOM 2420 C C . PRO A 1 320 ? -9.502 33.911 33.678 1.00 37.12 320 PRO A C 1
ATOM 2421 O O . PRO A 1 320 ? -10.218 34.214 32.730 1.00 39.20 320 PRO A O 1
ATOM 2425 N N . ASP A 1 321 ? -9.196 34.782 34.623 1.00 41.68 321 ASP A N 1
ATOM 2426 C CA . ASP A 1 321 ? -9.640 36.208 34.543 1.00 44.09 321 ASP A CA 1
ATOM 2427 C C . ASP A 1 321 ? -8.625 37.183 33.954 1.00 43.87 321 ASP A C 1
ATOM 2428 O O . ASP A 1 321 ? -8.912 38.351 33.837 1.00 41.54 321 ASP A O 1
ATOM 2433 N N . LYS A 1 322 ? -7.470 36.658 33.549 1.00 45.55 322 LYS A N 1
ATOM 2434 C CA . LYS A 1 322 ? -6.391 37.426 32.916 1.00 47.69 322 LYS A CA 1
ATOM 2435 C C . LYS A 1 322 ? -6.833 37.598 31.505 1.00 49.98 322 LYS A C 1
ATOM 2436 O O . LYS A 1 322 ? -7.081 36.621 30.767 1.00 51.09 322 LYS A O 1
ATOM 2442 N N . ARG A 1 323 ? -6.968 38.834 31.120 1.00 51.35 323 ARG A N 1
ATOM 2443 C CA . ARG A 1 323 ? -7.055 39.136 29.743 1.00 56.03 323 ARG A CA 1
ATOM 2444 C C . ARG A 1 323 ? -5.624 39.284 29.264 1.00 55.08 323 ARG A C 1
ATOM 2445 O O . ARG A 1 323 ? -4.855 40.139 29.793 1.00 57.03 323 ARG A O 1
ATOM 2453 N N . VAL A 1 324 ? -5.291 38.505 28.248 1.00 50.12 324 VAL A N 1
ATOM 2454 C CA . VAL A 1 324 ? -3.955 38.493 27.679 1.00 53.24 324 VAL A CA 1
ATOM 2455 C C . VAL A 1 324 ? -3.800 39.661 26.687 1.00 52.92 324 VAL A C 1
ATOM 2456 O O . VAL A 1 324 ? -4.666 39.875 25.837 1.00 50.14 324 VAL A O 1
ATOM 2460 N N . VAL A 1 325 ? -2.734 40.450 26.857 1.00 52.37 325 VAL A N 1
ATOM 2461 C CA . VAL A 1 325 ? -2.346 41.409 25.855 1.00 54.65 325 VAL A CA 1
ATOM 2462 C C . VAL A 1 325 ? -1.026 40.930 25.232 1.00 50.31 325 VAL A C 1
ATOM 2463 O O . VAL A 1 325 ? -0.044 40.733 25.892 1.00 52.08 325 VAL A O 1
ATOM 2467 N N . PHE A 1 326 ? -1.055 40.842 23.923 1.00 45.53 326 PHE A N 1
ATOM 2468 C CA . PHE A 1 326 ? 0.098 40.729 23.105 1.00 41.25 326 PHE A CA 1
ATOM 2469 C C . PHE A 1 326 ? 1.059 41.960 23.135 1.00 40.56 326 PHE A C 1
ATOM 2470 O O . PHE A 1 326 ? 0.752 43.012 22.620 1.00 36.51 326 PHE A O 1
ATOM 2478 N N . GLN A 1 327 ? 2.208 41.762 23.789 1.00 38.61 327 GLN A N 1
ATOM 2479 C CA . GLN A 1 327 ? 3.343 42.669 23.786 1.00 36.34 327 GLN A CA 1
ATOM 2480 C C . GLN A 1 327 ? 4.629 42.001 23.239 1.00 34.77 327 GLN A C 1
ATOM 2481 O O . GLN A 1 327 ? 4.778 40.774 23.348 1.00 35.14 327 GLN A O 1
ATOM 2487 N N . TYR A 1 328 ? 5.523 42.824 22.672 1.00 31.19 328 TYR A N 1
ATOM 2488 C CA . TYR A 1 328 ? 6.865 42.455 22.251 1.00 30.86 328 TYR A CA 1
ATOM 2489 C C . TYR A 1 328 ? 7.984 42.594 23.289 1.00 32.74 328 TYR A C 1
ATOM 2490 O O . TYR A 1 328 ? 8.056 43.604 24.002 1.00 31.98 328 TYR A O 1
ATOM 2499 N N . THR A 1 329 ? 8.879 41.596 23.312 1.00 32.35 329 THR A N 1
ATOM 2500 C CA . THR A 1 329 ? 9.984 41.604 24.248 1.00 32.23 329 THR A CA 1
ATOM 2501 C C . THR A 1 329 ? 10.831 42.842 24.066 1.00 32.12 329 THR A C 1
ATOM 2502 O O . THR A 1 329 ? 11.401 43.324 25.033 1.00 32.22 329 THR A O 1
ATOM 2506 N N . THR A 1 330 ? 10.977 43.278 22.831 1.00 30.77 330 THR A N 1
ATOM 2507 C CA . THR A 1 330 ? 11.845 44.381 22.515 1.00 32.81 330 THR A CA 1
ATOM 2508 C C . THR A 1 330 ? 11.438 45.734 23.091 1.00 31.95 330 THR A C 1
ATOM 2509 O O . THR A 1 330 ? 12.292 46.517 23.431 1.00 29.60 330 THR A O 1
ATOM 2513 N N . SER A 1 331 ? 10.147 45.951 23.170 1.00 31.71 331 SER A N 1
ATOM 2514 C CA . SER A 1 331 ? 9.599 47.247 23.410 1.00 32.63 331 SER A CA 1
ATOM 2515 C C . SER A 1 331 ? 8.753 47.371 24.718 1.00 31.47 331 SER A C 1
ATOM 2516 O O . SER A 1 331 ? 8.457 48.490 25.151 1.00 30.90 331 SER A O 1
ATOM 2519 N N . SER A 1 332 ? 8.416 46.248 25.326 1.00 29.85 332 SER A N 1
ATOM 2520 C CA . SER A 1 332 ? 7.600 46.155 26.546 1.00 31.27 332 SER A CA 1
ATOM 2521 C C . SER A 1 332 ? 8.412 45.989 27.845 1.00 33.64 332 SER A C 1
ATOM 2522 O O . SER A 1 332 ? 9.068 44.971 28.047 1.00 34.65 332 SER A O 1
ATOM 2525 N N . THR A 1 333 ? 8.285 46.959 28.748 1.00 35.46 333 THR A N 1
ATOM 2526 C CA . THR A 1 333 ? 9.038 46.979 29.989 1.00 36.34 333 THR A CA 1
ATOM 2527 C C . THR A 1 333 ? 8.466 45.985 30.994 1.00 34.63 333 THR A C 1
ATOM 2528 O O . THR A 1 333 ? 9.188 45.405 31.779 1.00 32.72 333 THR A O 1
ATOM 2532 N N . ASN A 1 334 ? 7.168 45.780 30.935 1.00 35.26 334 ASN A N 1
ATOM 2533 C CA . ASN A 1 334 ? 6.515 44.688 31.656 1.00 39.17 334 ASN A CA 1
ATOM 2534 C C . ASN A 1 334 ? 7.191 43.263 31.415 1.00 38.99 334 ASN A C 1
ATOM 2535 O O . ASN A 1 334 ? 7.487 42.498 32.343 1.00 39.23 334 ASN A O 1
ATOM 2540 N N . LEU A 1 335 ? 7.372 42.949 30.147 1.00 38.06 335 LEU A N 1
ATOM 2541 C CA . LEU A 1 335 ? 8.042 41.712 29.730 1.00 38.83 335 LEU A CA 1
ATOM 2542 C C . LEU A 1 335 ? 9.512 41.716 30.131 1.00 37.85 335 LEU A C 1
ATOM 2543 O O . LEU A 1 335 ? 10.038 40.709 30.610 1.00 36.35 335 LEU A O 1
ATOM 2548 N N . GLN A 1 336 ? 10.167 42.871 29.926 1.00 38.30 336 GLN A N 1
ATOM 2549 C CA . GLN A 1 336 ? 11.557 43.070 30.315 1.00 38.91 336 GLN A CA 1
ATOM 2550 C C . GLN A 1 336 ? 11.730 42.964 31.839 1.00 40.57 336 GLN A C 1
ATOM 2551 O O . GLN A 1 336 ? 12.778 42.533 32.292 1.00 40.06 336 GLN A O 1
ATOM 2557 N N . LYS A 1 337 ? 10.699 43.315 32.621 1.00 42.35 337 LYS A N 1
ATOM 2558 C CA . LYS A 1 337 ? 10.726 43.116 34.089 1.00 41.99 337 LYS A CA 1
ATOM 2559 C C . LYS A 1 337 ? 10.699 41.637 34.373 1.00 39.54 337 LYS A C 1
ATOM 2560 O O . LYS A 1 337 ? 11.533 41.146 35.145 1.00 37.65 337 LYS A O 1
ATOM 2566 N N . LYS A 1 338 ? 9.817 40.910 33.702 1.00 36.53 338 LYS A N 1
ATOM 2567 C CA . LYS A 1 338 ? 9.798 39.427 33.858 1.00 38.46 338 LYS A CA 1
ATOM 2568 C C . LYS A 1 338 ? 11.128 38.767 33.481 1.00 39.08 338 LYS A C 1
ATOM 2569 O O . LYS A 1 338 ? 11.531 37.808 34.124 1.00 39.93 338 LYS A O 1
ATOM 2575 N N . LEU A 1 339 ? 11.817 39.292 32.457 1.00 40.77 339 LEU A N 1
ATOM 2576 C CA . LEU A 1 339 ? 13.168 38.756 32.040 1.00 42.29 339 LEU A CA 1
ATOM 2577 C C . LEU A 1 339 ? 14.367 39.132 32.914 1.00 40.87 339 LEU A C 1
ATOM 2578 O O . LEU A 1 339 ? 15.471 38.581 32.756 1.00 40.47 339 LEU A O 1
ATOM 2583 N N . GLY A 1 340 ? 14.161 40.088 33.822 1.00 43.05 340 GLY A N 1
ATOM 2584 C CA . GLY A 1 340 ? 15.212 40.570 34.688 1.00 42.39 340 GLY A CA 1
ATOM 2585 C C . GLY A 1 340 ? 16.111 41.454 33.873 1.00 45.56 340 GLY A C 1
ATOM 2586 O O . GLY A 1 340 ? 17.288 41.517 34.142 1.00 45.83 340 GLY A O 1
ATOM 2587 N N . VAL A 1 341 ? 15.554 42.156 32.879 1.00 51.35 341 VAL A N 1
ATOM 2588 C CA . VAL A 1 341 ? 16.230 43.299 32.247 1.00 58.58 341 VAL A CA 1
ATOM 2589 C C . VAL A 1 341 ? 15.817 44.725 32.829 1.00 63.61 341 VAL A C 1
ATOM 2590 O O . VAL A 1 341 ? 14.650 45.184 32.801 1.00 60.36 341 VAL A O 1
ATOM 2594 N N . ASN A 1 342 ? 16.847 45.428 33.293 1.00 68.31 342 ASN A N 1
ATOM 2595 C CA . ASN A 1 342 ? 16.709 46.466 34.287 1.00 74.44 342 ASN A CA 1
ATOM 2596 C C . ASN A 1 342 ? 17.210 47.788 33.736 1.00 77.05 342 ASN A C 1
ATOM 2597 O O . ASN A 1 342 ? 16.418 48.659 33.417 1.00 79.70 342 ASN A O 1
ATOM 2602 N N . GLU B 1 3 ? 15.201 41.114 -20.879 1.00 74.08 3 GLU B N 1
ATOM 2603 C CA . GLU B 1 3 ? 14.324 39.933 -20.719 1.00 77.04 3 GLU B CA 1
ATOM 2604 C C . GLU B 1 3 ? 13.801 39.839 -19.249 1.00 71.87 3 GLU B C 1
ATOM 2605 O O . GLU B 1 3 ? 14.295 40.473 -18.289 1.00 67.87 3 GLU B O 1
ATOM 2611 N N . THR B 1 4 ? 12.771 39.027 -19.105 1.00 67.08 4 THR B N 1
ATOM 2612 C CA . THR B 1 4 ? 12.229 38.702 -17.810 1.00 67.36 4 THR B CA 1
ATOM 2613 C C . THR B 1 4 ? 13.251 37.830 -17.007 1.00 63.77 4 THR B C 1
ATOM 2614 O O . THR B 1 4 ? 14.001 37.002 -17.580 1.00 63.31 4 THR B O 1
ATOM 2618 N N . ILE B 1 5 ? 13.310 38.082 -15.702 1.00 59.23 5 ILE B N 1
ATOM 2619 C CA . ILE B 1 5 ? 14.202 37.347 -14.807 1.00 59.11 5 ILE B CA 1
ATOM 2620 C C . ILE B 1 5 ? 13.438 36.133 -14.315 1.00 55.76 5 ILE B C 1
ATOM 2621 O O . ILE B 1 5 ? 12.387 36.286 -13.722 1.00 53.80 5 ILE B O 1
ATOM 2626 N N . LYS B 1 6 ? 13.967 34.947 -14.615 1.00 56.40 6 LYS B N 1
ATOM 2627 C CA . LYS B 1 6 ? 13.353 33.643 -14.270 1.00 54.97 6 LYS B CA 1
ATOM 2628 C C . LYS B 1 6 ? 13.935 33.161 -12.965 1.00 48.01 6 LYS B C 1
ATOM 2629 O O . LYS B 1 6 ? 15.138 33.187 -12.781 1.00 45.03 6 LYS B O 1
ATOM 2635 N N . THR B 1 7 ? 13.080 32.704 -12.084 1.00 44.31 7 THR B N 1
ATOM 2636 C CA . THR B 1 7 ? 13.561 32.161 -10.820 1.00 47.58 7 THR B CA 1
ATOM 2637 C C . THR B 1 7 ? 12.579 31.108 -10.323 1.00 45.51 7 THR B C 1
ATOM 2638 O O . THR B 1 7 ? 11.414 31.126 -10.757 1.00 45.48 7 THR B O 1
ATOM 2642 N N . ASP B 1 8 ? 13.031 30.200 -9.459 1.00 41.70 8 ASP B N 1
ATOM 2643 C CA . ASP B 1 8 ? 12.100 29.243 -8.887 1.00 42.81 8 ASP B CA 1
ATOM 2644 C C . ASP B 1 8 ? 11.106 29.953 -7.993 1.00 41.74 8 ASP B C 1
ATOM 2645 O O . ASP B 1 8 ? 9.897 29.772 -8.160 1.00 42.47 8 ASP B O 1
ATOM 2650 N N . VAL B 1 9 ? 11.617 30.807 -7.094 1.00 41.80 9 VAL B N 1
ATOM 2651 C CA . VAL B 1 9 ? 10.802 31.503 -6.117 1.00 40.17 9 VAL B CA 1
ATOM 2652 C C . VAL B 1 9 ? 11.096 33.002 -6.126 1.00 40.93 9 VAL B C 1
ATOM 2653 O O . VAL B 1 9 ? 12.259 33.396 -6.185 1.00 39.82 9 VAL B O 1
ATOM 2657 N N . LEU B 1 10 ? 10.037 33.813 -6.063 1.00 40.16 10 LEU B N 1
ATOM 2658 C CA . LEU B 1 10 ? 10.132 35.234 -5.813 1.00 40.72 10 LEU B CA 1
ATOM 2659 C C . LEU B 1 10 ? 9.549 35.464 -4.459 1.00 39.33 10 LEU B C 1
ATOM 2660 O O . LEU B 1 10 ? 8.431 35.022 -4.195 1.00 42.69 10 LEU B O 1
ATOM 2665 N N . ILE B 1 11 ? 10.299 36.147 -3.604 1.00 36.01 11 ILE B N 1
ATOM 2666 C CA . ILE B 1 11 ? 9.850 36.499 -2.265 1.00 34.55 11 ILE B CA 1
ATOM 2667 C C . ILE B 1 11 ? 9.635 38.004 -2.196 1.00 35.50 11 ILE B C 1
ATOM 2668 O O . ILE B 1 11 ? 10.546 38.781 -2.500 1.00 34.39 11 ILE B O 1
ATOM 2673 N N . VAL B 1 12 ? 8.439 38.400 -1.785 1.00 36.49 12 VAL B N 1
ATOM 2674 C CA . VAL B 1 12 ? 8.129 39.786 -1.505 1.00 38.09 12 VAL B CA 1
ATOM 2675 C C . VAL B 1 12 ? 8.504 40.098 -0.043 1.00 38.12 12 VAL B C 1
ATOM 2676 O O . VAL B 1 12 ? 7.823 39.661 0.876 1.00 43.14 12 VAL B O 1
ATOM 2680 N N . GLY B 1 13 ? 9.576 40.855 0.151 1.00 37.58 13 GLY B N 1
ATOM 2681 C CA . GLY B 1 13 ? 10.082 41.293 1.458 1.00 34.35 13 GLY B CA 1
ATOM 2682 C C . GLY B 1 13 ? 11.391 40.601 1.799 1.00 32.65 13 GLY B C 1
ATOM 2683 O O . GLY B 1 13 ? 11.589 39.461 1.478 1.00 32.72 13 GLY B O 1
ATOM 2684 N N . ALA B 1 14 ? 12.259 41.310 2.490 1.00 31.81 14 ALA B N 1
ATOM 2685 C CA . ALA B 1 14 ? 13.474 40.775 3.018 1.00 31.68 14 ALA B CA 1
ATOM 2686 C C . ALA B 1 14 ? 13.553 41.118 4.494 1.00 32.80 14 ALA B C 1
ATOM 2687 O O . ALA B 1 14 ? 14.636 41.356 5.067 1.00 34.14 14 ALA B O 1
ATOM 2689 N N . GLY B 1 15 ? 12.400 41.119 5.131 1.00 33.09 15 GLY B N 1
ATOM 2690 C CA . GLY B 1 15 ? 12.340 40.955 6.565 1.00 32.68 15 GLY B CA 1
ATOM 2691 C C . GLY B 1 15 ? 12.823 39.568 7.064 1.00 31.95 15 GLY B C 1
ATOM 2692 O O . GLY B 1 15 ? 13.196 38.694 6.272 1.00 30.08 15 GLY B O 1
ATOM 2693 N N . PRO B 1 16 ? 12.808 39.374 8.403 1.00 29.40 16 PRO B N 1
ATOM 2694 C CA . PRO B 1 16 ? 13.434 38.177 8.951 1.00 31.05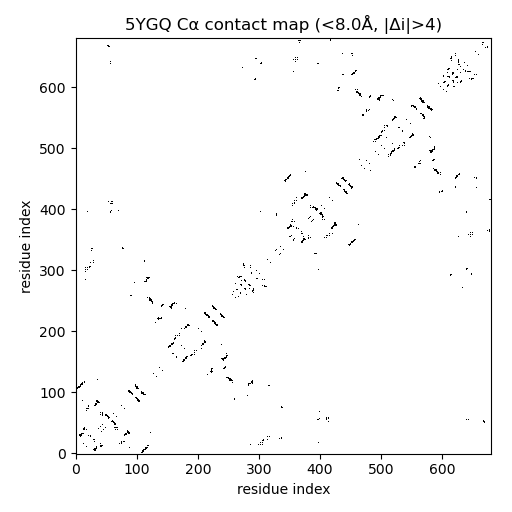 16 PRO B CA 1
ATOM 2695 C C . PRO B 1 16 ? 12.817 36.908 8.421 1.00 30.05 16 PRO B C 1
ATOM 2696 O O . PRO B 1 16 ? 13.539 35.953 8.159 1.00 30.30 16 PRO B O 1
ATOM 2700 N N . CYS B 1 17 ? 11.518 36.945 8.181 1.00 29.48 17 CYS B N 1
ATOM 2701 C CA . CYS B 1 17 ? 10.824 35.762 7.745 1.00 31.00 17 CYS B CA 1
ATOM 2702 C C . CYS B 1 17 ? 11.033 35.435 6.238 1.00 30.97 17 CYS B C 1
ATOM 2703 O O . CYS B 1 17 ? 11.251 34.292 5.873 1.00 32.00 17 CYS B O 1
ATOM 2706 N N . GLY B 1 18 ? 11.065 36.447 5.398 1.00 31.22 18 GLY B N 1
ATOM 2707 C CA . GLY B 1 18 ? 11.547 36.346 4.029 1.00 32.15 18 GLY B CA 1
ATOM 2708 C C . GLY B 1 18 ? 13.000 35.884 3.874 1.00 32.32 18 GLY B C 1
ATOM 2709 O O . GLY B 1 18 ? 13.300 35.032 3.020 1.00 33.67 18 GLY B O 1
ATOM 2710 N N . LEU B 1 19 ? 13.903 36.422 4.682 1.00 30.20 19 LEU B N 1
ATOM 2711 C CA . LEU B 1 19 ? 15.265 35.959 4.645 1.00 29.26 19 LEU B CA 1
ATOM 2712 C C . LEU B 1 19 ? 15.367 34.512 5.031 1.00 28.65 19 LEU B C 1
ATOM 2713 O O . LEU B 1 19 ? 16.014 33.735 4.357 1.00 27.76 19 LEU B O 1
ATOM 2718 N N . PHE B 1 20 ? 14.764 34.125 6.143 1.00 28.21 20 PHE B N 1
ATOM 2719 C CA . PHE B 1 20 ? 14.944 32.726 6.575 1.00 28.88 20 PHE B CA 1
ATOM 2720 C C . PHE B 1 20 ? 14.355 31.772 5.535 1.00 29.31 20 PHE B C 1
ATOM 2721 O O . PHE B 1 20 ? 14.832 30.700 5.371 1.00 30.03 20 PHE B O 1
ATOM 2729 N N . ALA B 1 21 ? 13.366 32.194 4.775 1.00 29.78 21 ALA B N 1
ATOM 2730 C CA . ALA B 1 21 ? 12.786 31.323 3.801 1.00 28.90 21 ALA B CA 1
ATOM 2731 C C . ALA B 1 21 ? 13.800 30.885 2.752 1.00 30.57 21 ALA B C 1
ATOM 2732 O O . ALA B 1 21 ? 13.712 29.752 2.252 1.00 28.64 21 ALA B O 1
ATOM 2734 N N . VAL B 1 22 ? 14.749 31.783 2.432 1.00 30.70 22 VAL B N 1
ATOM 2735 C CA . VAL B 1 22 ? 15.878 31.454 1.557 1.00 31.34 22 VAL B CA 1
ATOM 2736 C C . VAL B 1 22 ? 16.557 30.202 2.083 1.00 33.32 22 VAL B C 1
ATOM 2737 O O . VAL B 1 22 ? 16.913 29.337 1.271 1.00 35.71 22 VAL B O 1
ATOM 2741 N N . PHE B 1 23 ? 16.752 30.104 3.403 1.00 33.61 23 PHE B N 1
ATOM 2742 C CA . PHE B 1 23 ? 17.428 28.944 4.016 1.00 35.10 23 PHE B CA 1
ATOM 2743 C C . PHE B 1 23 ? 16.701 27.617 3.793 1.00 36.32 23 PHE B C 1
ATOM 2744 O O . PHE B 1 23 ? 17.273 26.617 3.367 1.00 34.77 23 PHE B O 1
ATOM 2752 N N . GLU B 1 24 ? 15.422 27.641 4.107 1.00 37.06 24 GLU B N 1
ATOM 2753 C CA . GLU B 1 24 ? 14.635 26.471 3.984 1.00 35.73 24 GLU B CA 1
ATOM 2754 C C . GLU B 1 24 ? 14.438 26.076 2.537 1.00 36.75 24 GLU B C 1
ATOM 2755 O O . GLU B 1 24 ? 14.402 24.901 2.235 1.00 37.78 24 GLU B O 1
ATOM 2761 N N . LEU B 1 25 ? 14.280 27.049 1.643 1.00 39.32 25 LEU B N 1
ATOM 2762 C CA . LEU B 1 25 ? 14.137 26.749 0.227 1.00 38.86 25 LEU B CA 1
ATOM 2763 C C . LEU B 1 25 ? 15.483 26.236 -0.327 1.00 38.58 25 LEU B C 1
ATOM 2764 O O . LEU B 1 25 ? 15.508 25.231 -1.065 1.00 41.16 25 LEU B O 1
ATOM 2769 N N . GLY B 1 26 ? 16.586 26.832 0.120 1.00 36.35 26 GLY B N 1
ATOM 2770 C CA . GLY B 1 26 ? 17.920 26.422 -0.269 1.00 36.66 26 GLY B CA 1
ATOM 2771 C C . GLY B 1 26 ? 18.278 25.019 0.130 1.00 39.80 26 GLY B C 1
ATOM 2772 O O . GLY B 1 26 ? 18.938 24.317 -0.623 1.00 43.15 26 GLY B O 1
ATOM 2773 N N . LEU B 1 27 ? 17.844 24.561 1.301 1.00 40.28 27 LEU B N 1
ATOM 2774 C CA . LEU B 1 27 ? 18.098 23.155 1.669 1.00 42.09 27 LEU B CA 1
ATOM 2775 C C . LEU B 1 27 ? 17.477 22.160 0.696 1.00 43.08 27 LEU B C 1
ATOM 2776 O O . LEU B 1 27 ? 17.881 20.997 0.648 1.00 46.98 27 LEU B O 1
ATOM 2781 N N . LEU B 1 28 ? 16.492 22.615 -0.065 1.00 44.32 28 LEU B N 1
ATOM 2782 C CA . LEU B 1 28 ? 15.811 21.772 -1.009 1.00 44.07 28 LEU B CA 1
ATOM 2783 C C . LEU B 1 28 ? 16.119 22.171 -2.448 1.00 45.67 28 LEU B C 1
ATOM 2784 O O . LEU B 1 28 ? 15.343 21.826 -3.340 1.00 42.43 28 LEU B O 1
ATOM 2789 N N . ASP B 1 29 ? 17.262 22.852 -2.660 1.00 48.47 29 ASP B N 1
ATOM 2790 C CA . ASP B 1 29 ? 17.755 23.303 -3.983 1.00 51.75 29 ASP B CA 1
ATOM 2791 C C . ASP B 1 29 ? 16.805 24.249 -4.720 1.00 51.47 29 ASP B C 1
ATOM 2792 O O . ASP B 1 29 ? 16.715 24.200 -5.946 1.00 52.33 29 ASP B O 1
ATOM 2797 N N . VAL B 1 30 ? 16.047 25.048 -3.976 1.00 49.00 30 VAL B N 1
ATOM 2798 C CA . VAL B 1 30 ? 15.123 25.983 -4.553 1.00 48.74 30 VAL B CA 1
ATOM 2799 C C . VAL B 1 30 ? 15.756 27.372 -4.398 1.00 49.67 30 VAL B C 1
ATOM 2800 O O . VAL B 1 30 ? 16.091 27.784 -3.306 1.00 47.29 30 VAL B O 1
ATOM 2804 N N . LYS B 1 31 ? 15.962 28.061 -5.517 1.00 52.27 31 LYS B N 1
ATOM 2805 C CA . LYS B 1 31 ? 16.663 29.323 -5.509 1.00 53.86 31 LYS B CA 1
ATOM 2806 C C . LYS B 1 31 ? 15.619 30.433 -5.382 1.00 48.16 31 LYS B C 1
ATOM 2807 O O . LYS B 1 31 ? 14.431 30.229 -5.673 1.00 45.32 31 LYS B O 1
ATOM 2813 N N . ALA B 1 32 ? 16.056 31.594 -4.906 1.00 43.83 32 ALA B N 1
ATOM 2814 C CA . ALA B 1 32 ? 15.147 32.708 -4.699 1.00 43.04 32 ALA B CA 1
ATOM 2815 C C . ALA B 1 32 ? 15.712 34.079 -5.064 1.00 41.23 32 ALA B C 1
ATOM 2816 O O . ALA B 1 32 ? 16.886 34.366 -4.858 1.00 38.90 32 ALA B O 1
ATOM 2818 N N . HIS B 1 33 ? 14.842 34.926 -5.590 1.00 38.45 33 HIS B N 1
ATOM 2819 C CA . HIS B 1 33 ? 15.111 36.359 -5.661 1.00 39.95 33 HIS B CA 1
ATOM 2820 C C . HIS B 1 33 ? 14.263 37.005 -4.576 1.00 38.66 33 HIS B C 1
ATOM 2821 O O . HIS B 1 33 ? 13.153 36.534 -4.289 1.00 38.02 33 HIS B O 1
ATOM 2828 N N . LEU B 1 34 ? 14.751 38.072 -3.954 1.00 37.81 34 LEU B N 1
ATOM 2829 C CA . LEU B 1 34 ? 13.895 38.827 -3.036 1.00 35.80 34 LEU B CA 1
ATOM 2830 C C . LEU B 1 34 ? 13.814 40.262 -3.525 1.00 37.12 34 LEU B C 1
ATOM 2831 O O . LEU B 1 34 ? 14.784 40.782 -4.031 1.00 38.33 34 LEU B O 1
ATOM 2836 N N . VAL B 1 35 ? 12.678 40.902 -3.295 1.00 38.01 35 VAL B N 1
ATOM 2837 C CA . VAL B 1 35 ? 12.465 42.273 -3.628 1.00 39.26 35 VAL B CA 1
ATOM 2838 C C . VAL B 1 35 ? 11.941 43.024 -2.421 1.00 40.11 35 VAL B C 1
ATOM 2839 O O . VAL B 1 35 ? 10.978 42.573 -1.825 1.00 40.30 35 VAL B O 1
ATOM 2843 N N . ASP B 1 36 ? 12.540 44.165 -2.076 1.00 38.05 36 ASP B N 1
ATOM 2844 C CA . ASP B 1 36 ? 11.989 44.995 -1.005 1.00 39.59 36 ASP B CA 1
ATOM 2845 C C . ASP B 1 36 ? 12.102 46.475 -1.442 1.00 42.42 36 ASP B C 1
ATOM 2846 O O . ASP B 1 36 ? 13.108 46.866 -2.013 1.00 44.21 36 ASP B O 1
ATOM 2851 N N . ILE B 1 37 ? 11.050 47.247 -1.216 1.00 41.17 37 ILE B N 1
ATOM 2852 C CA . ILE B 1 37 ? 11.071 48.681 -1.399 1.00 42.45 37 ILE B CA 1
ATOM 2853 C C . ILE B 1 37 ? 12.051 49.410 -0.462 1.00 42.59 37 ILE B C 1
ATOM 2854 O O . ILE B 1 37 ? 12.480 50.520 -0.779 1.00 41.45 37 ILE B O 1
ATOM 2859 N N . LEU B 1 38 ? 12.379 48.827 0.697 1.00 44.54 38 LEU B N 1
ATOM 2860 C CA . LEU B 1 38 ? 13.441 49.411 1.576 1.00 43.06 38 LEU B CA 1
ATOM 2861 C C . LEU B 1 38 ? 14.794 49.299 0.946 1.00 42.48 38 LEU B C 1
ATOM 2862 O O . LEU B 1 38 ? 15.052 48.383 0.162 1.00 42.49 38 LEU B O 1
ATOM 2867 N N . ASP B 1 39 ? 15.702 50.148 1.385 1.00 42.25 39 ASP B N 1
ATOM 2868 C CA . ASP B 1 39 ? 17.046 50.151 0.806 1.00 45.47 39 ASP B CA 1
ATOM 2869 C C . ASP B 1 39 ? 17.985 49.254 1.585 1.00 42.67 39 ASP B C 1
ATOM 2870 O O . ASP B 1 39 ? 19.165 49.323 1.415 1.00 43.38 39 ASP B O 1
ATOM 2875 N N . LYS B 1 40 ? 17.455 48.409 2.435 1.00 42.54 40 LYS B N 1
ATOM 2876 C CA . LYS B 1 40 ? 18.267 47.487 3.177 1.00 41.53 40 LYS B CA 1
ATOM 2877 C C . LYS B 1 40 ? 17.435 46.220 3.457 1.00 41.21 40 LYS B C 1
ATOM 2878 O O . LYS B 1 40 ? 16.208 46.252 3.494 1.00 40.86 40 LYS B O 1
ATOM 2884 N N . VAL B 1 41 ? 18.134 45.122 3.657 1.00 38.55 41 VAL B N 1
ATOM 2885 C CA . VAL B 1 41 ? 17.544 43.915 4.148 1.00 36.61 41 VAL B CA 1
ATOM 2886 C C . VAL B 1 41 ? 17.265 44.036 5.628 1.00 36.21 41 VAL B C 1
ATOM 2887 O O . VAL B 1 41 ? 17.900 44.844 6.355 1.00 35.38 41 VAL B O 1
ATOM 2891 N N . GLY B 1 42 ? 16.326 43.206 6.068 1.00 34.15 42 GLY B N 1
ATOM 2892 C CA . GLY B 1 42 ? 15.988 43.074 7.493 1.00 32.18 42 GLY B CA 1
ATOM 2893 C C . GLY B 1 42 ? 14.643 43.592 7.896 1.00 29.56 42 GLY B C 1
ATOM 2894 O O . GLY B 1 42 ? 14.311 43.491 9.052 1.00 28.30 42 GLY B O 1
ATOM 2895 N N . GLY B 1 43 ? 13.896 44.211 6.968 1.00 29.16 43 GLY B N 1
ATOM 2896 C CA . GLY B 1 43 ? 12.559 44.707 7.237 1.00 28.49 43 GLY B CA 1
ATOM 2897 C C . GLY B 1 43 ? 12.466 45.506 8.512 1.00 30.23 43 GLY B C 1
ATOM 2898 O O . GLY B 1 43 ? 13.359 46.328 8.832 1.00 32.98 43 GLY B O 1
ATOM 2899 N N . GLN B 1 44 ? 11.433 45.228 9.305 1.00 31.23 44 GLN B N 1
ATOM 2900 C CA . GLN B 1 44 ? 11.170 45.962 10.544 1.00 30.98 44 GLN B CA 1
ATOM 2901 C C . GLN B 1 44 ? 12.352 45.906 11.542 1.00 32.61 44 GLN B C 1
ATOM 2902 O O . GLN B 1 44 ? 12.689 46.946 12.161 1.00 33.24 44 GLN B O 1
ATOM 2908 N N . CYS B 1 45 ? 12.980 44.727 11.686 1.00 31.44 45 CYS B N 1
ATOM 2909 C CA . CYS B 1 45 ? 14.068 44.622 12.618 1.00 31.83 45 CYS B CA 1
ATOM 2910 C C . CYS B 1 45 ? 15.124 45.686 12.240 1.00 32.69 45 CYS B C 1
ATOM 2911 O O . CYS B 1 45 ? 15.711 46.336 13.122 1.00 30.49 45 CYS B O 1
ATOM 2914 N N . ALA B 1 46 ? 15.422 45.791 10.930 1.00 32.37 46 ALA B N 1
ATOM 2915 C CA . ALA B 1 46 ? 16.499 46.662 10.436 1.00 32.22 46 ALA B CA 1
ATOM 2916 C C . ALA B 1 46 ? 16.061 48.142 10.316 1.00 32.35 46 ALA B C 1
ATOM 2917 O O . ALA B 1 46 ? 16.846 49.002 10.599 1.00 31.92 46 ALA B O 1
ATOM 2919 N N . GLU B 1 47 ? 14.814 48.411 9.981 1.00 33.10 47 GLU B N 1
ATOM 2920 C CA . GLU B 1 47 ? 14.346 49.760 9.819 1.00 36.26 47 GLU B CA 1
ATOM 2921 C C . GLU B 1 47 ? 13.883 50.438 11.120 1.00 37.81 47 GLU B C 1
ATOM 2922 O O . GLU B 1 47 ? 14.139 51.637 11.294 1.00 36.77 47 GLU B O 1
ATOM 2928 N N . LEU B 1 48 ? 13.147 49.686 11.966 1.00 36.95 48 LEU B N 1
ATOM 2929 C CA . LEU B 1 48 ? 12.453 50.205 13.160 1.00 35.65 48 LEU B CA 1
ATOM 2930 C C . LEU B 1 48 ? 13.098 49.922 14.491 1.00 35.38 48 LEU B C 1
ATOM 2931 O O . LEU B 1 48 ? 12.947 50.742 15.394 1.00 40.17 48 LEU B O 1
ATOM 2936 N N . TYR B 1 49 ? 13.827 48.822 14.643 1.00 31.84 49 TYR B N 1
ATOM 2937 C CA . TYR B 1 49 ? 14.535 48.610 15.882 1.00 30.96 49 TYR B CA 1
ATOM 2938 C C . TYR B 1 49 ? 15.944 47.989 15.842 1.00 31.91 49 TYR B C 1
ATOM 2939 O O . TYR B 1 49 ? 16.266 47.059 16.615 1.00 35.60 49 TYR B O 1
ATOM 2948 N N . PRO B 1 50 ? 16.822 48.538 15.009 1.00 31.73 50 PRO B N 1
ATOM 2949 C CA . PRO B 1 50 ? 18.085 47.879 14.723 1.00 33.88 50 PRO B CA 1
ATOM 2950 C C . PRO B 1 50 ? 18.949 47.771 15.940 1.00 36.32 50 PRO B C 1
ATOM 2951 O O . PRO B 1 50 ? 19.674 46.780 16.109 1.00 35.42 50 PRO B O 1
ATOM 2955 N N . GLU B 1 51 ? 18.887 48.806 16.768 1.00 41.18 51 GLU B N 1
ATOM 2956 C CA . GLU B 1 51 ? 19.754 48.917 17.951 1.00 43.88 51 GLU B CA 1
ATOM 2957 C C . GLU B 1 51 ? 19.210 48.258 19.176 1.00 40.14 51 GLU B C 1
ATOM 2958 O O . GLU B 1 51 ? 19.917 48.128 20.176 1.00 41.79 51 GLU B O 1
ATOM 2964 N N . LYS B 1 52 ? 17.933 47.913 19.136 1.00 39.15 52 LYS B N 1
ATOM 2965 C CA . LYS B 1 52 ? 17.190 47.383 20.306 1.00 39.42 52 LYS B CA 1
ATOM 2966 C C . LYS B 1 52 ? 17.323 45.836 20.475 1.00 36.65 52 LYS B C 1
ATOM 2967 O O . LYS B 1 52 ? 17.354 45.107 19.527 1.00 32.71 52 LYS B O 1
ATOM 2973 N N . PRO B 1 53 ? 17.431 45.382 21.715 1.00 37.38 53 PRO B N 1
ATOM 2974 C CA . PRO B 1 53 ? 17.538 43.972 22.047 1.00 34.95 53 PRO B CA 1
ATOM 2975 C C . PRO B 1 53 ? 16.269 43.250 21.853 1.00 32.04 53 PRO B C 1
ATOM 2976 O O . PRO B 1 53 ? 15.269 43.739 22.324 1.00 33.14 53 PRO B O 1
ATOM 2980 N N . ILE B 1 54 ? 16.332 42.095 21.193 1.00 29.66 54 ILE B N 1
ATOM 2981 C CA . ILE B 1 54 ? 15.216 41.128 21.083 1.00 29.25 54 ILE B CA 1
ATOM 2982 C C . ILE B 1 54 ? 15.520 39.943 21.993 1.00 28.42 54 ILE B C 1
ATOM 2983 O O . ILE B 1 54 ? 16.673 39.521 22.044 1.00 27.48 54 ILE B O 1
ATOM 2988 N N . TYR B 1 55 ? 14.523 39.445 22.731 1.00 27.12 55 TYR B N 1
ATOM 2989 C CA . TYR B 1 55 ? 14.760 38.403 23.719 1.00 26.70 55 TYR B CA 1
ATOM 2990 C C . TYR B 1 55 ? 14.102 37.062 23.419 1.00 26.37 55 TYR B C 1
ATOM 2991 O O . TYR B 1 55 ? 14.367 36.089 24.075 1.00 25.86 55 TYR B O 1
ATOM 3000 N N . ASP B 1 56 ? 13.278 36.999 22.384 1.00 27.11 56 ASP B N 1
ATOM 3001 C CA . ASP B 1 56 ? 12.489 35.821 22.101 1.00 26.90 56 ASP B CA 1
ATOM 3002 C C . ASP B 1 56 ? 12.774 35.209 20.713 1.00 26.25 56 ASP B C 1
ATOM 3003 O O . ASP B 1 56 ? 11.853 34.720 20.064 1.00 26.23 56 ASP B O 1
ATOM 3008 N N . ILE B 1 57 ? 14.035 35.282 20.272 1.00 25.24 57 ILE B N 1
ATOM 3009 C CA . ILE B 1 57 ? 14.515 34.416 19.241 1.00 25.57 57 ILE B CA 1
ATOM 3010 C C . ILE B 1 57 ? 14.974 33.155 19.921 1.00 25.87 57 ILE B C 1
ATOM 3011 O O . ILE B 1 57 ? 15.965 33.160 20.674 1.00 26.89 57 ILE B O 1
ATOM 3016 N N . PRO B 1 58 ? 14.284 32.061 19.672 1.00 25.83 58 PRO B N 1
ATOM 3017 C CA . PRO B 1 58 ? 14.689 30.870 20.366 1.00 26.25 58 PRO B CA 1
ATOM 3018 C C . PRO B 1 58 ? 16.154 30.558 20.239 1.00 27.27 58 PRO B C 1
ATOM 3019 O O . PRO B 1 58 ? 16.659 30.468 19.125 1.00 29.00 58 PRO B O 1
ATOM 3023 N N . GLY B 1 59 ? 16.801 30.354 21.372 1.00 28.33 59 GLY B N 1
ATOM 3024 C CA . GLY B 1 59 ? 18.186 29.947 21.402 1.00 28.87 59 GLY B CA 1
ATOM 3025 C C . GLY B 1 59 ? 19.192 31.051 21.429 1.00 28.74 59 GLY B C 1
ATOM 3026 O O . GLY B 1 59 ? 20.370 30.764 21.543 1.00 29.56 59 GLY B O 1
ATOM 3027 N N . ILE B 1 60 ? 18.740 32.309 21.352 1.00 29.19 60 ILE B N 1
ATOM 3028 C CA . ILE B 1 60 ? 19.610 33.469 21.501 1.00 29.64 60 ILE B CA 1
ATOM 3029 C C . ILE B 1 60 ? 19.125 34.326 22.689 1.00 30.80 60 ILE B C 1
ATOM 3030 O O . ILE B 1 60 ? 18.116 35.011 22.575 1.00 31.09 60 ILE B O 1
ATOM 3035 N N . PRO B 1 61 ? 19.795 34.252 23.852 1.00 31.09 61 PRO B N 1
ATOM 3036 C CA . PRO B 1 61 ? 19.404 35.046 25.013 1.00 31.41 61 PRO B CA 1
ATOM 3037 C C . PRO B 1 61 ? 19.139 36.520 24.768 1.00 32.36 61 PRO B C 1
ATOM 3038 O O . PRO B 1 61 ? 18.179 37.081 25.317 1.00 34.68 61 PRO B O 1
ATOM 3042 N N . MET B 1 62 ? 19.920 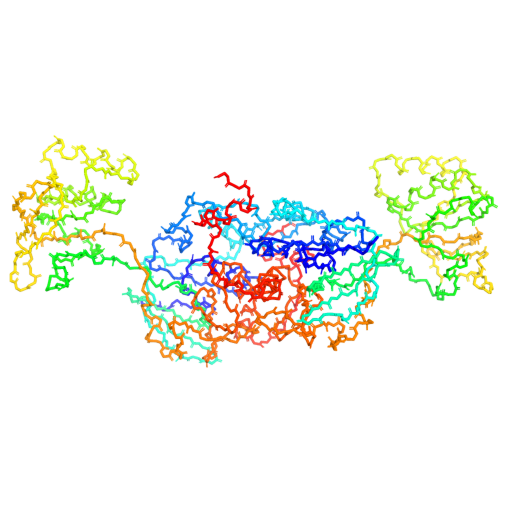37.133 23.913 1.00 35.23 62 MET B N 1
ATOM 3043 C CA . MET B 1 62 ? 19.675 38.521 23.468 1.00 37.72 62 MET B CA 1
ATOM 3044 C C . MET B 1 62 ? 20.413 38.788 22.133 1.00 36.67 62 MET B C 1
ATOM 3045 O O . MET B 1 62 ? 21.604 38.511 22.006 1.00 36.77 62 MET B O 1
ATOM 3050 N N . VAL B 1 63 ? 19.669 39.274 21.139 1.00 34.46 63 VAL B N 1
ATOM 3051 C CA . VAL B 1 63 ? 20.215 39.746 19.881 1.00 34.55 63 VAL B CA 1
ATOM 3052 C C . VAL B 1 63 ? 19.453 41.008 19.424 1.00 34.44 63 VAL B C 1
ATOM 3053 O O . VAL B 1 63 ? 18.289 41.234 19.755 1.00 34.01 63 VAL B O 1
ATOM 3057 N N . THR B 1 64 ? 20.155 41.850 18.728 1.00 33.36 64 THR B N 1
ATOM 3058 C CA . THR B 1 64 ? 19.609 43.090 18.357 1.00 35.30 64 THR B CA 1
ATOM 3059 C C . THR B 1 64 ? 18.935 42.943 17.022 1.00 36.05 64 THR B C 1
ATOM 3060 O O . THR B 1 64 ? 19.188 41.953 16.284 1.00 38.23 64 THR B O 1
ATOM 3064 N N . GLY B 1 65 ? 18.091 43.913 16.682 1.00 36.22 65 GLY B N 1
ATOM 3065 C CA . GLY B 1 65 ? 17.444 43.941 15.369 1.00 33.47 65 GLY B CA 1
ATOM 3066 C C . GLY B 1 65 ? 18.417 43.779 14.230 1.00 33.78 65 GLY B C 1
ATOM 3067 O O . GLY B 1 65 ? 18.185 43.071 13.221 1.00 33.92 65 GLY B O 1
ATOM 3068 N N . HIS B 1 66 ? 19.493 44.490 14.372 1.00 32.99 66 HIS B N 1
ATOM 3069 C CA . HIS B 1 66 ? 20.538 44.483 13.405 1.00 35.31 66 HIS B CA 1
ATOM 3070 C C . HIS B 1 66 ? 21.346 43.203 13.453 1.00 33.73 66 HIS B C 1
ATOM 3071 O O . HIS B 1 66 ? 21.794 42.701 12.393 1.00 31.31 66 HIS B O 1
ATOM 3078 N N . GLY B 1 67 ? 21.558 42.699 14.667 1.00 31.42 67 GLY B N 1
ATOM 3079 C CA . GLY B 1 67 ? 22.347 41.481 14.882 1.00 30.37 67 GLY B CA 1
ATOM 3080 C C . GLY B 1 67 ? 21.651 40.286 14.280 1.00 30.55 67 GLY B C 1
ATOM 3081 O O . GLY B 1 67 ? 22.247 39.427 13.633 1.00 29.66 67 GLY B O 1
ATOM 3082 N N . LEU B 1 68 ? 20.340 40.292 14.417 1.00 32.67 68 LEU B N 1
ATOM 3083 C CA . LEU B 1 68 ? 19.529 39.235 13.860 1.00 33.04 68 LEU B CA 1
ATOM 3084 C C . LEU B 1 68 ? 19.579 39.243 12.362 1.00 32.44 68 LEU B C 1
ATOM 3085 O O . LEU B 1 68 ? 19.780 38.204 11.781 1.00 34.28 68 LEU B O 1
ATOM 3090 N N . THR B 1 69 ? 19.408 40.420 11.769 1.00 31.93 69 THR B N 1
ATOM 3091 C CA . THR B 1 69 ? 19.532 40.641 10.345 1.00 30.55 69 THR B CA 1
ATOM 3092 C C . THR B 1 69 ? 20.887 40.131 9.846 1.00 31.53 69 THR B C 1
ATOM 3093 O O . THR B 1 69 ? 20.950 39.444 8.844 1.00 30.54 69 THR B O 1
ATOM 3097 N N . GLU B 1 70 ? 21.961 40.503 10.535 1.00 33.26 70 GLU B N 1
ATOM 3098 C CA . GLU B 1 70 ? 23.287 40.147 10.128 1.00 35.67 70 GLU B CA 1
ATOM 3099 C C . GLU B 1 70 ? 23.455 38.653 10.246 1.00 36.19 70 GLU B C 1
ATOM 3100 O O . GLU B 1 70 ? 24.030 38.064 9.364 1.00 36.63 70 GLU B O 1
ATOM 3106 N N . ALA B 1 71 ? 22.900 38.035 11.297 1.00 35.61 71 ALA B N 1
ATOM 3107 C CA . ALA B 1 71 ? 23.003 36.584 11.481 1.00 35.24 71 ALA B CA 1
ATOM 3108 C C . ALA B 1 71 ? 22.241 35.809 10.406 1.00 35.24 71 ALA B C 1
ATOM 3109 O O . ALA B 1 71 ? 22.716 34.826 9.881 1.00 36.50 71 ALA B O 1
ATOM 3111 N N . LEU B 1 72 ? 21.035 36.226 10.101 1.00 34.98 72 LEU B N 1
ATOM 3112 C CA . LEU B 1 72 ? 20.271 35.555 9.066 1.00 33.77 72 LEU B CA 1
ATOM 3113 C C . LEU B 1 72 ? 20.985 35.676 7.749 1.00 35.33 72 LEU B C 1
ATOM 3114 O O . LEU B 1 72 ? 20.971 34.710 7.003 1.00 37.79 72 LEU B O 1
ATOM 3119 N N . MET B 1 73 ? 21.620 36.824 7.456 1.00 33.86 73 MET B N 1
ATOM 3120 C CA . MET B 1 73 ? 22.340 36.972 6.212 1.00 35.23 73 MET B CA 1
ATOM 3121 C C . MET B 1 73 ? 23.482 35.977 6.206 1.00 36.48 73 MET B C 1
ATOM 3122 O O . MET B 1 73 ? 23.684 35.354 5.195 1.00 36.14 73 MET B O 1
ATOM 3127 N N . GLU B 1 74 ? 24.228 35.823 7.286 1.00 37.58 74 GLU B N 1
ATOM 3128 C CA . GLU B 1 74 ? 25.210 34.727 7.331 1.00 40.28 74 GLU B CA 1
ATOM 3129 C C . GLU B 1 74 ? 24.561 33.375 6.953 1.00 38.75 74 GLU B C 1
ATOM 3130 O O . GLU B 1 74 ? 25.070 32.648 6.147 1.00 41.39 74 GLU B O 1
ATOM 3136 N N . GLN B 1 75 ? 23.451 33.038 7.569 1.00 37.15 75 GLN B N 1
ATOM 3137 C CA . GLN B 1 75 ? 22.875 31.708 7.480 1.00 35.15 75 GLN B CA 1
ATOM 3138 C C . GLN B 1 75 ? 22.457 31.430 6.091 1.00 34.60 75 GLN B C 1
ATOM 3139 O O . GLN B 1 75 ? 22.519 30.306 5.660 1.00 34.51 75 GLN B O 1
ATOM 3145 N N . ILE B 1 76 ? 22.029 32.448 5.366 1.00 34.88 76 ILE B N 1
ATOM 3146 C CA . ILE B 1 76 ? 21.508 32.232 4.021 1.00 35.69 76 ILE B CA 1
ATOM 3147 C C . ILE B 1 76 ? 22.504 32.433 2.923 1.00 35.82 76 ILE B C 1
ATOM 3148 O O . ILE B 1 76 ? 22.219 32.064 1.820 1.00 35.69 76 ILE B O 1
ATOM 3153 N N . LYS B 1 77 ? 23.642 33.025 3.237 1.00 38.58 77 LYS B N 1
ATOM 3154 C CA . LYS B 1 77 ? 24.781 33.258 2.309 1.00 42.17 77 LYS B CA 1
ATOM 3155 C C . LYS B 1 77 ? 25.165 32.043 1.458 1.00 42.00 77 LYS B C 1
ATOM 3156 O O . LYS B 1 77 ? 25.579 32.219 0.349 1.00 43.50 77 LYS B O 1
ATOM 3162 N N . PRO B 1 78 ? 25.050 30.814 1.975 1.00 42.97 78 PRO B N 1
ATOM 3163 C CA . PRO B 1 78 ? 25.448 29.651 1.117 1.00 43.44 78 PRO B CA 1
ATOM 3164 C C . PRO B 1 78 ? 24.555 29.356 -0.096 1.00 45.24 78 PRO B C 1
ATOM 3165 O O . PRO B 1 78 ? 24.995 28.847 -1.120 1.00 45.53 78 PRO B O 1
ATOM 3169 N N . PHE B 1 79 ? 23.299 29.725 -0.007 1.00 47.46 79 PHE B N 1
ATOM 3170 C CA . PHE B 1 79 ? 22.351 29.656 -1.136 1.00 48.59 79 PHE B CA 1
ATOM 3171 C C . PHE B 1 79 ? 22.682 31.012 -1.650 1.00 49.23 79 PHE B C 1
ATOM 3172 O O . PHE B 1 79 ? 23.225 31.798 -0.895 1.00 57.13 79 PHE B O 1
ATOM 3180 N N A ASN B 1 80 ? 22.427 31.350 -2.897 0.50 48.98 80 ASN B N 1
ATOM 3181 N N B ASN B 1 80 ? 22.511 31.318 -2.911 0.50 48.44 80 ASN B N 1
ATOM 3182 C CA A ASN B 1 80 ? 22.974 32.636 -3.386 0.50 48.88 80 ASN B CA 1
ATOM 3183 C CA B ASN B 1 80 ? 23.022 32.640 -3.321 0.50 47.68 80 ASN B CA 1
ATOM 3184 C C A ASN B 1 80 ? 21.804 33.479 -3.743 0.50 47.95 80 ASN B C 1
ATOM 3185 C C B ASN B 1 80 ? 21.800 33.396 -3.731 0.50 47.02 80 ASN B C 1
ATOM 3186 O O A ASN B 1 80 ? 21.531 33.655 -4.927 0.50 48.39 80 ASN B O 1
ATOM 3187 O O B ASN B 1 80 ? 21.476 33.389 -4.941 0.50 46.17 80 ASN B O 1
ATOM 3196 N N . PRO B 1 81 ? 21.077 33.987 -2.726 1.00 44.15 81 PRO B N 1
ATOM 3197 C CA . PRO B 1 81 ? 19.894 34.765 -3.025 1.00 43.57 81 PRO B CA 1
ATOM 3198 C C . PRO B 1 81 ? 20.256 36.045 -3.763 1.00 42.28 81 PRO B C 1
ATOM 3199 O O . PRO B 1 81 ? 21.300 36.610 -3.508 1.00 40.47 81 PRO B O 1
ATOM 3203 N N . THR B 1 82 ? 19.351 36.488 -4.626 1.00 43.19 82 THR B N 1
ATOM 3204 C CA . THR B 1 82 ? 19.502 37.735 -5.339 1.00 42.55 82 THR B CA 1
ATOM 3205 C C . THR B 1 82 ? 18.510 38.714 -4.800 1.00 40.96 82 THR B C 1
ATOM 3206 O O . THR B 1 82 ? 17.298 38.461 -4.799 1.00 41.42 82 THR B O 1
ATOM 3210 N N . PHE B 1 83 ? 19.028 39.837 -4.314 1.00 39.84 83 PHE B N 1
ATOM 3211 C CA . PHE B 1 83 ? 18.189 40.932 -3.735 1.00 38.36 83 PHE B CA 1
ATOM 3212 C C . PHE B 1 83 ? 17.996 42.073 -4.720 1.00 37.71 83 PHE B C 1
ATOM 3213 O O . PHE B 1 83 ? 18.920 42.431 -5.406 1.00 36.20 83 PHE B O 1
ATOM 3221 N N . HIS B 1 84 ? 16.787 42.633 -4.764 1.00 39.28 84 HIS B N 1
ATOM 3222 C CA . HIS B 1 84 ? 16.491 43.861 -5.483 1.00 38.18 84 HIS B CA 1
ATOM 3223 C C . HIS B 1 84 ? 15.910 44.849 -4.554 1.00 39.06 84 HIS B C 1
ATOM 3224 O O . HIS B 1 84 ? 14.710 44.856 -4.294 1.00 42.73 84 HIS B O 1
ATOM 3231 N N . LEU B 1 85 ? 16.764 45.679 -3.976 1.00 40.52 85 LEU B N 1
ATOM 3232 C CA . LEU B 1 85 ? 16.316 46.663 -2.961 1.00 39.28 85 LEU B CA 1
ATOM 3233 C C . LEU B 1 85 ? 15.772 47.949 -3.614 1.00 41.11 85 LEU B C 1
ATOM 3234 O O . LEU B 1 85 ? 15.894 48.139 -4.831 1.00 41.05 85 LEU B O 1
ATOM 3239 N N . SER B 1 86 ? 15.159 48.800 -2.786 1.00 42.83 86 SER B N 1
ATOM 3240 C CA . SER B 1 86 ? 14.586 50.069 -3.191 1.00 43.25 86 SER B CA 1
ATOM 3241 C C . SER B 1 86 ? 13.666 49.838 -4.377 1.00 44.99 86 SER B C 1
ATOM 3242 O O . SER B 1 86 ? 13.669 50.627 -5.303 1.00 45.05 86 SER B O 1
ATOM 3245 N N . GLU B 1 87 ? 12.977 48.702 -4.392 1.00 44.01 87 GLU B N 1
ATOM 3246 C CA . GLU B 1 87 ? 12.099 48.340 -5.484 1.00 44.95 87 GLU B CA 1
ATOM 3247 C C . GLU B 1 87 ? 10.845 47.731 -4.930 1.00 45.80 87 GLU B C 1
ATOM 3248 O O . GLU B 1 87 ? 10.866 46.976 -3.944 1.00 44.03 87 GLU B O 1
ATOM 3254 N N . MET B 1 88 ? 9.738 48.012 -5.603 1.00 47.47 88 MET B N 1
ATOM 3255 C CA . MET B 1 88 ? 8.414 47.658 -5.111 1.00 46.76 88 MET B CA 1
ATOM 3256 C C . MET B 1 88 ? 7.791 46.657 -6.088 1.00 47.95 88 MET B C 1
ATOM 3257 O O . MET B 1 88 ? 7.808 46.853 -7.306 1.00 48.68 88 MET B O 1
ATOM 3262 N N . VAL B 1 89 ? 7.223 45.602 -5.532 1.00 45.81 89 VAL B N 1
ATOM 3263 C CA . VAL B 1 89 ? 6.465 44.629 -6.282 1.00 44.79 89 VAL B CA 1
ATOM 3264 C C . VAL B 1 89 ? 5.047 45.204 -6.421 1.00 46.23 89 VAL B C 1
ATOM 3265 O O . VAL B 1 89 ? 4.391 45.522 -5.427 1.00 44.35 89 VAL B O 1
ATOM 3269 N N . GLU B 1 90 ? 4.581 45.336 -7.663 1.00 52.52 90 GLU B N 1
ATOM 3270 C CA . GLU B 1 90 ? 3.297 45.981 -7.935 1.00 55.40 90 GLU B CA 1
ATOM 3271 C C . GLU B 1 90 ? 2.198 45.022 -8.426 1.00 49.44 90 GLU B C 1
ATOM 3272 O O . GLU B 1 90 ? 1.073 45.098 -7.974 1.00 46.36 90 GLU B O 1
ATOM 3278 N N . ASN B 1 91 ? 2.494 44.190 -9.397 1.00 49.96 91 ASN B N 1
ATOM 3279 C CA . ASN B 1 91 ? 1.417 43.303 -9.973 1.00 55.51 91 ASN B CA 1
ATOM 3280 C C . ASN B 1 91 ? 1.888 41.899 -10.025 1.00 50.93 91 ASN B C 1
ATOM 3281 O O . ASN B 1 91 ? 3.104 41.652 -10.147 1.00 48.14 91 ASN B O 1
ATOM 3286 N N . VAL B 1 92 ? 0.941 40.998 -9.832 1.00 54.17 92 VAL B N 1
ATOM 3287 C CA . VAL B 1 92 ? 1.194 39.581 -9.998 1.00 56.06 92 VAL B CA 1
ATOM 3288 C C . VAL B 1 92 ? 0.113 39.069 -10.906 1.00 56.04 92 VAL B C 1
ATOM 3289 O O . VAL B 1 92 ? -1.026 39.396 -10.692 1.00 52.47 92 VAL B O 1
ATOM 3293 N N . GLU B 1 93 ? 0.495 38.189 -11.826 1.00 59.30 93 GLU B N 1
ATOM 3294 C CA . GLU B 1 93 ? -0.402 37.576 -12.800 1.00 60.42 93 GLU B CA 1
ATOM 3295 C C . GLU B 1 93 ? -0.072 36.105 -12.880 1.00 59.09 93 GLU B C 1
ATOM 3296 O O . GLU B 1 93 ? 1.095 35.747 -13.025 1.00 57.83 93 GLU B O 1
ATOM 3302 N N . LYS B 1 94 ? -1.076 35.249 -12.708 1.00 61.74 94 LYS B N 1
ATOM 3303 C CA . LYS B 1 94 ? -0.907 33.798 -12.832 1.00 64.83 94 LYS B CA 1
ATOM 3304 C C . LYS B 1 94 ? -0.742 33.463 -14.325 1.00 62.95 94 LYS B C 1
ATOM 3305 O O . LYS B 1 94 ? -1.523 33.915 -15.157 1.00 62.08 94 LYS B O 1
ATOM 3311 N N . ILE B 1 95 ? 0.325 32.743 -14.648 1.00 60.40 95 ILE B N 1
ATOM 3312 C CA . ILE B 1 95 ? 0.634 32.326 -16.015 1.00 57.96 95 ILE B CA 1
ATOM 3313 C C . ILE B 1 95 ? 1.046 30.866 -16.190 1.00 58.72 95 ILE B C 1
ATOM 3314 O O . ILE B 1 95 ? 1.207 30.451 -17.307 1.00 58.55 95 ILE B O 1
ATOM 3319 N N . GLY B 1 96 ? 1.284 30.122 -15.108 1.00 60.21 96 GLY B N 1
ATOM 3320 C CA . GLY B 1 96 ? 1.491 28.679 -15.150 1.00 59.57 96 GLY B CA 1
ATOM 3321 C C . GLY B 1 96 ? 0.565 28.006 -14.130 1.00 61.26 96 GLY B C 1
ATOM 3322 O O . GLY B 1 96 ? -0.404 28.612 -13.621 1.00 63.24 96 GLY B O 1
ATOM 3323 N N . ASP B 1 97 ? 0.850 26.737 -13.855 1.00 65.75 97 ASP B N 1
ATOM 3324 C CA . ASP B 1 97 ? 0.052 25.892 -12.919 1.00 69.37 97 ASP B CA 1
ATOM 3325 C C . ASP B 1 97 ? 0.934 25.151 -11.925 1.00 61.68 97 ASP B C 1
ATOM 3326 O O . ASP B 1 97 ? 0.999 23.954 -11.963 1.00 54.83 97 ASP B O 1
ATOM 3331 N N . PRO B 1 98 ? 1.623 25.864 -11.040 1.00 57.90 98 PRO B N 1
ATOM 3332 C CA . PRO B 1 98 ? 1.535 27.324 -10.895 1.00 53.22 98 PRO B CA 1
ATOM 3333 C C . PRO B 1 98 ? 2.642 28.011 -11.636 1.00 48.99 98 PRO B C 1
ATOM 3334 O O . PRO B 1 98 ? 3.577 27.384 -12.051 1.00 46.93 98 PRO B O 1
ATOM 3338 N N . GLY B 1 99 ? 2.553 29.323 -11.725 1.00 47.02 99 GLY B N 1
ATOM 3339 C CA . GLY B 1 99 ? 3.618 30.163 -12.297 1.00 46.60 99 GLY B CA 1
ATOM 3340 C C . GLY B 1 99 ? 3.121 31.594 -12.295 1.00 45.91 99 GLY B C 1
ATOM 3341 O O . GLY B 1 99 ? 1.934 31.837 -12.425 1.00 46.90 99 GLY B O 1
ATOM 3342 N N . PHE B 1 100 ? 4.000 32.560 -12.108 1.00 47.38 100 PHE B N 1
ATOM 3343 C CA . PHE B 1 100 ? 3.564 33.945 -11.920 1.00 45.93 100 PHE B CA 1
ATOM 3344 C C . PHE B 1 100 ? 4.505 34.898 -12.586 1.00 50.21 100 PHE B C 1
ATOM 3345 O O . PHE B 1 100 ? 5.724 34.639 -12.628 1.00 49.57 100 PHE B O 1
ATOM 3353 N N . ARG B 1 101 ? 3.904 35.964 -13.147 1.00 51.27 101 ARG B N 1
ATOM 3354 C CA . ARG B 1 101 ? 4.606 37.058 -13.747 1.00 50.79 101 ARG B CA 1
ATOM 3355 C C . ARG B 1 101 ? 4.339 38.203 -12.816 1.00 49.50 101 ARG B C 1
ATOM 3356 O O . ARG B 1 101 ? 3.178 38.461 -12.432 1.00 47.14 101 ARG B O 1
ATOM 3364 N N . VAL B 1 102 ? 5.432 38.843 -12.411 1.00 49.43 102 VAL B N 1
ATOM 3365 C CA . VAL B 1 102 ? 5.479 39.734 -11.261 1.00 48.70 102 VAL B CA 1
ATOM 3366 C C . VAL B 1 102 ? 6.300 40.886 -11.740 1.00 50.47 102 VAL B C 1
ATOM 3367 O O . VAL B 1 102 ? 7.430 40.656 -12.175 1.00 57.48 102 VAL B O 1
ATOM 3371 N N . THR B 1 103 ? 5.769 42.090 -11.647 1.00 49.03 103 THR B N 1
ATOM 3372 C CA . THR B 1 103 ? 6.386 43.256 -12.244 1.00 50.31 103 THR B CA 1
ATOM 3373 C C . THR B 1 103 ? 6.611 44.280 -11.127 1.00 47.52 103 THR B C 1
ATOM 3374 O O . THR B 1 103 ? 5.741 44.449 -10.272 1.00 44.10 103 THR B O 1
ATOM 3378 N N . THR B 1 104 ? 7.796 44.891 -11.104 1.00 46.43 104 THR B N 1
ATOM 3379 C CA . THR B 1 104 ? 8.142 45.901 -10.111 1.00 48.58 104 THR B CA 1
ATOM 3380 C C . THR B 1 104 ? 7.827 47.308 -10.596 1.00 48.26 104 THR B C 1
ATOM 3381 O O . THR B 1 104 ? 7.577 47.520 -11.762 1.00 48.91 104 THR B O 1
ATOM 3385 N N . ASN B 1 105 ? 7.845 48.262 -9.673 1.00 49.99 105 ASN B N 1
ATOM 3386 C CA . ASN B 1 105 ? 7.510 49.670 -9.969 1.00 53.28 105 ASN B CA 1
ATOM 3387 C C . ASN B 1 105 ? 8.460 50.336 -10.981 1.00 56.88 105 ASN B C 1
ATOM 3388 O O . ASN B 1 105 ? 8.133 51.380 -11.553 1.00 62.24 105 ASN B O 1
ATOM 3393 N N . ALA B 1 106 ? 9.646 49.767 -11.136 1.00 56.07 106 ALA B N 1
ATOM 3394 C CA . ALA B 1 106 ? 10.606 50.234 -12.106 1.00 54.61 106 ALA B CA 1
ATOM 3395 C C . ALA B 1 106 ? 10.504 49.418 -13.386 1.00 55.35 106 ALA B C 1
ATOM 3396 O O . ALA B 1 106 ? 11.494 49.227 -14.071 1.00 56.66 106 ALA B O 1
ATOM 3398 N N . GLY B 1 107 ? 9.334 48.833 -13.667 1.00 58.47 107 GLY B N 1
ATOM 3399 C CA . GLY B 1 107 ? 9.175 47.914 -14.814 1.00 55.54 107 GLY B CA 1
ATOM 3400 C C . GLY B 1 107 ? 10.008 46.632 -14.907 1.00 56.00 107 GLY B C 1
ATOM 3401 O O . GLY B 1 107 ? 10.057 46.029 -15.979 1.00 58.86 107 GLY B O 1
ATOM 3402 N N . LYS B 1 108 ? 10.697 46.220 -13.848 1.00 53.96 108 LYS B N 1
ATOM 3403 C CA . LYS B 1 108 ? 11.399 44.917 -13.855 1.00 53.66 108 LYS B CA 1
ATOM 3404 C C . LYS B 1 108 ? 10.383 43.809 -13.826 1.00 51.43 108 LYS B C 1
ATOM 3405 O O . LYS B 1 108 ? 9.356 43.958 -13.187 1.00 52.35 108 LYS B O 1
ATOM 3411 N N . VAL B 1 109 ? 10.655 42.691 -14.496 1.00 52.26 109 VAL B N 1
ATOM 3412 C CA . VAL B 1 109 ? 9.690 41.594 -14.586 1.00 49.90 109 VAL B CA 1
ATOM 3413 C C . VAL B 1 109 ? 10.302 40.260 -14.159 1.00 49.61 109 VAL B C 1
ATOM 3414 O O . VAL B 1 109 ? 11.368 39.881 -14.618 1.00 51.49 109 VAL B O 1
ATOM 3418 N N . PHE B 1 110 ? 9.584 39.510 -13.332 1.00 47.73 110 PHE B N 1
ATOM 3419 C CA . PHE B 1 110 ? 10.038 38.205 -12.919 1.00 46.15 110 PHE B CA 1
ATOM 3420 C C . PHE B 1 110 ? 9.024 37.184 -13.388 1.00 47.14 110 PHE B C 1
ATOM 3421 O O . PHE B 1 110 ? 7.834 37.465 -13.451 1.00 42.99 110 PHE B O 1
ATOM 3429 N N . GLU B 1 111 ? 9.514 35.993 -13.690 1.00 48.84 111 GLU B N 1
ATOM 3430 C CA . GLU B 1 111 ? 8.660 34.845 -13.876 1.00 50.99 111 GLU B CA 1
ATOM 3431 C C . GLU B 1 111 ? 9.195 33.841 -12.893 1.00 48.96 111 GLU B C 1
ATOM 3432 O O . GLU B 1 111 ? 10.391 33.525 -12.864 1.00 46.11 111 GLU B O 1
ATOM 3438 N N . CYS B 1 112 ? 8.294 33.357 -12.061 1.00 50.54 112 CYS B N 1
ATOM 3439 C CA . CYS B 1 112 ? 8.650 32.379 -11.041 1.00 50.38 112 CYS B CA 1
ATOM 3440 C C . CYS B 1 112 ? 7.595 31.278 -11.028 1.00 49.00 112 CYS B C 1
ATOM 3441 O O . CYS B 1 112 ? 6.497 31.487 -11.528 1.00 51.26 112 CYS B O 1
ATOM 3444 N N . THR B 1 113 ? 7.951 30.118 -10.491 1.00 47.58 113 THR B N 1
ATOM 3445 C CA . THR B 1 113 ? 7.032 28.995 -10.330 1.00 46.28 113 THR B CA 1
ATOM 3446 C C . THR B 1 113 ? 6.154 29.294 -9.113 1.00 45.03 113 THR B C 1
ATOM 3447 O O . THR B 1 113 ? 4.923 29.094 -9.127 1.00 43.13 113 THR B O 1
ATOM 3451 N N . VAL B 1 114 ? 6.809 29.791 -8.062 1.00 44.74 114 VAL B N 1
ATOM 3452 C CA . VAL B 1 114 ? 6.173 29.999 -6.748 1.00 44.05 114 VAL B CA 1
ATOM 3453 C C . VAL B 1 114 ? 6.421 31.404 -6.283 1.00 40.15 114 VAL B C 1
ATOM 3454 O O . VAL B 1 114 ? 7.535 31.924 -6.439 1.00 41.60 114 VAL B O 1
ATOM 3458 N N . LEU B 1 115 ? 5.358 32.012 -5.771 1.00 38.31 115 LEU B N 1
ATOM 3459 C CA . LEU B 1 115 ? 5.428 33.329 -5.132 1.00 37.59 115 LEU B CA 1
ATOM 3460 C C . LEU B 1 115 ? 5.277 33.187 -3.613 1.00 37.93 115 LEU B C 1
ATOM 3461 O O . LEU B 1 115 ? 4.387 32.469 -3.143 1.00 36.11 115 LEU B O 1
ATOM 3466 N N . VAL B 1 116 ? 6.160 33.851 -2.855 1.00 36.71 116 VAL B N 1
ATOM 3467 C CA . VAL B 1 116 ? 6.093 33.841 -1.387 1.00 32.83 116 VAL B CA 1
ATOM 3468 C C . VAL B 1 116 ? 5.925 35.279 -0.946 1.00 32.12 116 VAL B C 1
ATOM 3469 O O . VAL B 1 116 ? 6.879 36.082 -1.083 1.00 29.97 116 VAL B O 1
ATOM 3473 N N . VAL B 1 117 ? 4.738 35.579 -0.396 1.00 31.22 117 VAL B N 1
ATOM 3474 C CA . VAL B 1 117 ? 4.462 36.894 0.125 1.00 31.20 117 VAL B CA 1
ATOM 3475 C C . VAL B 1 117 ? 4.977 36.974 1.562 1.00 31.58 117 VAL B C 1
ATOM 3476 O O . VAL B 1 117 ? 4.397 36.376 2.451 1.00 31.56 117 VAL B O 1
ATOM 3480 N N . ALA B 1 118 ? 6.091 37.683 1.767 1.00 31.22 118 ALA B N 1
ATOM 3481 C CA . ALA B 1 118 ? 6.598 37.954 3.097 1.00 31.84 118 ALA B CA 1
ATOM 3482 C C . ALA B 1 118 ? 6.572 39.453 3.425 1.00 31.67 118 ALA B C 1
ATOM 3483 O O . ALA B 1 118 ? 7.536 40.000 3.982 1.00 30.02 118 ALA B O 1
ATOM 3485 N N . ALA B 1 119 ? 5.443 40.065 3.097 1.00 33.26 119 ALA B N 1
ATOM 3486 C CA . ALA B 1 119 ? 5.294 41.520 3.068 1.00 34.32 119 ALA B CA 1
ATOM 3487 C C . ALA B 1 119 ? 5.159 42.140 4.432 1.00 35.11 119 ALA B C 1
ATOM 3488 O O . ALA B 1 119 ? 5.219 43.393 4.578 1.00 35.77 119 ALA B O 1
ATOM 3490 N N . GLY B 1 120 ? 4.976 41.306 5.449 1.00 34.03 120 GLY B N 1
ATOM 3491 C CA . GLY B 1 120 ? 5.007 41.761 6.799 1.00 33.85 120 GLY B CA 1
ATOM 3492 C C . GLY B 1 120 ? 3.893 42.683 7.191 1.00 34.75 120 GLY B C 1
ATOM 3493 O O . GLY B 1 120 ? 2.718 42.371 7.043 1.00 32.73 120 GLY B O 1
ATOM 3494 N N . GLY B 1 121 ? 4.298 43.835 7.740 1.00 37.44 121 GLY B N 1
ATOM 3495 C CA . GLY B 1 121 ? 3.360 44.909 8.104 1.00 37.73 121 GLY B CA 1
ATOM 3496 C C . GLY B 1 121 ? 2.862 45.655 6.892 1.00 39.87 121 GLY B C 1
ATOM 3497 O O . GLY B 1 121 ? 1.958 46.473 7.021 1.00 43.65 121 GLY B O 1
ATOM 3498 N N . GLY B 1 122 ? 3.451 45.376 5.730 1.00 38.29 122 GLY B N 1
ATOM 3499 C CA . GLY B 1 122 ? 3.158 46.090 4.513 1.00 38.70 1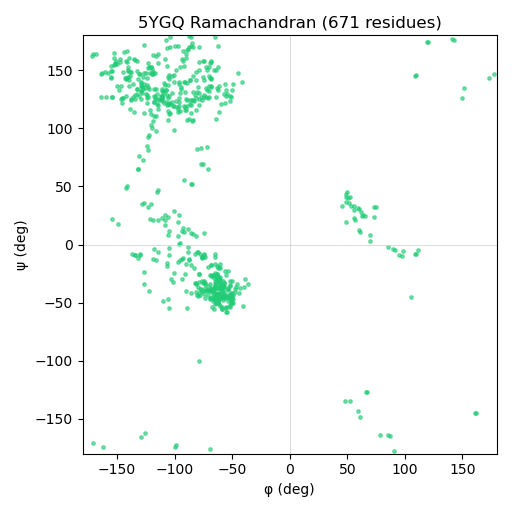22 GLY B CA 1
ATOM 3500 C C . GLY B 1 122 ? 4.405 46.783 3.922 1.00 37.63 122 GLY B C 1
ATOM 3501 O O . GLY B 1 122 ? 5.497 46.698 4.460 1.00 36.79 122 GLY B O 1
ATOM 3502 N N . SER B 1 123 ? 4.232 47.364 2.747 1.00 37.61 123 SER B N 1
ATOM 3503 C CA . SER B 1 123 ? 5.184 48.277 2.123 1.00 38.09 123 SER B CA 1
ATOM 3504 C C . SER B 1 123 ? 5.626 49.435 3.029 1.00 37.36 123 SER B C 1
ATOM 3505 O O . SER B 1 123 ? 4.778 50.111 3.568 1.00 40.35 123 SER B O 1
ATOM 3508 N N . PHE B 1 124 ? 6.922 49.583 3.245 1.00 36.73 124 PHE B N 1
ATOM 3509 C CA . PHE B 1 124 ? 7.450 50.714 3.909 1.00 39.79 124 PHE B CA 1
ATOM 3510 C C . PHE B 1 124 ? 7.399 51.887 2.926 1.00 44.09 124 PHE B C 1
ATOM 3511 O O . PHE B 1 124 ? 7.943 51.778 1.802 1.00 44.79 124 PHE B O 1
ATOM 3519 N N . LEU B 1 125 ? 6.786 52.993 3.358 1.00 43.06 125 LEU B N 1
ATOM 3520 C CA . LEU B 1 125 ? 6.640 54.183 2.544 1.00 43.40 125 LEU B CA 1
ATOM 3521 C C . LEU B 1 125 ? 6.841 55.400 3.442 1.00 42.49 125 LEU B C 1
ATOM 3522 O O . LEU B 1 125 ? 6.581 55.320 4.633 1.00 37.30 125 LEU B O 1
ATOM 3527 N N . PRO B 1 126 ? 7.218 56.551 2.861 1.00 43.24 126 PRO B N 1
ATOM 3528 C CA . PRO B 1 126 ? 7.375 57.799 3.610 1.00 41.90 126 PRO B CA 1
ATOM 3529 C C . PRO B 1 126 ? 6.169 58.101 4.442 1.00 41.82 126 PRO B C 1
ATOM 3530 O O . PRO B 1 126 ? 5.087 58.009 3.922 1.00 42.63 126 PRO B O 1
ATOM 3534 N N . LYS B 1 127 ? 6.354 58.337 5.743 1.00 44.27 127 LYS B N 1
ATOM 3535 C CA . LYS B 1 127 ? 5.234 58.651 6.646 1.00 49.74 127 LYS B CA 1
ATOM 3536 C C . LYS B 1 127 ? 4.727 60.070 6.361 1.00 51.60 127 LYS B C 1
ATOM 3537 O O . LYS B 1 127 ? 5.519 61.006 6.251 1.00 45.77 127 LYS B O 1
ATOM 3543 N N . ARG B 1 128 ? 3.408 60.167 6.294 1.00 52.79 128 ARG B N 1
ATOM 3544 C CA . ARG B 1 128 ? 2.696 61.401 6.212 1.00 54.28 128 ARG B CA 1
ATOM 3545 C C . ARG B 1 128 ? 2.803 62.130 7.561 1.00 51.23 128 ARG B C 1
ATOM 3546 O O . ARG B 1 128 ? 2.442 61.586 8.562 1.00 49.10 128 ARG B O 1
ATOM 3554 N N . PRO B 1 129 ? 3.242 63.385 7.575 1.00 50.41 129 PRO B N 1
ATOM 3555 C CA . PRO B 1 129 ? 3.268 64.105 8.846 1.00 51.17 129 PRO B CA 1
ATOM 3556 C C . PRO B 1 129 ? 1.840 64.393 9.283 1.00 51.04 129 PRO B C 1
ATOM 3557 O O . PRO B 1 129 ? 0.981 64.415 8.393 1.00 54.28 129 PRO B O 1
ATOM 3561 N N . PRO B 1 130 ? 1.565 64.534 10.602 1.00 49.25 130 PRO B N 1
ATOM 3562 C CA . PRO B 1 130 ? 0.173 64.667 11.117 1.00 52.13 130 PRO B CA 1
ATOM 3563 C C . PRO B 1 130 ? -0.443 66.112 11.107 1.00 55.39 130 PRO B C 1
ATOM 3564 O O . PRO B 1 130 ? -0.999 66.596 12.107 1.00 54.86 130 PRO B O 1
ATOM 3568 N N . VAL B 1 131 ? -0.378 66.757 9.960 1.00 54.83 131 VAL B N 1
ATOM 3569 C CA . VAL B 1 131 ? -0.695 68.137 9.832 1.00 58.19 131 VAL B CA 1
ATOM 3570 C C . VAL B 1 131 ? -1.943 68.185 8.941 1.00 64.57 131 VAL B C 1
ATOM 3571 O O . VAL B 1 131 ? -1.910 67.760 7.782 1.00 62.17 131 VAL B O 1
ATOM 3575 N N . PRO B 1 132 ? -3.080 68.668 9.480 1.00 73.51 132 PRO B N 1
ATOM 3576 C CA . PRO B 1 132 ? -4.349 68.584 8.712 1.00 76.22 132 PRO B CA 1
ATOM 3577 C C . PRO B 1 132 ? -4.235 69.002 7.228 1.00 78.69 132 PRO B C 1
ATOM 3578 O O . PRO B 1 132 ? -3.440 69.880 6.888 1.00 75.44 132 PRO B O 1
ATOM 3582 N N . GLY B 1 133 ? -5.036 68.374 6.368 1.00 85.31 133 GLY B N 1
ATOM 3583 C CA . GLY B 1 133 ? -5.208 68.820 4.975 1.00 84.69 133 GLY B CA 1
ATOM 3584 C C . GLY B 1 133 ? -4.006 68.521 4.116 1.00 86.93 133 GLY B C 1
ATOM 3585 O O . GLY B 1 133 ? -3.812 69.174 3.073 1.00 87.71 133 GLY B O 1
ATOM 3586 N N . VAL B 1 134 ? -3.220 67.522 4.538 1.00 86.24 134 VAL B N 1
ATOM 3587 C CA . VAL B 1 134 ? -1.887 67.272 3.919 1.00 84.80 134 VAL B CA 1
ATOM 3588 C C . VAL B 1 134 ? -1.919 66.766 2.496 1.00 81.85 134 VAL B C 1
ATOM 3589 O O . VAL B 1 134 ? -1.007 67.123 1.700 1.00 66.91 134 VAL B O 1
ATOM 3593 N N . GLU B 1 135 ? -2.906 65.876 2.249 1.00 82.21 135 GLU B N 1
ATOM 3594 C CA . GLU B 1 135 ? -3.116 65.195 0.935 1.00 82.00 135 GLU B CA 1
ATOM 3595 C C . GLU B 1 135 ? -2.881 66.204 -0.196 1.00 77.67 135 GLU B C 1
ATOM 3596 O O . GLU B 1 135 ? -2.055 65.952 -1.071 1.00 73.41 135 GLU B O 1
ATOM 3602 N N . ALA B 1 136 ? -3.561 67.353 -0.123 1.00 70.81 136 ALA B N 1
ATOM 3603 C CA . ALA B 1 136 ? -3.677 68.288 -1.236 1.00 70.13 136 ALA B CA 1
ATOM 3604 C C . ALA B 1 136 ? -2.356 68.707 -1.937 1.00 69.26 136 ALA B C 1
ATOM 3605 O O . ALA B 1 136 ? -2.302 68.827 -3.187 1.00 71.10 136 ALA B O 1
ATOM 3607 N N . TYR B 1 137 ? -1.300 68.956 -1.162 1.00 66.35 137 TYR B N 1
ATOM 3608 C CA . TYR B 1 137 ? -0.046 69.546 -1.728 1.00 66.04 137 TYR B CA 1
ATOM 3609 C C . TYR B 1 137 ? 0.889 68.489 -2.231 1.00 61.86 137 TYR B C 1
ATOM 3610 O O . TYR B 1 137 ? 1.911 68.828 -2.816 1.00 58.87 137 TYR B O 1
ATOM 3619 N N . GLU B 1 138 ? 0.487 67.220 -2.055 1.00 64.19 138 GLU B N 1
ATOM 3620 C CA . GLU B 1 138 ? 1.296 66.043 -2.342 1.00 63.25 138 GLU B CA 1
ATOM 3621 C C . GLU B 1 138 ? 1.296 65.874 -3.876 1.00 64.00 138 GLU B C 1
ATOM 3622 O O . GLU B 1 138 ? 0.222 65.860 -4.559 1.00 62.16 138 GLU B O 1
ATOM 3628 N N . GLY B 1 139 ? 2.528 65.839 -4.392 1.00 64.44 139 GLY B N 1
ATOM 3629 C CA . GLY B 1 139 ? 2.818 65.798 -5.811 1.00 67.85 139 GLY B CA 1
ATOM 3630 C C . GLY B 1 139 ? 3.319 67.138 -6.327 1.00 70.06 139 GLY B C 1
ATOM 3631 O O . GLY B 1 139 ? 4.326 67.204 -7.048 1.00 65.32 139 GLY B O 1
ATOM 3632 N N . THR B 1 140 ? 2.651 68.217 -5.918 1.00 72.70 140 THR B N 1
ATOM 3633 C CA . THR B 1 140 ? 2.877 69.540 -6.511 1.00 68.92 140 THR B CA 1
ATOM 3634 C C . THR B 1 140 ? 3.981 70.214 -5.725 1.00 65.86 140 THR B C 1
ATOM 3635 O O . THR B 1 140 ? 4.977 70.642 -6.280 1.00 67.33 140 THR B O 1
ATOM 3639 N N . SER B 1 141 ? 3.785 70.303 -4.427 1.00 65.73 141 SER B N 1
ATOM 3640 C CA . SER B 1 141 ? 4.705 71.065 -3.548 1.00 69.47 141 SER B CA 1
ATOM 3641 C C . SER B 1 141 ? 5.089 70.410 -2.185 1.00 67.04 141 SER B C 1
ATOM 3642 O O . S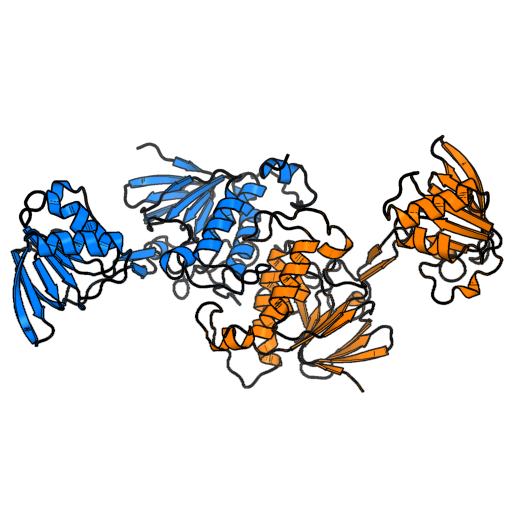ER B 1 141 ? 5.909 70.987 -1.474 1.00 67.68 141 SER B O 1
ATOM 3645 N N . VAL B 1 142 ? 4.454 69.293 -1.804 1.00 64.57 142 VAL B N 1
ATOM 3646 C CA . VAL B 1 142 ? 4.933 68.423 -0.721 1.00 62.62 142 VAL B CA 1
ATOM 3647 C C . VAL B 1 142 ? 5.572 67.189 -1.384 1.00 62.24 142 VAL B C 1
ATOM 3648 O O . VAL B 1 142 ? 4.941 66.497 -2.201 1.00 56.83 142 VAL B O 1
ATOM 3652 N N . HIS B 1 143 ? 6.849 66.975 -1.087 1.00 62.05 143 HIS B N 1
ATOM 3653 C CA . HIS B 1 143 ? 7.619 65.936 -1.735 1.00 67.05 143 HIS B CA 1
ATOM 3654 C C . HIS B 1 143 ? 8.246 65.076 -0.648 1.00 63.70 143 HIS B C 1
ATOM 3655 O O . HIS B 1 143 ? 8.629 65.573 0.418 1.00 61.85 143 HIS B O 1
ATOM 3662 N N . TYR B 1 144 ? 8.222 63.767 -0.880 1.00 60.69 144 TYR B N 1
ATOM 3663 C CA . TYR B 1 144 ? 8.779 62.817 0.057 1.00 55.53 144 TYR B CA 1
ATOM 3664 C C . TYR B 1 144 ? 10.097 62.288 -0.448 1.00 59.40 144 TYR B C 1
ATOM 3665 O O . TYR B 1 144 ? 10.777 61.519 0.266 1.00 63.43 144 TYR B O 1
ATOM 3674 N N . ALA B 1 145 ? 10.464 62.727 -1.667 1.00 63.98 145 ALA B N 1
ATOM 3675 C CA . ALA B 1 145 ? 11.816 62.535 -2.256 1.00 66.80 145 ALA B CA 1
ATOM 3676 C C . ALA B 1 145 ? 12.304 63.687 -3.205 1.00 66.63 145 ALA B C 1
ATOM 3677 O O . ALA B 1 145 ? 11.500 64.485 -3.768 1.00 65.93 145 ALA B O 1
ATOM 3679 N N . VAL B 1 146 ? 13.639 63.742 -3.318 1.00 69.95 146 VAL B N 1
ATOM 3680 C CA . VAL B 1 146 ? 14.426 64.640 -4.168 1.00 72.50 146 VAL B CA 1
ATOM 3681 C C . VAL B 1 146 ? 15.102 63.658 -5.128 1.00 79.67 146 VAL B C 1
ATOM 3682 O O . VAL B 1 146 ? 15.925 62.826 -4.710 1.00 81.30 146 VAL B O 1
ATOM 3686 N N . ARG B 1 147 ? 14.687 63.698 -6.393 1.00 89.44 147 ARG B N 1
ATOM 3687 C CA . ARG B 1 147 ? 15.339 62.945 -7.469 1.00 98.15 147 ARG B CA 1
ATOM 3688 C C . ARG B 1 147 ? 16.161 63.920 -8.320 1.00 93.21 147 ARG B C 1
ATOM 3689 O O . ARG B 1 147 ? 17.369 63.746 -8.477 1.00 90.26 147 ARG B O 1
ATOM 3697 N N . LYS B 1 148 ? 15.510 64.965 -8.824 1.00 93.21 148 LYS B N 1
ATOM 3698 C CA . LYS B 1 148 ? 16.212 66.091 -9.482 1.00 94.45 148 LYS B CA 1
ATOM 3699 C C . LYS B 1 148 ? 16.349 67.309 -8.514 1.00 84.21 148 LYS B C 1
ATOM 3700 O O . LYS B 1 148 ? 15.403 68.059 -8.351 1.00 84.24 148 LYS B O 1
ATOM 3706 N N . MET B 1 149 ? 17.512 67.489 -7.869 1.00 78.60 149 MET B N 1
ATOM 3707 C CA . MET B 1 149 ? 17.726 68.637 -6.946 1.00 76.05 149 MET B CA 1
ATOM 3708 C C . MET B 1 149 ? 17.777 70.008 -7.628 1.00 75.43 149 MET B C 1
ATOM 3709 O O . MET B 1 149 ? 17.560 71.020 -6.988 1.00 77.65 149 MET B O 1
ATOM 3714 N N . GLU B 1 150 ? 17.992 70.038 -8.939 1.00 81.55 150 GLU B N 1
ATOM 3715 C CA . GLU B 1 150 ? 17.912 71.268 -9.742 1.00 83.44 150 GLU B CA 1
ATOM 3716 C C . GLU B 1 150 ? 16.494 71.897 -9.714 1.00 79.87 150 GLU B C 1
ATOM 3717 O O . GLU B 1 150 ? 16.373 73.122 -9.799 1.00 80.67 150 GLU B O 1
ATOM 3723 N N . ASP B 1 151 ? 15.451 71.070 -9.544 1.00 77.26 151 ASP B N 1
ATOM 3724 C CA . ASP B 1 151 ? 14.047 71.515 -9.358 1.00 75.90 151 ASP B CA 1
ATOM 3725 C C . ASP B 1 151 ? 13.851 72.608 -8.267 1.00 74.47 151 ASP B C 1
ATOM 3726 O O . ASP B 1 151 ? 12.928 73.424 -8.367 1.00 71.85 151 ASP B O 1
ATOM 3731 N N . PHE B 1 152 ? 14.702 72.582 -7.228 1.00 75.44 152 PHE B N 1
ATOM 3732 C CA . PHE B 1 152 ? 14.610 73.494 -6.038 1.00 81.45 152 PHE B CA 1
ATOM 3733 C C . PHE B 1 152 ? 15.507 74.776 -6.023 1.00 76.44 152 PHE B C 1
ATOM 3734 O O . PHE B 1 152 ? 15.563 75.468 -4.992 1.00 73.05 152 PHE B O 1
ATOM 3742 N N . ARG B 1 153 ? 16.198 75.095 -7.123 1.00 74.15 153 ARG B N 1
ATOM 3743 C CA . ARG B 1 153 ? 17.008 76.323 -7.149 1.00 76.14 153 ARG B CA 1
ATOM 3744 C C . ARG B 1 153 ? 16.162 77.531 -6.830 1.00 73.03 153 ARG B C 1
ATOM 3745 O O . ARG B 1 153 ? 15.031 77.650 -7.302 1.00 74.39 153 ARG B O 1
ATOM 3753 N N . GLY B 1 154 ? 16.727 78.406 -6.017 1.00 71.46 154 GLY B N 1
ATOM 3754 C CA . GLY B 1 154 ? 16.156 79.700 -5.745 1.00 78.83 154 GLY B CA 1
ATOM 3755 C C . GLY B 1 154 ? 14.698 79.677 -5.381 1.00 80.21 154 GLY B C 1
ATOM 3756 O O . GLY B 1 154 ? 13.926 80.521 -5.812 1.00 88.85 154 GLY B O 1
ATOM 3757 N N . LYS B 1 155 ? 14.301 78.712 -4.584 1.00 78.34 155 LYS B N 1
ATOM 3758 C CA . LYS B 1 155 ? 12.995 78.839 -3.971 1.00 79.15 155 LYS B CA 1
ATOM 3759 C C . LYS B 1 155 ? 13.156 78.676 -2.461 1.00 69.27 155 LYS B C 1
ATOM 3760 O O . LYS B 1 155 ? 14.272 78.407 -1.988 1.00 64.92 155 LYS B O 1
ATOM 3766 N N . ASP B 1 156 ? 12.054 78.945 -1.749 1.00 63.74 156 ASP B N 1
ATOM 3767 C CA . ASP B 1 156 ? 11.970 78.906 -0.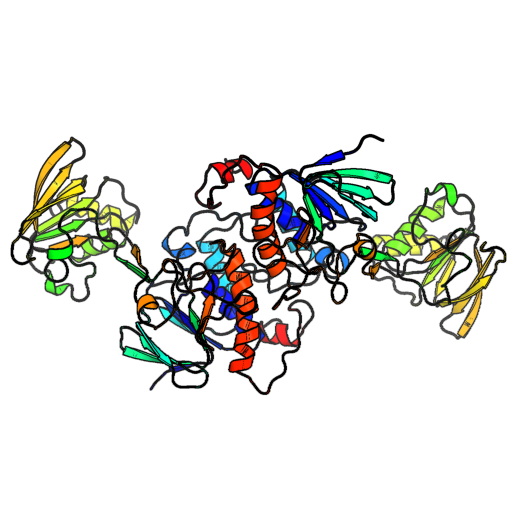288 1.00 57.73 156 ASP B CA 1
ATOM 3768 C C . ASP B 1 156 ? 11.515 77.506 0.141 1.00 55.43 156 ASP B C 1
ATOM 3769 O O . ASP B 1 156 ? 10.444 77.002 -0.229 1.00 51.08 156 ASP B O 1
ATOM 3774 N N . ILE B 1 157 ? 12.373 76.865 0.906 1.00 56.41 157 ILE B N 1
ATOM 3775 C CA . ILE B 1 157 ? 12.242 75.461 1.198 1.00 59.65 157 ILE B CA 1
ATOM 3776 C C . ILE B 1 157 ? 11.977 75.338 2.700 1.00 56.29 157 ILE B C 1
ATOM 3777 O O . ILE B 1 157 ? 12.696 75.927 3.532 1.00 51.83 157 ILE B O 1
ATOM 3782 N N . LEU B 1 158 ? 10.931 74.572 3.007 1.00 55.42 158 LEU B N 1
ATOM 3783 C CA . LEU B 1 158 ? 10.617 74.103 4.347 1.00 53.64 158 LEU B CA 1
ATOM 3784 C C . LEU B 1 158 ? 10.978 72.631 4.419 1.00 54.59 158 LEU B C 1
ATOM 3785 O O . LEU B 1 158 ? 10.379 71.791 3.758 1.00 51.68 158 LEU B O 1
ATOM 3790 N N . ILE B 1 159 ? 11.958 72.293 5.231 1.00 56.38 159 ILE B N 1
ATOM 3791 C CA . ILE B 1 159 ? 12.214 70.901 5.470 1.00 57.44 159 ILE B CA 1
ATOM 3792 C C . ILE B 1 159 ? 11.817 70.637 6.907 1.00 58.14 159 ILE B C 1
ATOM 3793 O O . ILE B 1 159 ? 12.182 71.399 7.790 1.00 53.80 159 ILE B O 1
ATOM 3798 N N . VAL B 1 160 ? 11.079 69.539 7.114 1.00 54.60 160 VAL B N 1
ATOM 3799 C CA . VAL B 1 160 ? 10.661 69.104 8.440 1.00 53.19 160 VAL B CA 1
ATOM 3800 C C . VAL B 1 160 ? 11.222 67.735 8.799 1.00 51.10 160 VAL B C 1
ATOM 3801 O O . VAL B 1 160 ? 10.996 66.747 8.072 1.00 50.86 160 VAL B O 1
ATOM 3805 N N . GLY B 1 161 ? 11.945 67.700 9.916 1.00 47.00 161 GLY B N 1
ATOM 3806 C CA . GLY B 1 161 ? 12.563 66.479 10.405 1.00 49.13 161 GLY B CA 1
ATOM 3807 C C . GLY B 1 161 ? 13.928 66.700 11.027 1.00 48.98 161 GLY B C 1
ATOM 3808 O O . GLY B 1 161 ? 14.469 67.808 11.015 1.00 43.73 161 GLY B O 1
ATOM 3809 N N . GLY B 1 162 ? 14.482 65.619 11.565 1.00 50.53 162 GLY B N 1
ATOM 3810 C CA . GLY B 1 162 ? 15.754 65.699 12.280 1.00 54.41 162 GLY B CA 1
ATOM 3811 C C . GLY B 1 162 ? 16.632 64.466 12.363 1.00 53.46 162 GLY B C 1
ATOM 3812 O O . GLY B 1 162 ? 17.487 64.409 13.224 1.00 50.80 162 GLY B O 1
ATOM 3813 N N . GLY B 1 163 ? 16.439 63.523 11.442 1.00 59.65 163 GLY B N 1
ATOM 3814 C CA . GLY B 1 163 ? 17.337 62.382 11.231 1.00 61.95 163 GLY B CA 1
ATOM 3815 C C . GLY B 1 163 ? 18.289 62.671 10.053 1.00 65.26 163 GLY B C 1
ATOM 3816 O O . GLY B 1 163 ? 18.315 63.814 9.529 1.00 58.66 163 GLY B O 1
ATOM 3817 N N . ASP B 1 164 ? 19.058 61.634 9.656 1.00 64.75 164 ASP B N 1
ATOM 3818 C CA . ASP B 1 164 ? 20.057 61.703 8.558 1.00 65.00 164 ASP B CA 1
ATOM 3819 C C . ASP B 1 164 ? 19.507 62.269 7.239 1.00 62.82 164 ASP B C 1
ATOM 3820 O O . ASP B 1 164 ? 20.137 63.167 6.632 1.00 60.09 164 ASP B O 1
ATOM 3825 N N . SER B 1 165 ? 18.333 61.786 6.814 1.00 58.73 165 SER B N 1
ATOM 3826 C CA . SER B 1 165 ? 17.778 62.209 5.513 1.00 59.66 165 SER B CA 1
ATOM 3827 C C . SER B 1 165 ? 17.488 63.738 5.530 1.00 54.26 165 SER B C 1
ATOM 3828 O O . SER B 1 165 ? 18.027 64.476 4.708 1.00 47.09 165 SER B O 1
ATOM 3831 N N . ALA B 1 166 ? 16.778 64.212 6.561 1.00 55.34 166 ALA B N 1
ATOM 3832 C CA . ALA B 1 166 ? 16.477 65.658 6.744 1.00 53.57 166 ALA B CA 1
ATOM 3833 C C . ALA B 1 166 ? 17.735 66.516 6.685 1.00 51.95 166 ALA B C 1
ATOM 3834 O O . ALA B 1 166 ? 17.825 67.501 5.937 1.00 50.03 166 ALA B O 1
ATOM 3836 N N . LEU B 1 167 ? 18.685 66.132 7.509 1.00 56.34 167 LEU B N 1
ATOM 3837 C CA . LEU B 1 167 ? 19.952 66.821 7.622 1.00 66.34 167 LEU B CA 1
ATOM 3838 C C . LEU B 1 167 ? 20.682 66.758 6.256 1.00 71.62 167 LEU B C 1
ATOM 3839 O O . LEU B 1 167 ? 21.145 67.806 5.759 1.00 75.91 167 LEU B O 1
ATOM 3844 N N . ASP B 1 168 ? 20.741 65.576 5.614 1.00 72.79 168 ASP B N 1
ATOM 3845 C CA . ASP B 1 168 ? 21.406 65.484 4.282 1.00 73.10 168 ASP B CA 1
ATOM 3846 C C . ASP B 1 168 ? 20.757 66.450 3.295 1.00 68.44 168 ASP B C 1
ATOM 3847 O O . ASP B 1 168 ? 21.472 67.180 2.637 1.00 74.82 168 ASP B O 1
ATOM 3852 N N . TRP B 1 169 ? 19.424 66.525 3.255 1.00 65.31 169 TRP B N 1
ATOM 3853 C CA . TRP B 1 169 ? 18.736 67.379 2.273 1.00 63.49 169 TRP B CA 1
ATOM 3854 C C . TRP B 1 169 ? 18.818 68.845 2.562 1.00 60.33 169 TRP B C 1
ATOM 3855 O O . TRP B 1 169 ? 18.912 69.613 1.627 1.00 57.06 169 TRP B O 1
ATOM 3866 N N . THR B 1 170 ? 18.830 69.238 3.840 1.00 62.57 170 THR B N 1
ATOM 3867 C CA . THR B 1 170 ? 19.039 70.646 4.218 1.00 64.35 170 THR B CA 1
ATOM 3868 C C . THR B 1 170 ? 20.384 71.135 3.687 1.00 66.13 170 THR B C 1
ATOM 3869 O O . THR B 1 170 ? 20.440 72.134 2.939 1.00 70.03 170 THR B O 1
ATOM 3873 N N . LEU B 1 171 ? 21.445 70.407 4.063 1.00 66.24 171 LEU B N 1
ATOM 3874 C CA . LEU B 1 171 ? 22.841 70.721 3.672 1.00 65.32 171 LEU B CA 1
ATOM 3875 C C . LEU B 1 171 ? 23.036 70.697 2.157 1.00 60.88 171 LEU B C 1
ATOM 3876 O O . LEU B 1 171 ? 23.711 71.554 1.638 1.00 59.39 171 LEU B O 1
ATOM 3881 N N . ASN B 1 172 ? 22.458 69.714 1.463 1.00 60.32 172 ASN B N 1
ATOM 3882 C CA . ASN B 1 172 ? 22.620 69.610 0.007 1.00 64.05 172 ASN B CA 1
ATOM 3883 C C . ASN B 1 172 ? 21.792 70.661 -0.712 1.00 61.66 172 ASN B C 1
ATOM 3884 O O . ASN B 1 172 ? 22.203 71.123 -1.775 1.00 63.33 172 ASN B O 1
ATOM 3889 N N . LEU B 1 173 ? 20.632 71.037 -0.166 1.00 64.23 173 LEU B N 1
ATOM 3890 C CA . LEU B 1 173 ? 19.741 71.999 -0.853 1.00 67.74 173 LEU B CA 1
ATOM 3891 C C . LEU B 1 173 ? 20.022 73.432 -0.549 1.00 66.65 173 LEU B C 1
ATOM 3892 O O . LEU B 1 173 ? 19.429 74.296 -1.185 1.00 65.06 173 LEU B O 1
ATOM 3897 N N . ASN B 1 174 ? 20.935 73.678 0.391 1.00 71.28 174 ASN B N 1
ATOM 3898 C CA . ASN B 1 174 ? 21.597 74.990 0.564 1.00 78.95 174 ASN B CA 1
ATOM 3899 C C . ASN B 1 174 ? 23.060 74.805 -0.093 1.00 82.14 174 ASN B C 1
ATOM 3900 O O . ASN B 1 174 ? 23.716 73.803 0.199 1.00 78.14 174 ASN B O 1
ATOM 3905 N N . PRO B 1 175 ? 23.601 75.652 -0.992 1.00 87.88 175 PRO B N 1
ATOM 3906 C CA . PRO B 1 175 ? 23.185 76.989 -1.352 1.00 91.43 175 PRO B CA 1
ATOM 3907 C C . PRO B 1 175 ? 22.232 77.108 -2.563 1.00 87.31 175 PRO B C 1
ATOM 3908 O O . PRO B 1 175 ? 21.975 78.216 -3.045 1.00 91.83 175 PRO B O 1
ATOM 3912 N N . ILE B 1 176 ? 21.684 76.003 -3.034 1.00 78.74 176 ILE B N 1
ATOM 3913 C CA . ILE B 1 176 ? 20.733 76.056 -4.139 1.00 75.68 176 ILE B CA 1
ATOM 3914 C C . ILE B 1 176 ? 19.507 76.982 -3.795 1.00 70.35 176 ILE B C 1
ATOM 3915 O O . ILE B 1 176 ? 18.945 77.704 -4.658 1.00 63.37 176 ILE B O 1
ATOM 3920 N N . ALA B 1 177 ? 19.129 77.008 -2.518 1.00 60.53 177 ALA B N 1
ATOM 3921 C CA . ALA B 1 177 ? 17.838 77.550 -2.128 1.00 56.04 177 ALA B CA 1
ATOM 3922 C C . ALA B 1 177 ? 17.870 79.049 -2.092 1.00 53.57 177 ALA B C 1
ATOM 3923 O O . ALA B 1 177 ? 18.922 79.640 -1.862 1.00 54.78 177 ALA B O 1
ATOM 3925 N N . LYS B 1 178 ? 16.732 79.674 -2.362 1.00 54.98 178 LYS B N 1
ATOM 3926 C CA . LYS B 1 178 ? 16.554 81.124 -2.121 1.00 59.10 178 LYS B CA 1
ATOM 3927 C C . LYS B 1 178 ? 16.573 81.384 -0.603 1.00 59.38 178 LYS B C 1
ATOM 3928 O O . LYS B 1 178 ? 17.362 82.185 -0.120 1.00 58.63 178 LYS B O 1
ATOM 3934 N N . SER B 1 179 ? 15.716 80.672 0.136 1.00 60.68 179 SER B N 1
ATOM 3935 C CA . SER B 1 179 ? 15.778 80.579 1.637 1.00 60.40 179 SER B CA 1
ATOM 3936 C C . SER B 1 179 ? 15.439 79.133 2.072 1.00 58.38 179 SER B C 1
ATOM 3937 O O . SER B 1 179 ? 14.898 78.352 1.299 1.00 51.84 179 SER B O 1
ATOM 3940 N N . MET B 1 180 ? 15.718 78.813 3.338 1.00 60.87 180 MET B N 1
ATOM 3941 C CA . MET B 1 180 ? 15.153 77.602 3.935 1.00 58.49 180 MET B CA 1
ATOM 3942 C C . MET B 1 180 ? 15.026 77.688 5.450 1.00 55.59 180 MET B C 1
ATOM 3943 O O . MET B 1 180 ? 15.804 78.357 6.173 1.00 49.37 180 MET B O 1
ATOM 3948 N N . THR B 1 181 ? 13.997 76.971 5.892 1.00 58.03 181 THR B N 1
ATOM 3949 C CA . THR B 1 181 ? 13.589 76.897 7.294 1.00 57.67 181 THR B CA 1
ATOM 3950 C C . THR B 1 181 ? 13.505 75.389 7.714 1.00 52.88 181 THR B C 1
ATOM 3951 O O . THR B 1 181 ? 12.705 74.668 7.229 1.00 47.21 181 THR B O 1
ATOM 3955 N N . LEU B 1 182 ? 14.383 74.944 8.603 1.00 51.55 182 LEU B N 1
ATOM 3956 C CA . LEU B 1 182 ? 14.364 73.599 9.076 1.00 51.86 182 LEU B CA 1
ATOM 3957 C C . LEU B 1 182 ? 13.482 73.634 10.314 1.00 52.78 182 LEU B C 1
ATOM 3958 O O . LEU B 1 182 ? 13.636 74.496 11.152 1.00 54.93 182 LEU B O 1
ATOM 3963 N N . VAL B 1 183 ? 12.530 72.710 10.407 1.00 54.18 183 VAL B N 1
ATOM 3964 C CA . VAL B 1 183 ? 11.702 72.530 11.600 1.00 50.83 183 VAL B CA 1
ATOM 3965 C C . VAL B 1 183 ? 11.795 71.092 12.084 1.00 51.70 183 VAL B C 1
ATOM 3966 O O . VAL B 1 183 ? 11.596 70.131 11.339 1.00 50.99 183 VAL B O 1
ATOM 3970 N N . HIS B 1 184 ? 12.068 70.974 13.357 1.00 50.64 184 HIS B N 1
ATOM 3971 C CA . HIS B 1 184 ? 12.001 69.722 14.031 1.00 50.18 184 HIS B CA 1
ATOM 3972 C C . HIS B 1 184 ? 11.352 70.027 15.377 1.00 51.42 184 HIS B C 1
ATOM 3973 O O . HIS B 1 184 ? 11.530 71.125 15.928 1.00 59.94 184 HIS B O 1
ATOM 3980 N N . ARG B 1 185 ? 10.611 69.038 15.869 1.00 54.54 185 ARG B N 1
ATOM 3981 C CA . ARG B 1 185 ? 9.970 68.938 17.200 1.00 55.22 185 ARG B CA 1
ATOM 3982 C C . ARG B 1 185 ? 10.867 69.364 18.387 1.00 55.96 185 ARG B C 1
ATOM 3983 O O . ARG B 1 185 ? 10.424 70.015 19.362 1.00 53.92 185 ARG B O 1
ATOM 3991 N N . ARG B 1 186 ? 12.120 68.941 18.312 1.00 55.92 186 ARG B N 1
ATOM 3992 C CA . ARG B 1 186 ? 13.089 69.281 19.318 1.00 63.88 186 ARG B CA 1
ATOM 3993 C C . ARG B 1 186 ? 14.434 69.611 18.698 1.00 65.32 186 ARG B C 1
ATOM 3994 O O . ARG B 1 186 ? 14.739 69.241 17.558 1.00 67.76 186 ARG B O 1
ATOM 4002 N N . ASP B 1 187 ? 15.235 70.316 19.489 1.00 68.04 187 ASP B N 1
ATOM 4003 C CA . ASP B 1 187 ? 16.559 70.800 19.096 1.00 68.58 187 ASP B CA 1
ATOM 4004 C C . ASP B 1 187 ? 17.672 69.788 19.485 1.00 68.30 187 ASP B C 1
ATOM 4005 O O . ASP B 1 187 ? 18.646 70.105 20.206 1.00 61.59 187 ASP B O 1
ATOM 4010 N N . ASP B 1 188 ? 17.495 68.573 19.004 1.00 71.22 188 ASP B N 1
ATOM 4011 C CA . ASP B 1 188 ? 18.339 67.460 19.379 1.00 73.96 188 ASP B CA 1
ATOM 4012 C C . ASP B 1 188 ? 18.435 66.600 18.154 1.00 70.99 188 ASP B C 1
ATOM 4013 O O . ASP B 1 188 ? 17.410 66.157 17.659 1.00 72.53 188 ASP B O 1
ATOM 4018 N N . PHE B 1 189 ? 19.652 66.377 17.667 1.00 73.04 189 PHE B N 1
ATOM 4019 C CA . PHE B 1 189 ? 19.878 65.693 16.390 1.00 73.40 189 PHE B CA 1
ATOM 4020 C C . PHE B 1 189 ? 20.802 64.458 16.530 1.00 77.94 189 PHE B C 1
ATOM 4021 O O . PHE B 1 189 ? 21.952 64.529 17.015 1.00 71.25 189 PHE B O 1
ATOM 4029 N N . ARG B 1 190 ? 20.224 63.334 16.117 1.00 86.36 190 ARG B N 1
ATOM 4030 C CA . ARG B 1 190 ? 20.937 62.132 15.666 1.00 94.34 190 ARG B CA 1
ATOM 4031 C C . ARG B 1 190 ? 21.438 62.323 14.183 1.00 94.42 190 ARG B C 1
ATOM 4032 O O . ARG B 1 190 ? 20.886 63.135 13.416 1.00 96.41 190 ARG B O 1
ATOM 4040 N N . GLY B 1 191 ? 22.469 61.569 13.798 1.00 93.57 191 GLY B N 1
ATOM 4041 C CA . GLY B 1 191 ? 23.253 61.821 12.565 1.00 95.24 191 GLY B CA 1
ATOM 4042 C C . GLY B 1 191 ? 24.667 62.328 12.852 1.00 101.48 191 GLY B C 1
ATOM 4043 O O . GLY B 1 191 ? 25.504 62.437 11.946 1.00 89.31 191 GLY B O 1
ATOM 4044 N N . ALA B 1 192 ? 24.904 62.620 14.140 1.00 119.45 192 ALA B N 1
ATOM 4045 C CA . ALA B 1 192 ? 26.136 63.245 14.697 1.00 134.64 192 ALA B CA 1
ATOM 4046 C C . ALA B 1 192 ? 27.426 62.422 14.502 1.00 142.68 192 ALA B C 1
ATOM 4047 O O . ALA B 1 192 ? 27.338 61.199 14.508 1.00 152.40 192 ALA B O 1
ATOM 4049 N N . PRO B 1 193 ? 28.618 63.052 14.432 1.00 149.88 193 PRO B N 1
ATOM 4050 C CA . PRO B 1 193 ? 28.805 64.518 14.626 1.00 144.60 193 PRO B CA 1
ATOM 4051 C C . PRO B 1 193 ? 28.739 65.422 13.364 1.00 127.73 193 PRO B C 1
ATOM 4052 O O . PRO B 1 193 ? 28.413 66.611 13.481 1.00 118.93 193 PRO B O 1
ATOM 4056 N N . HIS B 1 194 ? 29.038 64.876 12.185 1.00 111.35 194 HIS B N 1
ATOM 4057 C CA . HIS B 1 194 ? 29.415 65.720 11.066 1.00 99.95 194 HIS B CA 1
ATOM 4058 C C . HIS B 1 194 ? 28.265 66.506 10.425 1.00 91.44 194 HIS B C 1
ATOM 4059 O O . HIS B 1 194 ? 28.423 67.697 10.161 1.00 90.55 194 HIS B O 1
ATOM 4066 N N . SER B 1 195 ? 27.134 65.845 10.180 1.00 82.95 195 SER B N 1
ATOM 4067 C CA . SER B 1 195 ? 25.964 66.484 9.564 1.00 81.86 195 SER B CA 1
ATOM 4068 C C . SER B 1 195 ? 25.400 67.564 10.482 1.00 80.85 195 SER B C 1
ATOM 4069 O O . SER B 1 195 ? 25.151 68.740 10.073 1.00 75.43 195 SER B O 1
ATOM 4072 N N . VAL B 1 196 ? 25.175 67.132 11.726 1.00 82.35 196 VAL B N 1
ATOM 4073 C CA . VAL B 1 196 ? 24.573 67.980 12.774 1.00 86.54 196 VAL B CA 1
ATOM 4074 C C . VAL B 1 196 ? 25.340 69.304 12.922 1.00 83.73 196 VAL B C 1
ATOM 4075 O O . VAL B 1 196 ? 24.723 70.341 13.090 1.00 82.07 196 VAL B O 1
ATOM 4079 N N . GLU B 1 197 ? 26.670 69.254 12.818 1.00 85.31 197 GLU B N 1
ATOM 4080 C CA . GLU B 1 197 ? 27.511 70.436 13.034 1.00 88.16 197 GLU B CA 1
ATOM 4081 C C . GLU B 1 197 ? 27.614 71.372 11.843 1.00 83.40 197 GLU B C 1
ATOM 4082 O O . GLU B 1 197 ? 27.727 72.570 12.042 1.00 80.81 197 GLU B O 1
ATOM 4088 N N . GLN B 1 198 ? 27.584 70.823 10.625 1.00 83.69 198 GLN B N 1
ATOM 4089 C CA . GLN B 1 198 ? 27.511 71.630 9.399 1.00 83.13 198 GLN B CA 1
ATOM 4090 C C . GLN B 1 198 ? 26.201 72.350 9.334 1.00 79.39 198 GLN B C 1
ATOM 4091 O O . GLN B 1 198 ? 26.142 73.476 8.840 1.00 72.78 198 GLN B O 1
ATOM 4097 N N . MET B 1 199 ? 25.150 71.664 9.797 1.00 79.15 199 MET B N 1
ATOM 4098 C CA . MET B 1 199 ? 23.840 72.277 9.859 1.00 77.27 199 MET B CA 1
ATOM 4099 C C . MET B 1 199 ? 23.840 73.468 10.834 1.00 74.87 199 MET B C 1
ATOM 4100 O O . MET B 1 199 ? 23.358 74.560 10.462 1.00 64.82 199 MET B O 1
ATOM 4105 N N . ARG B 1 200 ? 24.393 73.253 12.042 1.00 76.88 200 ARG B N 1
ATOM 4106 C CA . ARG B 1 200 ? 24.465 74.304 13.094 1.00 79.86 200 ARG B CA 1
ATOM 4107 C C . ARG B 1 200 ? 25.401 75.421 12.693 1.00 77.58 200 ARG B C 1
ATOM 4108 O O . ARG B 1 200 ? 25.225 76.555 13.148 1.00 75.22 200 ARG B O 1
ATOM 4116 N N . GLN B 1 201 ? 26.378 75.115 11.840 1.00 75.70 201 GLN B N 1
ATOM 4117 C CA . GLN B 1 201 ? 27.119 76.166 11.133 1.00 77.68 201 GLN B CA 1
ATOM 4118 C C . GLN B 1 201 ? 26.254 77.088 10.221 1.00 78.25 201 GLN B C 1
ATOM 4119 O O . GLN B 1 201 ? 26.441 78.330 10.223 1.00 73.96 201 GLN B O 1
ATOM 4125 N N . LEU B 1 202 ? 25.334 76.469 9.466 1.00 75.11 202 LEU B N 1
ATOM 4126 C CA . LEU B 1 202 ? 24.361 77.198 8.631 1.00 72.92 202 LEU B CA 1
ATOM 4127 C C . LEU B 1 202 ? 23.417 78.083 9.454 1.00 66.74 202 LEU B C 1
ATOM 4128 O O . LEU B 1 202 ? 23.198 79.240 9.077 1.00 64.91 202 LEU B O 1
ATOM 4133 N N . VAL B 1 203 ? 22.882 77.544 10.560 1.00 61.70 203 VAL B N 1
ATOM 4134 C CA . VAL B 1 203 ? 22.083 78.334 11.526 1.00 64.12 203 VAL B CA 1
ATOM 4135 C C . VAL B 1 203 ? 22.855 79.582 12.026 1.00 63.80 203 VAL B C 1
ATOM 4136 O O . VAL B 1 203 ? 22.399 80.724 11.865 1.00 57.92 203 VAL B O 1
ATOM 4140 N N . ALA B 1 204 ? 24.024 79.327 12.608 1.00 65.31 204 ALA B N 1
ATOM 4141 C CA . ALA B 1 204 ? 24.875 80.354 13.195 1.00 68.38 204 ALA B CA 1
ATOM 4142 C C . ALA B 1 204 ? 25.321 81.388 12.162 1.00 72.81 204 ALA B C 1
ATOM 4143 O O . ALA B 1 204 ? 25.498 82.562 12.498 1.00 75.45 204 ALA B O 1
ATOM 4145 N N . SER B 1 205 ? 25.461 80.976 10.902 1.00 74.36 205 SER B N 1
ATOM 4146 C CA . SER B 1 205 ? 25.822 81.925 9.850 1.00 75.36 205 SER B CA 1
ATOM 4147 C C . SER B 1 205 ? 24.611 82.679 9.234 1.00 70.63 205 SER B C 1
ATOM 4148 O O . SER B 1 205 ? 24.790 83.387 8.249 1.00 71.59 205 SER B O 1
ATOM 4151 N N . GLY B 1 206 ? 23.412 82.577 9.813 1.00 63.02 206 GLY B N 1
ATOM 4152 C CA . GLY B 1 206 ? 22.226 83.183 9.207 1.00 61.72 206 GLY B CA 1
ATOM 4153 C C . GLY B 1 206 ? 21.710 82.541 7.902 1.00 60.78 206 GLY B C 1
ATOM 4154 O O . GLY B 1 206 ? 20.748 83.021 7.323 1.00 56.02 206 GLY B O 1
ATOM 4155 N N . LYS B 1 207 ? 22.318 81.455 7.435 1.00 64.52 207 LYS B N 1
ATOM 4156 C CA . LYS B 1 207 ? 21.922 80.828 6.158 1.00 65.85 207 LYS B CA 1
ATOM 4157 C C . LYS B 1 207 ? 20.793 79.800 6.308 1.00 65.38 207 LYS B C 1
ATOM 4158 O O . LYS B 1 207 ? 20.169 79.370 5.328 1.00 59.88 207 LYS B O 1
ATOM 4164 N N . LEU B 1 208 ? 20.514 79.423 7.551 1.00 66.61 208 LEU B N 1
ATOM 4165 C CA . LEU B 1 208 ? 19.416 78.514 7.842 1.00 67.07 208 LEU B CA 1
ATOM 4166 C C . LEU B 1 208 ? 18.578 79.079 9.013 1.00 68.39 208 LEU B C 1
ATOM 4167 O O . LEU B 1 208 ? 19.145 79.438 10.061 1.00 63.07 208 LEU B O 1
ATOM 4172 N N . ASP B 1 209 ? 17.246 79.177 8.869 1.00 66.78 209 ASP B N 1
ATOM 4173 C CA . ASP B 1 209 ? 16.450 79.427 10.115 1.00 68.58 209 ASP B CA 1
ATOM 4174 C C . ASP B 1 209 ? 15.785 78.178 10.753 1.00 64.23 209 ASP B C 1
ATOM 4175 O O . ASP B 1 209 ? 15.126 77.426 10.077 1.00 63.27 209 ASP B O 1
ATOM 4180 N N . LEU B 1 210 ? 16.106 77.946 12.030 1.00 60.52 210 LEU B N 1
ATOM 4181 C CA . LEU B 1 210 ? 15.647 76.808 12.843 1.00 63.35 210 LEU B CA 1
ATOM 4182 C C . LEU B 1 210 ? 14.434 77.221 13.631 1.00 64.53 210 LEU B C 1
ATOM 4183 O O . LEU B 1 210 ? 14.446 78.246 14.317 1.00 70.48 210 LEU B O 1
ATOM 4188 N N . LYS B 1 211 ? 13.396 76.409 13.575 1.00 62.98 211 LYS B N 1
ATOM 4189 C CA . LYS B 1 211 ? 12.199 76.656 14.364 1.00 59.08 211 LYS B CA 1
ATOM 4190 C C . LYS B 1 211 ? 11.978 75.355 15.026 1.00 55.78 211 LYS B C 1
ATOM 4191 O O . LYS B 1 211 ? 11.920 74.322 14.363 1.00 57.36 211 LYS B O 1
ATOM 4197 N N . ILE B 1 212 ? 11.896 75.387 16.341 1.00 53.63 212 ILE B N 1
ATOM 4198 C CA . ILE B 1 212 ? 11.705 74.187 17.094 1.00 50.82 212 ILE B CA 1
ATOM 4199 C C . ILE B 1 212 ? 10.225 74.069 17.393 1.00 49.89 212 ILE B C 1
ATOM 4200 O O . ILE B 1 212 ? 9.641 74.925 18.101 1.00 49.85 212 ILE B O 1
ATOM 4205 N N . GLY B 1 213 ? 9.609 73.037 16.810 1.00 45.23 213 GLY B N 1
ATOM 4206 C CA . GLY B 1 213 ? 8.199 72.752 17.038 1.00 43.09 213 GLY B CA 1
ATOM 4207 C C . GLY B 1 213 ? 7.564 71.856 16.002 1.00 41.42 213 GLY B C 1
ATOM 4208 O O . GLY B 1 213 ? 8.223 70.966 15.501 1.00 43.09 213 GLY B O 1
ATOM 4209 N N . GLN B 1 214 ? 6.284 72.114 15.699 1.00 41.78 214 GLN B N 1
ATOM 4210 C CA . GLN B 1 214 ? 5.459 71.302 14.829 1.00 46.66 214 GLN B CA 1
ATOM 4211 C C . GLN B 1 214 ? 4.501 72.105 13.927 1.00 44.96 214 GLN B C 1
ATOM 4212 O O . GLN B 1 214 ? 3.938 73.080 14.346 1.00 42.72 214 GLN B O 1
ATOM 4218 N N . ILE B 1 215 ? 4.300 71.641 12.709 1.00 43.20 215 ILE B N 1
ATOM 4219 C CA . ILE B 1 215 ? 3.496 72.364 11.729 1.00 48.56 215 ILE B CA 1
ATOM 4220 C C . ILE B 1 215 ? 2.033 72.097 11.963 1.00 51.41 215 ILE B C 1
ATOM 4221 O O . ILE B 1 215 ? 1.664 70.933 12.044 1.00 50.53 215 ILE B O 1
ATOM 4226 N N . THR B 1 216 ? 1.222 73.158 12.117 1.00 51.77 216 THR B N 1
ATOM 4227 C CA . THR B 1 216 ? -0.204 72.993 12.480 1.00 52.93 216 THR B CA 1
ATOM 4228 C C . THR B 1 216 ? -1.182 73.265 11.331 1.00 57.23 216 THR B C 1
ATOM 4229 O O . THR B 1 216 ? -2.344 72.904 11.427 1.00 56.53 216 THR B O 1
ATOM 4233 N N . GLU B 1 217 ? -0.728 73.913 10.262 1.00 62.32 217 GLU B N 1
ATOM 4234 C CA . GLU B 1 217 ? -1.584 74.149 9.100 1.00 65.42 217 GLU B CA 1
ATOM 4235 C C . GLU B 1 217 ? -0.712 74.635 7.962 1.00 62.30 217 GLU B C 1
ATOM 4236 O O . GLU B 1 217 ? 0.433 75.126 8.170 1.00 58.80 217 GLU B O 1
ATOM 4242 N N . LEU B 1 218 ? -1.291 74.575 6.773 1.00 61.57 218 LEU B N 1
ATOM 4243 C CA . LEU B 1 218 ? -0.591 74.998 5.540 1.00 65.57 218 LEU B CA 1
ATOM 4244 C C . LEU B 1 218 ? -1.316 76.113 4.735 1.00 68.77 218 LEU B C 1
ATOM 4245 O O . LEU B 1 218 ? -2.554 76.251 4.827 1.00 69.98 218 LEU B O 1
ATOM 4250 N N . GLN B 1 219 ? -0.534 76.910 3.989 1.00 70.21 219 GLN B N 1
ATOM 4251 C CA . GLN B 1 219 ? -1.069 77.993 3.141 1.00 73.59 219 GLN B CA 1
ATOM 4252 C C . GLN B 1 219 ? -0.779 77.743 1.657 1.00 73.33 219 GLN B C 1
ATOM 4253 O O . GLN B 1 219 ? 0.374 77.528 1.253 1.00 70.94 219 GLN B O 1
ATOM 4259 N N . GLY B 1 220 ? -1.836 77.788 0.850 1.00 75.15 220 GLY B N 1
ATOM 4260 C CA . GLY B 1 220 ? -1.687 77.644 -0.574 1.00 76.47 220 GLY B CA 1
ATOM 4261 C C . GLY B 1 220 ? -2.882 77.052 -1.289 1.00 80.45 220 GLY B C 1
ATOM 4262 O O . GLY B 1 220 ? -3.446 76.039 -0.844 1.00 78.44 220 GLY B O 1
ATOM 4263 N N . ASP B 1 221 ? -3.244 77.670 -2.418 1.00 75.83 221 ASP B N 1
ATOM 4264 C CA . ASP B 1 221 ? -4.321 77.174 -3.263 1.00 76.27 221 ASP B CA 1
ATOM 4265 C C . ASP B 1 221 ? -3.792 76.169 -4.293 1.00 75.09 221 ASP B C 1
ATOM 4266 O O . ASP B 1 221 ? -2.573 76.029 -4.466 1.00 65.88 221 ASP B O 1
ATOM 4271 N N . ASN B 1 222 ? -4.732 75.469 -4.949 1.00 76.41 222 ASN B N 1
ATOM 4272 C CA . ASN B 1 222 ? -4.461 74.469 -5.991 1.00 81.10 222 ASN B CA 1
ATOM 4273 C C . ASN B 1 222 ? -3.329 73.483 -5.661 1.00 85.46 222 ASN B C 1
ATOM 4274 O O . ASN B 1 222 ? -2.612 73.065 -6.583 1.00 90.21 222 ASN B O 1
ATOM 4279 N N . GLY B 1 223 ? -3.166 73.140 -4.369 1.00 85.08 223 GLY B N 1
ATOM 4280 C CA . GLY B 1 223 ? -2.052 72.292 -3.910 1.00 79.82 223 GLY B CA 1
ATOM 4281 C C . GLY B 1 223 ? -0.631 72.853 -4.090 1.00 76.90 223 GLY B C 1
ATOM 4282 O O . GLY B 1 223 ? 0.330 72.081 -4.160 1.00 69.94 223 GLY B O 1
ATOM 4283 N N . GLN B 1 224 ? -0.501 74.189 -4.137 1.00 76.77 224 GLN B N 1
ATOM 4284 C CA . GLN B 1 224 ? 0.792 74.890 -4.246 1.00 74.70 224 GLN B CA 1
ATOM 4285 C C . GLN B 1 224 ? 1.093 75.712 -2.972 1.00 73.52 224 GLN B C 1
ATOM 4286 O O . GLN B 1 224 ? 0.321 76.598 -2.628 1.00 75.60 224 GLN B O 1
ATOM 4292 N N . LEU B 1 225 ? 2.212 75.402 -2.290 1.00 70.79 225 LEU B N 1
ATOM 4293 C CA . LEU B 1 225 ? 2.589 76.045 -1.027 1.00 65.46 225 LEU B CA 1
ATOM 4294 C C . LEU B 1 225 ? 3.120 77.441 -1.221 1.00 61.91 225 LEU B C 1
ATOM 4295 O O . LEU B 1 225 ? 3.788 77.782 -2.217 1.00 55.00 225 LEU B O 1
ATOM 4300 N N . THR B 1 226 ? 2.754 78.243 -0.234 1.00 62.30 226 THR B N 1
ATOM 4301 C CA . THR B 1 226 ? 3.274 79.579 -0.044 1.00 64.70 226 THR B CA 1
ATOM 4302 C C . THR B 1 226 ? 3.827 79.752 1.365 1.00 63.20 226 THR B C 1
ATOM 4303 O O . THR B 1 226 ? 4.785 80.489 1.565 1.00 69.77 226 THR B O 1
ATOM 4307 N N . GLY B 1 227 ? 3.236 79.108 2.346 1.00 59.53 227 GLY B N 1
ATOM 4308 C CA . GLY B 1 227 ? 3.777 79.214 3.668 1.00 58.54 227 GLY B CA 1
ATOM 4309 C C . GLY B 1 227 ? 3.246 78.101 4.536 1.00 61.20 227 GLY B C 1
ATOM 4310 O O . GLY B 1 227 ? 2.510 77.208 4.086 1.00 56.73 227 GLY B O 1
ATOM 4311 N N . ALA B 1 228 ? 3.589 78.181 5.805 1.00 62.84 228 ALA B N 1
ATOM 4312 C CA . ALA B 1 228 ? 3.177 77.173 6.768 1.00 63.62 228 ALA B CA 1
ATOM 4313 C C . ALA B 1 228 ? 3.174 77.854 8.120 1.00 67.84 228 ALA B C 1
ATOM 4314 O O . ALA B 1 228 ? 3.995 78.802 8.321 1.00 68.23 228 ALA B O 1
ATOM 4316 N N . THR B 1 229 ? 2.259 77.389 9.011 1.00 67.47 229 THR B N 1
ATOM 4317 C CA . THR B 1 229 ? 2.231 77.766 10.436 1.00 59.90 229 THR B CA 1
ATOM 4318 C C . THR B 1 229 ? 2.961 76.687 11.250 1.00 57.02 229 THR B C 1
ATOM 4319 O O . THR B 1 229 ? 2.577 75.513 11.198 1.00 60.35 229 THR B O 1
ATOM 4323 N N . VAL B 1 230 ? 3.946 77.119 12.045 1.00 53.33 230 VAL B N 1
ATOM 4324 C CA . VAL B 1 230 ? 4.562 76.312 13.074 1.00 49.85 230 VAL B CA 1
ATOM 4325 C C . VAL B 1 230 ? 4.147 76.786 14.457 1.00 47.79 230 VAL B C 1
ATOM 4326 O O . VAL B 1 230 ? 4.064 77.967 14.704 1.00 52.98 230 VAL B O 1
ATOM 4330 N N . LYS B 1 231 ? 3.847 75.837 15.341 1.00 47.67 231 LYS B N 1
ATOM 4331 C CA . LYS B 1 231 ? 3.669 76.079 16.743 1.00 44.91 231 LYS B CA 1
ATOM 4332 C C . LYS B 1 231 ? 4.931 75.674 17.501 1.00 43.56 231 LYS B C 1
ATOM 4333 O O . LYS B 1 231 ? 5.325 74.511 17.453 1.00 39.74 231 LYS B O 1
ATOM 4339 N N . LEU B 1 232 ? 5.547 76.657 18.177 1.00 40.52 232 LEU B N 1
ATOM 4340 C CA . LEU B 1 232 ? 6.804 76.523 18.897 1.00 39.00 232 LEU B CA 1
ATOM 4341 C C . LEU B 1 232 ? 6.535 75.990 20.296 1.00 38.13 232 LEU B C 1
ATOM 4342 O O . LEU B 1 232 ? 5.385 75.906 20.721 1.00 40.24 232 LEU B O 1
ATOM 4347 N N . ASN B 1 233 ? 7.593 75.682 21.025 1.00 36.47 233 ASN B N 1
ATOM 4348 C CA . ASN B 1 233 ? 7.475 75.021 22.275 1.00 37.57 233 ASN B CA 1
ATOM 4349 C C . ASN B 1 233 ? 7.140 75.933 23.443 1.00 39.50 233 ASN B C 1
ATOM 4350 O O . ASN B 1 233 ? 7.105 75.473 24.610 1.00 38.89 233 ASN B O 1
ATOM 4355 N N . ASP B 1 234 ? 6.846 77.196 23.144 1.00 37.63 234 ASP B N 1
ATOM 4356 C CA . ASP B 1 234 ? 6.360 78.116 24.139 1.00 39.62 234 ASP B CA 1
ATOM 4357 C C . ASP B 1 234 ? 4.869 78.414 23.906 1.00 39.29 234 ASP B C 1
ATOM 4358 O O . ASP B 1 234 ? 4.367 79.385 24.433 1.00 42.89 234 ASP B O 1
ATOM 4363 N N . ASN B 1 235 ? 4.168 77.535 23.186 1.00 39.67 235 ASN B N 1
ATOM 4364 C CA . ASN B 1 235 ? 2.800 77.757 22.691 1.00 41.38 235 ASN B CA 1
ATOM 4365 C C . ASN B 1 235 ? 2.567 79.022 21.832 1.00 44.13 235 ASN B C 1
ATOM 4366 O O . ASN B 1 235 ? 1.452 79.521 21.748 1.00 47.99 235 ASN B O 1
ATOM 4371 N N . THR B 1 236 ? 3.608 79.445 21.121 1.00 45.45 236 THR B N 1
ATOM 4372 C CA . THR B 1 236 ? 3.598 80.582 20.167 1.00 47.89 236 THR B CA 1
ATOM 4373 C C . THR B 1 236 ? 3.544 80.034 18.762 1.00 52.54 236 THR B C 1
ATOM 4374 O O . THR B 1 236 ? 4.177 78.986 18.492 1.00 50.32 236 THR B O 1
ATOM 4378 N N . THR B 1 237 ? 2.846 80.731 17.852 1.00 55.93 237 THR B N 1
ATOM 4379 C CA . THR B 1 237 ? 2.918 80.351 16.402 1.00 57.94 237 THR B CA 1
ATOM 4380 C C . THR B 1 237 ? 3.743 81.362 15.646 1.00 57.81 237 THR B C 1
ATOM 4381 O O . THR B 1 237 ? 4.165 82.383 16.188 1.00 56.85 237 THR B O 1
ATOM 4385 N N . SER B 1 238 ? 4.066 81.014 14.413 1.00 58.47 238 SER B N 1
ATOM 4386 C CA . SER B 1 238 ? 5.017 81.797 13.637 1.00 54.20 238 SER B CA 1
ATOM 4387 C C . SER B 1 238 ? 4.847 81.371 12.197 1.00 56.03 238 SER B C 1
ATOM 4388 O O . SER B 1 238 ? 4.491 80.212 11.943 1.00 53.40 238 SER B O 1
ATOM 4391 N N . GLN B 1 239 ? 5.043 82.299 11.258 1.00 58.15 239 GLN B N 1
ATOM 4392 C CA . GLN B 1 239 ? 4.885 81.959 9.819 1.00 61.75 239 GLN B CA 1
ATOM 4393 C C . GLN B 1 239 ? 6.196 81.679 9.157 1.00 60.06 239 GLN B C 1
ATOM 4394 O O . GLN B 1 239 ? 7.229 82.259 9.491 1.00 60.58 239 GLN B O 1
ATOM 4400 N N . ILE B 1 240 ? 6.117 80.818 8.159 1.00 59.03 240 ILE B N 1
ATOM 4401 C CA . ILE B 1 240 ? 7.285 80.433 7.370 1.00 58.17 240 ILE B CA 1
ATOM 4402 C C . ILE B 1 240 ? 6.874 80.632 5.904 1.00 58.68 240 ILE B C 1
ATOM 4403 O O . ILE B 1 240 ? 5.756 80.272 5.545 1.00 57.56 240 ILE B O 1
ATOM 4408 N N . LYS B 1 241 ? 7.778 81.224 5.112 1.00 56.89 241 LYS B N 1
ATOM 4409 C CA . LYS B 1 241 ? 7.637 81.320 3.674 1.00 62.40 241 LYS B CA 1
ATOM 4410 C C . LYS B 1 241 ? 8.283 80.070 3.008 1.00 59.97 241 LYS B C 1
ATOM 4411 O O . LYS B 1 241 ? 9.466 79.778 3.230 1.00 56.33 241 LYS B O 1
ATOM 4417 N N . CYS B 1 242 ? 7.491 79.355 2.200 1.00 57.48 242 CYS B N 1
ATOM 4418 C CA . CYS B 1 242 ? 7.958 78.131 1.551 1.00 58.93 242 CYS B CA 1
ATOM 4419 C C . CYS B 1 242 ? 7.159 77.876 0.257 1.00 60.34 242 CYS B C 1
ATOM 4420 O O . CYS B 1 242 ? 5.906 77.884 0.255 1.00 60.00 242 CYS B O 1
ATOM 4423 N N . ASP B 1 243 ? 7.918 77.688 -0.829 1.00 61.66 243 ASP B N 1
ATOM 4424 C CA . ASP B 1 243 ? 7.433 77.098 -2.084 1.00 64.73 243 ASP B CA 1
ATOM 4425 C C . ASP B 1 243 ? 7.341 75.548 -2.027 1.00 68.00 243 ASP B C 1
ATOM 4426 O O . ASP B 1 243 ? 6.540 74.933 -2.745 1.00 68.74 243 ASP B O 1
ATOM 4431 N N . ALA B 1 244 ? 8.137 74.924 -1.156 1.00 69.66 244 ALA B N 1
ATOM 4432 C CA . ALA B 1 244 ? 8.170 73.488 -1.088 1.00 69.99 244 ALA B CA 1
ATOM 4433 C C . ALA B 1 244 ? 8.418 73.055 0.359 1.00 65.91 244 ALA B C 1
ATOM 4434 O O . ALA B 1 244 ? 9.255 73.654 1.054 1.00 62.24 244 ALA B O 1
ATOM 4436 N N . MET B 1 245 ? 7.646 72.036 0.782 1.00 60.74 245 MET B N 1
ATOM 4437 C CA . MET B 1 245 ? 7.750 71.348 2.089 1.00 56.88 245 MET B CA 1
ATOM 4438 C C . MET B 1 245 ? 8.167 69.901 1.840 1.00 50.68 245 MET B C 1
ATOM 4439 O O . MET B 1 245 ? 7.515 69.189 1.117 1.00 45.41 245 MET B O 1
ATOM 4444 N N . LEU B 1 246 ? 9.287 69.512 2.413 1.00 50.14 246 LEU B N 1
ATOM 4445 C CA . LEU B 1 246 ? 9.822 68.176 2.265 1.00 52.77 246 LEU B CA 1
ATOM 4446 C C . LEU B 1 246 ? 9.810 67.528 3.687 1.00 49.34 246 LEU B C 1
ATOM 4447 O O . LEU B 1 246 ? 10.737 67.816 4.485 1.00 46.42 246 LEU B O 1
ATOM 4452 N N . PRO B 1 247 ? 8.766 66.711 4.013 1.00 44.00 247 PRO B N 1
ATOM 4453 C CA . PRO B 1 247 ? 8.746 65.949 5.271 1.00 45.43 247 PRO B CA 1
ATOM 4454 C C . PRO B 1 247 ? 9.610 64.685 5.249 1.00 46.71 247 PRO B C 1
ATOM 4455 O O . PRO B 1 247 ? 9.547 63.892 4.276 1.00 47.22 247 PRO B O 1
ATOM 4459 N N . PHE B 1 248 ? 10.436 64.568 6.284 1.00 46.75 248 PHE B N 1
ATOM 4460 C CA . PHE B 1 248 ? 11.268 63.424 6.524 1.00 51.85 248 PHE B CA 1
ATOM 4461 C C . PHE B 1 248 ? 11.020 62.942 7.941 1.00 51.16 248 PHE B C 1
ATOM 4462 O O . PHE B 1 248 ? 11.869 63.121 8.833 1.00 50.42 248 PHE B O 1
ATOM 4470 N N . PHE B 1 249 ? 9.838 62.333 8.103 1.00 48.80 249 PHE B N 1
ATOM 4471 C CA . PHE B 1 249 ? 9.332 61.769 9.350 1.00 46.38 249 PHE B CA 1
ATOM 4472 C C . PHE B 1 249 ? 9.611 60.278 9.354 1.00 45.40 249 PHE B C 1
ATOM 4473 O O . PHE B 1 249 ? 9.007 59.556 10.116 1.00 44.52 249 PHE B O 1
ATOM 4481 N N . GLY B 1 250 ? 10.542 59.808 8.530 1.00 44.66 250 GLY B N 1
ATOM 4482 C CA . GLY B 1 250 ? 10.793 58.402 8.452 1.00 42.37 250 GLY B CA 1
ATOM 4483 C C . GLY B 1 250 ? 9.737 57.708 7.613 1.00 42.70 250 GLY B C 1
ATOM 4484 O O . GLY B 1 250 ? 8.963 58.343 6.870 1.00 40.14 250 GLY B O 1
ATOM 4485 N N . LEU B 1 251 ? 9.705 56.376 7.772 1.00 41.53 251 LEU B N 1
ATOM 4486 C CA . LEU B 1 251 ? 8.884 55.476 6.979 1.00 39.62 251 LEU B CA 1
ATOM 4487 C C . LEU B 1 251 ? 7.836 54.829 7.844 1.00 39.71 251 LEU B C 1
ATOM 4488 O O . LEU B 1 251 ? 7.856 54.916 9.054 1.00 44.26 251 LEU B O 1
ATOM 4493 N N . THR B 1 252 ? 6.852 54.269 7.191 1.00 40.68 252 THR B N 1
ATOM 4494 C CA . THR B 1 252 ? 5.750 53.632 7.844 1.00 40.21 252 THR B CA 1
ATOM 4495 C C . THR B 1 252 ? 5.219 52.566 6.905 1.00 42.43 252 THR B C 1
ATOM 4496 O O . THR B 1 252 ? 5.452 52.603 5.703 1.00 47.16 252 THR B O 1
ATOM 4500 N N . MET B 1 253 ? 4.408 51.668 7.429 1.00 44.61 253 MET B N 1
ATOM 4501 C CA . MET B 1 253 ? 4.002 50.503 6.685 1.00 43.21 253 MET B CA 1
ATOM 4502 C C . MET B 1 253 ? 2.546 50.589 6.339 1.00 44.05 253 MET B C 1
ATOM 4503 O O . MET B 1 253 ? 1.696 50.757 7.207 1.00 47.56 253 MET B O 1
ATOM 4508 N N . LYS B 1 254 ? 2.251 50.496 5.062 1.00 46.42 254 LYS B N 1
ATOM 4509 C CA . LYS B 1 254 ? 0.861 50.482 4.583 1.00 51.42 254 LYS B CA 1
ATOM 4510 C C . LYS B 1 254 ? 0.725 49.162 3.854 1.00 50.74 254 LYS B C 1
ATOM 4511 O O . LYS B 1 254 ? 1.719 48.649 3.280 1.00 53.43 254 LYS B O 1
ATOM 4517 N N . LEU B 1 255 ? -0.485 48.639 3.805 1.00 46.33 255 LEU B N 1
ATOM 4518 C CA . LEU B 1 255 ? -0.717 47.402 3.095 1.00 47.90 255 LEU B CA 1
ATOM 4519 C C . LEU B 1 255 ? -0.136 47.403 1.659 1.00 47.64 255 LEU B C 1
ATOM 4520 O O . LEU B 1 255 ? 0.441 46.389 1.234 1.00 48.40 255 LEU B O 1
ATOM 4525 N N . GLY B 1 256 ? -0.387 48.501 0.920 1.00 48.39 256 GLY B N 1
ATOM 4526 C CA . GLY B 1 256 ? 0.071 48.685 -0.449 1.00 47.10 256 GLY B CA 1
ATOM 4527 C C . GLY B 1 256 ? -0.419 47.644 -1.443 1.00 48.13 256 GLY B C 1
ATOM 4528 O O . GLY B 1 256 ? -1.525 47.130 -1.330 1.00 52.30 256 GLY B O 1
ATOM 4529 N N . PRO B 1 257 ? 0.444 47.270 -2.401 1.00 47.43 257 PRO B N 1
ATOM 4530 C CA . PRO B 1 257 ? 0.121 46.402 -3.538 1.00 48.50 257 PRO B CA 1
ATOM 4531 C C . PRO B 1 257 ? -0.466 44.999 -3.250 1.00 51.01 257 PRO B C 1
ATOM 4532 O O . PRO B 1 257 ? -1.118 44.396 -4.121 1.00 55.36 257 PRO B O 1
ATOM 4536 N N . VAL B 1 258 ? -0.226 44.460 -2.067 1.00 48.83 258 VAL B N 1
ATOM 4537 C CA . VAL B 1 258 ? -0.810 43.177 -1.666 1.00 45.51 258 VAL B CA 1
ATOM 4538 C C . VAL B 1 258 ? -2.321 43.161 -1.854 1.00 43.56 258 VAL B C 1
ATOM 4539 O O . VAL B 1 258 ? -2.937 42.142 -2.176 1.00 45.42 258 VAL B O 1
ATOM 4543 N N . ALA B 1 259 ? -2.918 44.309 -1.604 1.00 45.33 259 ALA B N 1
ATOM 4544 C CA . ALA B 1 259 ? -4.347 44.503 -1.846 1.00 48.23 259 ALA B CA 1
ATOM 4545 C C . ALA B 1 259 ? -4.810 44.191 -3.283 1.00 47.61 259 ALA B C 1
ATOM 4546 O O . ALA B 1 259 ? -5.977 43.868 -3.489 1.00 49.52 259 ALA B O 1
ATOM 4548 N N . ASN B 1 260 ? -3.922 44.304 -4.275 1.00 49.35 260 ASN B N 1
ATOM 4549 C CA . ASN B 1 260 ? -4.350 44.300 -5.694 1.00 52.10 260 ASN B CA 1
ATOM 4550 C C . ASN B 1 260 ? -4.069 43.026 -6.466 1.00 53.17 260 ASN B C 1
ATOM 4551 O O . ASN B 1 260 ? -3.930 43.093 -7.687 1.00 54.62 260 ASN B O 1
ATOM 4556 N N . TRP B 1 261 ? -3.938 41.903 -5.767 1.00 53.03 261 TRP B N 1
ATOM 4557 C CA . TRP B 1 261 ? -3.455 40.653 -6.355 1.00 51.11 261 TRP B CA 1
ATOM 4558 C C . TRP B 1 261 ? -4.495 39.550 -6.198 1.00 53.93 261 TRP B C 1
ATOM 4559 O O . TRP B 1 261 ? -4.189 38.380 -6.261 1.00 46.68 261 TRP B O 1
ATOM 4570 N N . GLY B 1 262 ? -5.753 39.935 -6.007 1.00 59.05 262 GLY B N 1
ATOM 4571 C CA . GLY B 1 262 ? -6.827 38.949 -5.898 1.00 57.70 262 GLY B CA 1
ATOM 4572 C C . GLY B 1 262 ? -6.578 37.866 -4.886 1.00 58.82 262 GLY B C 1
ATOM 4573 O O . GLY B 1 262 ? -6.812 36.658 -5.170 1.00 60.35 262 GLY B O 1
ATOM 4574 N N . LEU B 1 263 ? -6.028 38.281 -3.740 1.00 55.83 263 LEU B N 1
ATOM 4575 C CA . LEU B 1 263 ? -6.039 37.430 -2.550 1.00 51.98 263 LEU B CA 1
ATOM 4576 C C . LEU B 1 263 ? -7.215 37.765 -1.614 1.00 52.92 263 LEU B C 1
ATOM 4577 O O . LEU B 1 263 ? -7.614 38.971 -1.453 1.00 52.41 263 LEU B O 1
ATOM 4582 N N . ASP B 1 264 ? -7.833 36.710 -1.098 1.00 50.95 264 ASP B N 1
ATOM 4583 C CA . ASP B 1 264 ? -8.959 36.852 -0.217 1.00 54.12 264 ASP B CA 1
ATOM 4584 C C . ASP B 1 264 ? -8.445 37.261 1.154 1.00 55.36 264 ASP B C 1
ATOM 4585 O O . ASP B 1 264 ? -8.375 36.439 2.016 1.00 60.77 264 ASP B O 1
ATOM 4590 N N . LEU B 1 265 ? -8.193 38.542 1.371 1.00 55.85 265 LEU B N 1
ATOM 4591 C CA . LEU B 1 265 ? -7.745 39.078 2.664 1.00 52.24 265 LEU B CA 1
ATOM 4592 C C . LEU B 1 265 ? -8.791 39.038 3.773 1.00 51.37 265 LEU B C 1
ATOM 4593 O O . LEU B 1 265 ? -10.005 39.028 3.566 1.00 52.37 265 LEU B O 1
ATOM 4598 N N . GLU B 1 266 ? -8.311 39.030 4.992 1.00 53.71 266 GLU B N 1
ATOM 4599 C CA . GLU B 1 266 ? -9.182 39.168 6.164 1.00 55.53 266 GLU B CA 1
ATOM 4600 C C . GLU B 1 266 ? -8.459 40.080 7.121 1.00 53.48 266 GLU B C 1
ATOM 4601 O O . GLU B 1 266 ? -7.381 39.708 7.590 1.00 56.80 266 GLU B O 1
ATOM 4607 N N . ASN B 1 267 ? -9.044 41.250 7.401 1.00 49.39 267 ASN B N 1
ATOM 4608 C CA . ASN B 1 267 ? -8.414 42.280 8.196 1.00 42.61 267 ASN B CA 1
ATOM 4609 C C . ASN B 1 267 ? -7.013 42.590 7.740 1.00 42.48 267 ASN B C 1
ATOM 4610 O O . ASN B 1 267 ? -6.106 42.714 8.541 1.00 44.36 267 ASN B O 1
ATOM 4615 N N . ASN B 1 268 ? -6.857 42.714 6.432 1.00 43.94 268 ASN B N 1
ATOM 4616 C CA . ASN B 1 268 ? -5.594 43.042 5.764 1.00 43.50 268 ASN B CA 1
ATOM 4617 C C . ASN B 1 268 ? -4.474 42.003 5.973 1.00 44.05 268 ASN B C 1
ATOM 4618 O O . ASN B 1 268 ? -3.253 42.330 5.912 1.00 45.92 268 ASN B O 1
ATOM 4623 N N . LEU B 1 269 ? -4.902 40.750 6.196 1.00 40.75 269 LEU B N 1
ATOM 4624 C CA . LEU B 1 269 ? -4.014 39.673 6.376 1.00 38.49 269 LEU B CA 1
ATOM 4625 C C . LEU B 1 269 ? -4.391 38.579 5.404 1.00 38.74 269 LEU B C 1
ATOM 4626 O O . LEU B 1 269 ? -5.554 38.404 5.071 1.00 41.31 269 LEU B O 1
ATOM 4631 N N . ILE B 1 270 ? -3.406 37.833 4.929 1.00 37.60 270 ILE B N 1
ATOM 4632 C CA . ILE B 1 270 ? -3.687 36.748 3.978 1.00 38.40 270 ILE B CA 1
ATOM 4633 C C . ILE B 1 270 ? -3.955 35.432 4.750 1.00 39.27 270 ILE B C 1
ATOM 4634 O O . ILE B 1 270 ? -3.052 34.935 5.389 1.00 36.72 270 ILE B O 1
ATOM 4639 N N . PRO B 1 271 ? -5.177 34.866 4.670 1.00 41.09 271 PRO B N 1
ATOM 4640 C CA . PRO B 1 271 ? -5.446 33.566 5.271 1.00 42.89 271 PRO B CA 1
ATOM 4641 C C . PRO B 1 271 ? -4.672 32.468 4.589 1.00 42.68 271 PRO B C 1
ATOM 4642 O O . PRO B 1 271 ? -4.367 32.548 3.402 1.00 39.43 271 PRO B O 1
ATOM 4646 N N . VAL B 1 272 ? -4.346 31.442 5.367 1.00 42.26 272 VAL B N 1
ATOM 4647 C CA . VAL B 1 272 ? -3.315 30.533 4.954 1.00 41.24 272 VAL B CA 1
ATOM 4648 C C . VAL B 1 272 ? -3.524 29.169 5.631 1.00 41.46 272 VAL B C 1
ATOM 4649 O O . VAL B 1 272 ? -4.044 29.073 6.764 1.00 40.39 272 VAL B O 1
ATOM 4653 N N . ASP B 1 273 ? -3.204 28.114 4.893 1.00 39.15 273 ASP B N 1
ATOM 4654 C CA . ASP B 1 273 ? -3.319 26.741 5.373 1.00 37.55 273 ASP B CA 1
ATOM 4655 C C . ASP B 1 273 ? -2.246 26.530 6.431 1.00 37.17 273 ASP B C 1
ATOM 4656 O O . ASP B 1 273 ? -1.102 26.937 6.188 1.00 38.43 273 ASP B O 1
ATOM 4661 N N . THR B 1 274 ? -2.588 25.873 7.548 1.00 33.77 274 THR B N 1
ATOM 4662 C CA . THR B 1 274 ? -1.634 25.717 8.618 1.00 34.54 274 THR B CA 1
ATOM 4663 C C . THR B 1 274 ? -0.621 24.597 8.410 1.00 34.07 274 THR B C 1
ATOM 4664 O O . THR B 1 274 ? 0.322 24.487 9.177 1.00 34.42 274 THR B O 1
ATOM 4668 N N . GLY B 1 275 ? -0.782 23.789 7.360 1.00 33.48 275 GLY B N 1
ATOM 4669 C CA . GLY B 1 275 ? 0.189 22.781 7.002 1.00 32.68 275 GLY B CA 1
ATOM 4670 C C . GLY B 1 275 ? 1.230 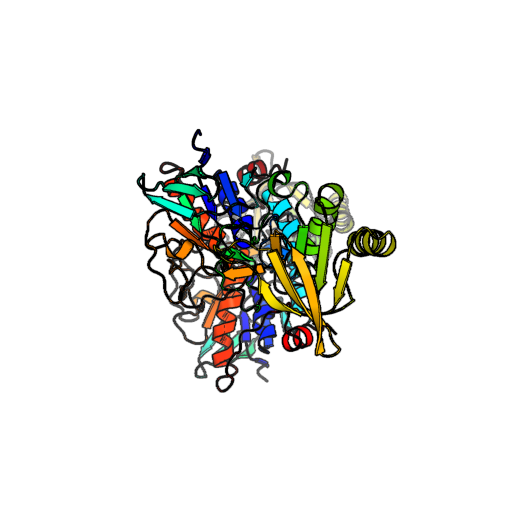23.205 5.971 1.00 30.70 275 GLY B C 1
ATOM 4671 O O . GLY B 1 275 ? 2.325 22.714 5.969 1.00 30.36 275 GLY B O 1
ATOM 4672 N N . THR B 1 276 ? 0.875 24.103 5.097 1.00 31.32 276 THR B N 1
ATOM 4673 C CA . THR B 1 276 ? 1.747 24.502 4.003 1.00 32.61 276 THR B CA 1
ATOM 4674 C C . THR B 1 276 ? 1.916 25.991 3.856 1.00 34.94 276 THR B C 1
ATOM 4675 O O . THR B 1 276 ? 2.753 26.444 3.055 1.00 39.89 276 THR B O 1
ATOM 4679 N N . PHE B 1 277 ? 1.148 26.784 4.598 1.00 33.65 277 PHE B N 1
ATOM 4680 C CA . PHE B 1 277 ? 1.213 28.240 4.504 1.00 35.77 277 PHE B CA 1
ATOM 4681 C C . PHE B 1 277 ? 0.994 28.789 3.117 1.00 36.89 277 PHE B C 1
ATOM 4682 O O . PHE B 1 277 ? 1.467 29.836 2.716 1.00 38.33 277 PHE B O 1
ATOM 4690 N N . GLU B 1 278 ? 0.154 28.060 2.432 1.00 40.58 278 GLU B N 1
ATOM 4691 C CA . GLU B 1 278 ? -0.254 28.411 1.144 1.00 42.80 278 GLU B CA 1
ATOM 4692 C C . GLU B 1 278 ? -1.544 29.156 1.272 1.00 42.61 278 GLU B C 1
ATOM 4693 O O . GLU B 1 278 ? -2.368 28.899 2.180 1.00 45.22 278 GLU B O 1
ATOM 4699 N N . THR B 1 279 ? -1.763 30.010 0.306 1.00 41.72 279 THR B N 1
ATOM 4700 C CA . THR B 1 279 ? -3.017 30.696 0.174 1.00 44.31 279 THR B CA 1
ATOM 4701 C C . THR B 1 279 ? -4.047 29.890 -0.609 1.00 46.25 279 THR B C 1
ATOM 4702 O O . THR B 1 279 ? -3.797 28.797 -1.026 1.00 45.02 279 THR B O 1
ATOM 4706 N N . ASN B 1 280 ? -5.224 30.482 -0.724 1.00 53.00 280 ASN B N 1
ATOM 4707 C CA . ASN B 1 280 ? -6.219 30.269 -1.797 1.00 57.05 280 ASN B CA 1
ATOM 4708 C C . ASN B 1 280 ? -5.797 30.088 -3.234 1.00 55.03 280 ASN B C 1
ATOM 4709 O O . ASN B 1 280 ? -6.518 29.487 -4.008 1.00 56.10 280 ASN B O 1
ATOM 4714 N N . VAL B 1 281 ? -4.680 30.689 -3.607 1.00 53.52 281 VAL B N 1
ATOM 4715 C CA . VAL B 1 281 ? -4.156 30.569 -4.951 1.00 51.53 281 VAL B CA 1
ATOM 4716 C C . VAL B 1 281 ? -2.948 29.624 -4.962 1.00 49.76 281 VAL B C 1
ATOM 4717 O O . VAL B 1 281 ? -1.899 29.942 -4.390 1.00 49.52 281 VAL B O 1
ATOM 4721 N N . PRO B 1 282 ? -3.082 28.457 -5.602 1.00 49.71 282 PRO B N 1
ATOM 4722 C CA . PRO B 1 282 ? -1.964 27.507 -5.484 1.00 49.59 282 PRO B CA 1
ATOM 4723 C C . PRO B 1 282 ? -0.702 28.129 -6.077 1.00 47.26 282 PRO B C 1
ATOM 4724 O O . PRO B 1 282 ? -0.777 28.767 -7.120 1.00 45.40 282 PRO B O 1
ATOM 4728 N N . GLY B 1 283 ? 0.422 27.964 -5.365 1.00 45.20 283 GLY B N 1
ATOM 4729 C CA . GLY B 1 283 ? 1.691 28.502 -5.787 1.00 41.64 283 GLY B CA 1
ATOM 4730 C C . GLY B 1 283 ? 1.972 29.827 -5.167 1.00 38.63 283 GLY B C 1
ATOM 4731 O O . GLY B 1 283 ? 3.108 30.329 -5.292 1.00 36.05 283 GLY B O 1
ATOM 4732 N N . ILE B 1 284 ? 0.968 30.398 -4.498 1.00 37.40 284 ILE B N 1
ATOM 4733 C CA . ILE B 1 284 ? 1.178 31.606 -3.682 1.00 38.53 284 ILE B CA 1
ATOM 4734 C C . ILE B 1 284 ? 1.102 31.241 -2.190 1.00 37.93 284 ILE B C 1
ATOM 4735 O O . ILE B 1 284 ? 0.104 30.675 -1.734 1.00 40.98 284 ILE B O 1
ATOM 4740 N N . PHE B 1 285 ? 2.187 31.553 -1.476 1.00 36.66 285 PHE B N 1
ATOM 4741 C CA . PHE B 1 285 ? 2.312 31.336 -0.046 1.00 36.34 285 PHE B CA 1
ATOM 4742 C C . PHE B 1 285 ? 2.448 32.688 0.626 1.00 34.81 285 PHE B C 1
ATOM 4743 O O . PHE B 1 285 ? 2.743 33.699 -0.004 1.00 34.45 285 PHE B O 1
ATOM 4751 N N . ALA B 1 286 ? 2.196 32.679 1.916 1.00 34.63 286 ALA B N 1
ATOM 4752 C CA . ALA B 1 286 ? 2.355 33.857 2.733 1.00 32.69 286 ALA B CA 1
ATOM 4753 C C . ALA B 1 286 ? 2.834 33.410 4.063 1.00 31.69 286 ALA B C 1
ATOM 4754 O O . ALA B 1 286 ? 2.222 32.532 4.716 1.00 32.09 286 ALA B O 1
ATOM 4756 N N . ILE B 1 287 ? 3.939 34.001 4.464 1.00 31.06 287 ILE B N 1
ATOM 4757 C CA . ILE B 1 287 ? 4.585 33.691 5.726 1.00 29.45 287 ILE B CA 1
ATOM 4758 C C . ILE B 1 287 ? 4.950 35.054 6.378 1.00 29.39 287 ILE B C 1
ATOM 4759 O O . ILE B 1 287 ? 5.073 36.081 5.730 1.00 27.52 287 ILE B O 1
ATOM 4764 N N . GLY B 1 288 ? 5.130 34.999 7.662 1.00 29.14 288 GLY B N 1
ATOM 4765 C CA . GLY B 1 288 ? 5.428 36.161 8.434 1.00 29.33 288 GLY B CA 1
ATOM 4766 C C . GLY B 1 288 ? 4.203 36.899 8.889 1.00 28.37 288 GLY B C 1
ATOM 4767 O O . GLY B 1 288 ? 3.051 36.412 8.800 1.00 26.25 288 GLY B O 1
ATOM 4768 N N . ASP B 1 289 ? 4.446 38.139 9.324 1.00 29.17 289 ASP B N 1
ATOM 4769 C CA . ASP B 1 289 ? 3.355 38.976 9.871 1.00 30.08 289 ASP B CA 1
ATOM 4770 C C . ASP B 1 289 ? 2.278 39.331 8.843 1.00 29.80 289 ASP B C 1
ATOM 4771 O O . ASP B 1 289 ? 1.243 39.742 9.265 1.00 29.92 289 ASP B O 1
ATOM 4776 N N . ILE B 1 290 ? 2.470 39.089 7.548 1.00 30.49 290 ILE B N 1
ATOM 4777 C CA . ILE B 1 290 ? 1.379 39.323 6.581 1.00 33.10 290 ILE B CA 1
ATOM 4778 C C . ILE B 1 290 ? 0.246 38.309 6.618 1.00 33.82 290 ILE B C 1
ATOM 4779 O O . ILE B 1 290 ? -0.790 38.556 6.008 1.00 34.54 290 ILE B O 1
ATOM 4784 N N . ASN B 1 291 ? 0.404 37.181 7.333 1.00 32.84 291 ASN B N 1
ATOM 4785 C CA . ASN B 1 291 ? -0.581 36.114 7.193 1.00 32.11 291 ASN B CA 1
ATOM 4786 C C . ASN B 1 291 ? -1.585 35.987 8.353 1.00 31.14 291 ASN B C 1
ATOM 4787 O O . ASN B 1 291 ? -1.571 36.785 9.320 1.00 29.74 291 ASN B O 1
ATOM 4792 N N . THR B 1 292 ? -2.505 35.019 8.209 1.00 31.05 292 THR B N 1
ATOM 4793 C CA . THR B 1 292 ? -3.374 34.691 9.330 1.00 31.79 292 THR B CA 1
ATOM 4794 C C . THR B 1 292 ? -3.907 33.298 9.271 1.00 30.46 292 THR B C 1
ATOM 4795 O O . THR B 1 292 ? -3.980 32.693 8.235 1.00 31.11 292 THR B O 1
ATOM 4799 N N . TYR B 1 293 ? -4.204 32.802 10.460 1.00 31.01 293 TYR B N 1
ATOM 4800 C CA . TYR B 1 293 ? -4.727 31.492 10.696 1.00 31.61 293 TYR B CA 1
ATOM 4801 C C . TYR B 1 293 ? -5.126 31.464 12.167 1.00 33.53 293 TYR B C 1
ATOM 4802 O O . TYR B 1 293 ? -4.750 32.375 12.962 1.00 34.07 293 TYR B O 1
ATOM 4811 N N . PRO B 1 294 ? -5.932 30.477 12.546 1.00 33.68 294 PRO B N 1
ATOM 4812 C CA . PRO B 1 294 ? -6.382 30.525 13.970 1.00 33.50 294 PRO B CA 1
ATOM 4813 C C . PRO B 1 294 ? -5.169 30.370 14.915 1.00 32.56 294 PRO B C 1
ATOM 4814 O O . PRO B 1 294 ? -4.334 29.459 14.740 1.00 30.06 294 PRO B O 1
ATOM 4818 N N . GLY B 1 295 ? -5.053 31.328 15.840 1.00 32.66 295 GLY B N 1
ATOM 4819 C CA . GLY B 1 295 ? -3.985 31.395 16.807 1.00 30.04 295 GLY B CA 1
ATOM 4820 C C . GLY B 1 295 ? -2.727 32.067 16.350 1.00 29.40 295 GLY B C 1
ATOM 4821 O O . GLY B 1 295 ? -1.778 32.159 17.126 1.00 32.13 295 GLY B O 1
ATOM 4822 N N . LYS B 1 296 ? -2.666 32.510 15.084 1.00 29.08 296 LYS B N 1
ATOM 4823 C CA . LYS B 1 296 ? -1.502 33.276 14.602 1.00 29.24 296 LYS B CA 1
ATOM 4824 C C . LYS B 1 296 ? -1.041 34.294 15.666 1.00 28.43 296 LYS B C 1
ATOM 4825 O O . LYS B 1 296 ? -1.852 34.982 16.283 1.00 29.62 296 LYS B O 1
ATOM 4831 N N . LEU B 1 297 ? 0.265 34.409 15.784 1.00 27.78 297 LEU B N 1
ATOM 4832 C CA . LEU B 1 297 ? 0.932 35.367 16.613 1.00 26.92 297 LEU B CA 1
ATOM 4833 C C . LEU B 1 297 ? 1.968 36.058 15.730 1.00 27.61 297 LEU B C 1
ATOM 4834 O O . LEU B 1 297 ? 2.715 35.350 15.051 1.00 25.97 297 LEU B O 1
ATOM 4839 N N . LYS B 1 298 ? 2.030 37.416 15.758 1.00 26.88 298 LYS B N 1
ATOM 4840 C CA . LYS B 1 298 ? 2.980 38.162 14.972 1.00 28.31 298 LYS B CA 1
ATOM 4841 C C . LYS B 1 298 ? 4.350 38.092 15.602 1.00 28.03 298 LYS B C 1
ATOM 4842 O O . LYS B 1 298 ? 4.841 39.097 16.136 1.00 30.46 298 LYS B O 1
ATOM 4848 N N . LEU B 1 299 ? 4.967 36.917 15.561 1.00 26.64 299 LEU B N 1
ATOM 4849 C CA . LEU B 1 299 ? 6.262 36.695 16.148 1.00 26.84 299 LEU B CA 1
ATOM 4850 C C . LEU B 1 299 ? 7.262 36.260 15.074 1.00 25.44 299 LEU B C 1
ATOM 4851 O O . LEU B 1 299 ? 6.888 35.586 14.115 1.00 25.32 299 LEU B O 1
ATOM 4856 N N . ILE B 1 300 ? 8.523 36.640 15.236 1.00 24.11 300 ILE B N 1
ATOM 4857 C CA . ILE B 1 300 ? 9.508 36.309 14.253 1.00 24.90 300 ILE B CA 1
ATOM 4858 C C . ILE B 1 300 ? 9.568 34.804 14.169 1.00 26.76 300 ILE B C 1
ATOM 4859 O O . ILE B 1 300 ? 9.506 34.240 13.089 1.00 27.53 300 ILE B O 1
ATOM 4864 N N . LEU B 1 301 ? 9.610 34.166 15.335 1.00 27.49 301 LEU B N 1
ATOM 4865 C CA . LEU B 1 301 ? 9.825 32.754 15.437 1.00 26.40 301 LEU B CA 1
ATOM 4866 C C . LEU B 1 301 ? 8.753 31.959 14.758 1.00 27.54 301 LEU B C 1
ATOM 4867 O O . LEU B 1 301 ? 9.060 30.875 14.272 1.00 27.98 301 LEU B O 1
ATOM 4872 N N . SER B 1 302 ? 7.521 32.497 14.687 1.00 27.00 302 SER B N 1
ATOM 4873 C CA . SER B 1 302 ? 6.474 31.833 13.907 1.00 26.39 302 SER B CA 1
ATOM 4874 C C . SER B 1 302 ? 6.714 31.887 12.423 1.00 27.43 302 SER B C 1
ATOM 4875 O O . SER B 1 302 ? 6.413 30.905 11.747 1.00 30.93 302 SER B O 1
ATOM 4878 N N . GLY B 1 303 ? 7.188 33.032 11.920 1.00 26.69 303 GLY B N 1
ATOM 4879 C CA . GLY B 1 303 ? 7.526 33.213 10.537 1.00 26.94 303 GLY B CA 1
ATOM 4880 C C . GLY B 1 303 ? 8.567 32.220 10.063 1.00 27.98 303 GLY B C 1
ATOM 4881 O O . GLY B 1 303 ? 8.500 31.704 8.962 1.00 27.99 303 GLY B O 1
ATOM 4882 N N . PHE B 1 304 ? 9.514 31.930 10.930 1.00 28.43 304 PHE B N 1
ATOM 4883 C CA . PHE B 1 304 ? 10.471 30.860 10.727 1.00 28.48 304 PHE B CA 1
ATOM 4884 C C . PHE B 1 304 ? 9.822 29.503 10.472 1.00 28.75 304 PHE B C 1
ATOM 4885 O O . PHE B 1 304 ? 10.098 28.909 9.442 1.00 26.96 304 PHE B O 1
ATOM 4893 N N . HIS B 1 305 ? 8.925 29.085 11.368 1.00 29.38 305 HIS B N 1
ATOM 4894 C CA . HIS B 1 305 ? 8.164 27.820 11.248 1.00 30.13 305 HIS B CA 1
ATOM 4895 C C . HIS B 1 305 ? 7.436 27.778 9.924 1.00 29.95 305 HIS B C 1
ATOM 4896 O O . HIS B 1 305 ? 7.515 26.792 9.198 1.00 31.93 305 HIS B O 1
ATOM 4903 N N . GLU B 1 306 ? 6.810 28.908 9.624 1.00 30.37 306 GLU B N 1
ATOM 4904 C CA . GLU B 1 306 ? 5.982 29.108 8.468 1.00 31.10 306 GLU B CA 1
ATOM 4905 C C . GLU B 1 306 ? 6.791 28.976 7.170 1.00 32.26 306 GLU B C 1
ATOM 4906 O O . GLU B 1 306 ? 6.359 28.211 6.262 1.00 30.29 306 GLU B O 1
ATOM 4912 N N . GLY B 1 307 ? 8.007 29.577 7.156 1.00 31.33 307 GLY B N 1
ATOM 4913 C CA . GLY B 1 307 ? 8.962 29.413 6.057 1.00 31.31 307 GLY B CA 1
ATOM 4914 C C . GLY B 1 307 ? 9.391 27.949 5.849 1.00 33.79 307 GLY B C 1
ATOM 4915 O O . GLY B 1 307 ? 9.454 27.465 4.712 1.00 34.94 307 GLY B O 1
ATOM 4916 N N . ALA B 1 308 ? 9.669 27.223 6.941 1.00 31.84 308 ALA B N 1
ATOM 4917 C CA . ALA B 1 308 ? 10.058 25.823 6.861 1.00 30.24 308 ALA B CA 1
ATOM 4918 C C . ALA B 1 308 ? 8.962 24.950 6.235 1.00 29.99 308 ALA B C 1
ATOM 4919 O O . ALA B 1 308 ? 9.225 24.165 5.321 1.00 28.08 308 ALA B O 1
ATOM 4921 N N . LEU B 1 309 ? 7.725 25.128 6.685 1.00 30.33 309 LEU B N 1
ATOM 4922 C CA . LEU B 1 309 ? 6.616 24.344 6.141 1.00 30.20 309 LEU B CA 1
ATOM 4923 C C . LEU B 1 309 ? 6.228 24.709 4.733 1.00 31.17 309 LEU B C 1
ATOM 4924 O O . LEU B 1 309 ? 5.990 23.813 3.882 1.00 33.01 309 LEU B O 1
ATOM 4929 N N . MET B 1 310 ? 6.170 26.005 4.455 1.00 31.44 310 MET B N 1
ATOM 4930 C CA . MET B 1 310 ? 6.080 26.492 3.056 1.00 32.00 310 MET B CA 1
ATOM 4931 C C . MET B 1 310 ? 7.096 25.860 2.156 1.00 32.67 310 MET B C 1
ATOM 4932 O O . MET B 1 310 ? 6.764 25.521 1.056 1.00 35.52 310 MET B O 1
ATOM 4937 N N . ALA B 1 311 ? 8.351 25.791 2.562 1.00 33.30 311 ALA B N 1
ATOM 4938 C CA . ALA B 1 311 ? 9.356 25.299 1.665 1.00 35.90 311 ALA B CA 1
ATOM 4939 C C . ALA B 1 311 ? 8.984 23.878 1.194 1.00 37.47 311 ALA B C 1
ATOM 4940 O O . ALA B 1 311 ? 9.132 23.556 0.026 1.00 38.21 311 ALA B O 1
ATOM 4942 N N . GLN B 1 312 ? 8.537 23.046 2.129 1.00 40.63 312 GLN B N 1
ATOM 4943 C CA . GLN B 1 312 ? 8.133 21.620 1.867 1.00 39.90 312 GLN B CA 1
ATOM 4944 C C . GLN B 1 312 ? 7.112 21.527 0.772 1.00 40.03 312 GLN B C 1
ATOM 4945 O O . GLN B 1 312 ? 7.131 20.598 -0.026 1.00 44.43 312 GLN B O 1
ATOM 4951 N N . LYS B 1 313 ? 6.207 22.478 0.734 1.00 41.24 313 LYS B N 1
ATOM 4952 C CA . LYS B 1 313 ? 5.193 22.505 -0.314 1.00 44.88 313 LYS B CA 1
ATOM 4953 C C . LYS B 1 313 ? 5.764 23.076 -1.607 1.00 43.96 313 LYS B C 1
ATOM 4954 O O . LYS B 1 313 ? 5.491 22.556 -2.685 1.00 44.98 313 LYS B O 1
ATOM 4960 N N . ALA B 1 314 ? 6.515 24.152 -1.497 1.00 42.94 314 ALA B N 1
ATOM 4961 C CA . ALA B 1 314 ? 7.003 24.828 -2.677 1.00 44.22 314 ALA B CA 1
ATOM 4962 C C . ALA B 1 314 ? 7.940 23.965 -3.462 1.00 43.70 314 ALA B C 1
ATOM 4963 O O . ALA B 1 314 ? 7.972 24.119 -4.657 1.00 45.47 314 ALA B O 1
ATOM 4965 N N . VAL B 1 315 ? 8.698 23.064 -2.845 1.00 43.25 315 VAL B N 1
ATOM 4966 C CA . VAL B 1 315 ? 9.524 22.172 -3.677 1.00 46.05 315 VAL B CA 1
ATOM 4967 C C . VAL B 1 315 ? 8.699 21.325 -4.639 1.00 46.69 315 VAL B C 1
ATOM 4968 O O . VAL B 1 315 ? 9.174 21.054 -5.749 1.00 52.34 315 VAL B O 1
ATOM 4972 N N . LYS B 1 316 ? 7.524 20.874 -4.225 1.00 44.48 316 LYS B N 1
ATOM 4973 C CA . LYS B 1 316 ? 6.740 19.961 -5.068 1.00 46.61 316 LYS B CA 1
ATOM 4974 C C . LYS B 1 316 ? 6.279 20.662 -6.348 1.00 45.96 316 LYS B C 1
ATOM 4975 O O . LYS B 1 316 ? 6.125 20.009 -7.394 1.00 51.56 316 LYS B O 1
ATOM 4981 N N . TYR B 1 317 ? 6.135 21.982 -6.309 1.00 45.27 317 TYR B N 1
ATOM 4982 C CA . TYR B 1 317 ? 5.856 22.744 -7.528 1.00 45.93 317 TYR B CA 1
ATOM 4983 C C . TYR B 1 317 ? 7.099 22.938 -8.402 1.00 49.05 317 TYR B C 1
ATOM 4984 O O . TYR B 1 317 ? 6.990 22.856 -9.633 1.00 52.80 317 TYR B O 1
ATOM 4993 N N . VAL B 1 318 ? 8.258 23.156 -7.785 1.00 49.36 318 VAL B N 1
ATOM 4994 C CA . VAL B 1 318 ? 9.512 23.438 -8.512 1.00 50.61 318 VAL B CA 1
ATOM 4995 C C . VAL B 1 318 ? 10.149 22.184 -9.067 1.00 51.86 318 VAL B C 1
ATOM 4996 O O . VAL B 1 318 ? 10.697 22.198 -10.194 1.00 49.90 318 VAL B O 1
ATOM 5000 N N . TYR B 1 319 ? 10.127 21.129 -8.259 1.00 50.41 319 TYR B N 1
ATOM 5001 C CA . TYR B 1 319 ? 10.568 19.829 -8.698 1.00 52.63 319 TYR B CA 1
ATOM 5002 C C . TYR B 1 319 ? 9.465 18.824 -8.516 1.00 51.90 319 TYR B C 1
ATOM 5003 O O . TYR B 1 319 ? 9.518 18.096 -7.585 1.00 49.09 319 TYR B O 1
ATOM 5012 N N . PRO B 1 320 ? 8.489 18.736 -9.446 1.00 58.37 320 PRO B N 1
ATOM 5013 C CA . PRO B 1 320 ? 7.371 17.761 -9.269 1.00 61.24 320 PRO B CA 1
ATOM 5014 C C . PRO B 1 320 ? 7.682 16.240 -9.394 1.00 64.57 320 PRO B C 1
ATOM 5015 O O . PRO B 1 320 ? 6.969 15.421 -8.816 1.00 53.55 320 PRO B O 1
ATOM 5019 N N . ASP B 1 321 ? 8.718 15.875 -10.143 1.00 76.03 321 ASP B N 1
ATOM 5020 C CA . ASP B 1 321 ? 9.016 14.457 -10.322 1.00 88.26 321 ASP B CA 1
ATOM 5021 C C . ASP B 1 321 ? 9.837 13.968 -9.097 1.00 94.07 321 ASP B C 1
ATOM 5022 O O . ASP B 1 321 ? 9.827 12.776 -8.794 1.00 96.94 321 ASP B O 1
ATOM 5027 N N . LYS B 1 322 ? 10.472 14.890 -8.357 1.00 92.49 322 LYS B N 1
ATOM 5028 C CA . LYS B 1 322 ? 11.469 14.562 -7.335 1.00 92.49 322 LYS B CA 1
ATOM 5029 C C . LYS B 1 322 ? 10.763 14.237 -6.015 1.00 89.86 322 LYS B C 1
ATOM 5030 O O . LYS B 1 322 ? 9.997 15.036 -5.487 1.00 89.34 322 LYS B O 1
ATOM 5036 N N . ARG B 1 323 ? 11.021 13.068 -5.463 1.00 92.12 323 ARG B N 1
ATOM 5037 C CA . ARG B 1 323 ? 10.459 12.739 -4.160 1.00 92.13 323 ARG B CA 1
ATOM 5038 C C . ARG B 1 323 ? 11.398 13.348 -3.121 1.00 88.95 323 ARG B C 1
ATOM 5039 O O . ARG B 1 323 ? 12.617 13.147 -3.194 1.00 88.39 323 ARG B O 1
ATOM 5047 N N . VAL B 1 324 ? 10.819 14.073 -2.154 1.00 83.65 324 VAL B N 1
ATOM 5048 C CA . VAL B 1 324 ? 11.565 14.695 -1.047 1.00 74.56 324 VAL B CA 1
ATOM 5049 C C . VAL B 1 324 ? 11.901 13.575 -0.055 1.00 67.04 324 VAL B C 1
ATOM 5050 O O . VAL B 1 324 ? 10.988 12.845 0.380 1.00 65.42 324 VAL B O 1
ATOM 5054 N N . VAL B 1 325 ? 13.175 13.440 0.306 1.00 61.37 325 VAL B N 1
ATOM 5055 C CA . VAL B 1 325 ? 13.528 12.629 1.485 1.00 66.74 325 VAL B CA 1
ATOM 5056 C C . VAL B 1 325 ? 13.922 13.568 2.650 1.00 64.36 325 VAL B C 1
ATOM 5057 O O . VAL B 1 325 ? 14.805 14.403 2.528 1.00 62.56 325 VAL B O 1
ATOM 5061 N N . PHE B 1 326 ? 13.204 13.469 3.760 1.00 58.71 326 PHE B N 1
ATOM 5062 C CA . PHE B 1 326 ? 13.516 14.215 4.944 1.00 54.27 326 PHE B CA 1
ATOM 5063 C C . PHE B 1 326 ? 14.904 13.889 5.503 1.00 56.31 326 PHE B C 1
ATOM 5064 O O . PHE B 1 326 ? 15.156 12.761 5.932 1.00 55.74 326 PHE B O 1
ATOM 5072 N N . GLN B 1 327 ? 15.800 14.886 5.467 1.00 60.22 327 GLN B N 1
ATOM 5073 C CA . GLN B 1 327 ? 17.118 14.817 6.108 1.00 60.07 327 GLN B CA 1
ATOM 5074 C C . GLN B 1 327 ? 17.359 15.945 7.102 1.00 55.44 327 GLN B C 1
ATOM 5075 O O . GLN B 1 327 ? 16.841 17.047 6.918 1.00 54.33 327 GLN B O 1
ATOM 5081 N N . TYR B 1 328 ? 18.198 15.674 8.104 1.00 52.82 328 TYR B N 1
ATOM 5082 C CA . TYR B 1 328 ? 18.696 16.677 9.062 1.00 50.10 328 TYR B CA 1
ATOM 5083 C C . TYR B 1 328 ? 20.008 17.351 8.695 1.00 50.36 328 TYR B C 1
ATOM 5084 O O . TYR B 1 328 ? 20.959 16.675 8.300 1.00 53.99 328 TYR B O 1
ATOM 5093 N N . THR B 1 329 ? 20.090 18.663 8.955 1.00 48.80 329 THR B N 1
ATOM 5094 C CA . THR B 1 329 ? 21.321 19.457 8.731 1.00 48.75 329 THR B CA 1
ATOM 5095 C C . THR B 1 329 ? 22.524 18.964 9.498 1.00 48.23 329 THR B C 1
ATOM 5096 O O . THR B 1 329 ? 23.649 19.009 8.996 1.00 47.49 329 THR B O 1
ATOM 5100 N N . THR B 1 330 ? 22.280 18.471 10.703 1.00 48.60 330 THR B N 1
ATOM 5101 C CA . THR B 1 330 ? 23.360 17.922 11.520 1.00 51.96 330 THR B CA 1
ATOM 5102 C C . THR B 1 330 ? 24.069 16.654 10.988 1.00 54.04 330 THR B C 1
ATOM 5103 O O . THR B 1 330 ? 25.262 16.503 11.195 1.00 54.26 330 THR B O 1
ATOM 5107 N N . SER B 1 331 ? 23.310 15.766 10.355 1.00 53.60 331 SER B N 1
ATOM 5108 C CA . SER B 1 331 ? 23.758 14.408 10.026 1.00 57.07 331 SER B CA 1
ATOM 5109 C C . SER B 1 331 ? 23.845 14.089 8.499 1.00 56.31 331 SER B C 1
ATOM 5110 O O . SER B 1 331 ? 24.459 13.122 8.115 1.00 60.29 331 SER B O 1
ATOM 5113 N N . SER B 1 332 ? 23.266 14.944 7.661 1.00 55.72 332 SER B N 1
ATOM 5114 C CA . SER B 1 332 ? 23.269 14.795 6.227 1.00 55.19 332 SER B CA 1
ATOM 5115 C C . SER B 1 332 ? 24.372 15.595 5.536 1.00 55.45 332 SER B C 1
ATOM 5116 O O . SER B 1 332 ? 24.344 16.824 5.520 1.00 57.34 332 SER B O 1
ATOM 5119 N N . THR B 1 333 ? 25.260 14.890 4.844 1.00 57.73 333 THR B N 1
ATOM 5120 C CA . THR B 1 333 ? 26.370 15.508 4.123 1.00 57.78 333 THR B CA 1
ATOM 5121 C C . THR B 1 333 ? 25.895 16.198 2.815 1.00 56.50 333 THR B C 1
ATOM 5122 O O . THR B 1 333 ? 26.445 17.207 2.428 1.00 54.67 333 THR B O 1
ATOM 5126 N N . ASN B 1 334 ? 24.874 15.645 2.157 1.00 55.67 334 ASN B N 1
ATOM 5127 C CA . ASN B 1 334 ? 24.170 16.321 1.058 1.00 54.12 334 ASN B CA 1
ATOM 5128 C C . ASN B 1 334 ? 23.744 17.773 1.410 1.00 52.57 334 ASN B C 1
ATOM 5129 O O . ASN B 1 334 ? 23.978 18.726 0.657 1.00 47.89 334 ASN B O 1
ATOM 5134 N N . LEU B 1 335 ? 23.081 17.905 2.564 1.00 52.18 335 LEU B N 1
ATOM 5135 C CA . LEU B 1 335 ? 22.643 19.203 3.097 1.00 49.67 335 LEU B CA 1
ATOM 5136 C C . LEU B 1 335 ? 23.843 20.084 3.478 1.00 48.90 335 LEU B C 1
ATOM 5137 O O . LEU B 1 335 ? 23.892 21.266 3.138 1.00 45.13 335 LEU B O 1
ATOM 5142 N N . GLN B 1 336 ? 24.799 19.496 4.187 1.00 50.36 336 GLN B N 1
ATOM 5143 C CA . GLN B 1 336 ? 26.076 20.165 4.484 1.00 53.07 336 GLN B CA 1
ATOM 5144 C C . GLN B 1 336 ? 26.836 20.602 3.213 1.00 53.03 336 GLN B C 1
ATOM 5145 O O . GLN B 1 336 ? 27.568 21.565 3.248 1.00 55.27 336 GLN B O 1
ATOM 5151 N N . LYS B 1 337 ? 26.700 19.873 2.119 1.00 55.98 337 LYS B N 1
ATOM 5152 C CA . LYS B 1 337 ? 27.322 20.262 0.857 1.00 59.79 337 LYS B CA 1
ATOM 5153 C C . LYS B 1 337 ? 26.605 21.510 0.360 1.00 56.65 337 LYS B C 1
ATOM 5154 O O . LYS B 1 337 ? 27.267 22.476 -0.016 1.00 55.35 337 LYS B O 1
ATOM 5160 N N . LYS B 1 338 ? 25.267 21.505 0.391 1.00 53.74 338 LYS B N 1
ATOM 5161 C CA . LYS B 1 338 ? 24.484 22.720 0.041 1.00 54.72 338 LYS B CA 1
ATOM 5162 C C . LYS B 1 338 ? 24.852 23.955 0.917 1.00 52.65 338 LYS B C 1
ATOM 5163 O O . LYS B 1 338 ? 24.899 25.035 0.412 1.00 49.33 338 LYS B O 1
ATOM 5169 N N . LEU B 1 339 ? 25.155 23.753 2.205 1.00 54.74 339 LEU B N 1
ATOM 5170 C CA . LEU B 1 339 ? 25.591 24.829 3.141 1.00 56.23 339 LEU B CA 1
ATOM 5171 C C . LEU B 1 339 ? 27.054 25.332 3.009 1.00 59.12 339 LEU B C 1
ATOM 5172 O O . LEU B 1 339 ? 27.440 26.346 3.619 1.00 55.21 339 LEU B O 1
ATOM 5177 N N . GLY B 1 340 ? 27.866 24.610 2.230 1.00 60.42 340 GLY B N 1
ATOM 5178 C CA . GLY B 1 340 ? 29.259 24.933 2.050 1.00 60.20 340 GLY B CA 1
ATOM 5179 C C . GLY B 1 340 ? 30.013 24.568 3.304 1.00 63.20 340 GLY B C 1
ATOM 5180 O O . GLY B 1 340 ? 30.957 25.242 3.649 1.00 60.69 340 GLY B O 1
ATOM 5181 N N . VAL B 1 341 ? 29.576 23.514 4.003 1.00 68.44 341 VAL B N 1
ATOM 5182 C CA . VAL B 1 341 ? 30.395 22.843 5.051 1.00 72.80 341 VAL B CA 1
ATOM 5183 C C . VAL B 1 341 ? 31.169 21.549 4.512 1.00 79.89 341 VAL B C 1
ATOM 5184 O O . VAL B 1 341 ? 30.578 20.518 4.080 1.00 74.92 341 VAL B O 1
ATOM 5188 N N . ASN B 1 342 ? 32.501 21.643 4.549 1.00 84.74 342 ASN B N 1
ATOM 5189 C CA . ASN B 1 342 ? 33.396 20.750 3.808 1.00 88.65 342 ASN B CA 1
ATOM 5190 C C . ASN B 1 342 ? 32.986 19.304 3.969 1.00 85.90 342 ASN B C 1
ATOM 5191 O O . ASN B 1 342 ? 32.908 18.835 5.095 1.00 86.24 342 ASN B O 1
#

Radius of gyration: 32.64 Å; Cα contacts (8 Å, |Δi|>4): 1565; chains: 2; bounding box: 58×104×71 Å

B-factor: mean 49.65, std 18.84, range [18.32, 152.4]